Protein 2BNG (pdb70)

B-factor: mean 41.93, std 12.01, range [17.82, 84.01]

Organism: Mycobacterium tuberculosis (strain ATCC 25618 / H37Rv) (NCBI:txid83332)

GO terms:
  GO:0033963 cholesterol-5,6-oxide hydrolase activity (F, IDA)
  GO:0004301 epoxide hydrolase activity (F, IDA)
  GO:0097176 epoxide metabolic process (P, IDA)
  GO:0005886 plasma membrane (C, HDA)

Solvent-accessible surface area: 20639 Å² total

InterPro domains:
  IPR013100 Limonene-1,2-epoxide hydrolase [PF07858] (15-135)
  IPR032710 NTF2-like domain superfamily [SSF54427] (14-142)

CATH classification: 3.10.450.50

Secondary structure (DSSP, 8-state):
-HHHHHHHHHHHHHHHHHT-HHHHHHHEEEEEEEEETTTEEEE-HHHHHHHHH---S-EEEEEEEEEEEETTEEEEEEEEEEEETTEEEEEEEEEEEEEETTEEEEEEEE--S---HHHHHHHHHTTS--/-HHHHHHHHHHHHHHHHHHT-HHHHHHHEEEEEEEEETTTEEEE-HHHHHHHHH---S-EEEEEEEEEEEETTEEEEEEEEEEEETTEEEEEEEEEEEEEETTEEEEEEEE--S---HHHHHHHHHTTS--/---HHHHHHHHHHHHHHHHHHT-HHHHHHHEEEEEEEEETTTEEEE-HHHHHHHHH---S-EEEEEEEEEEEETTEEEEEEEEEEEETTEEEEEEEEEEEEEETTEEEEEEEE--S---HHHHHHHHHTTSGGG----

Radius of gyration: 24.44 Å; Cα contacts (8 Å, |Δi|>4): 841; chains: 3; bounding box: 67×51×62 Å

Structure (mmCIF, N/CA/C/O backbone):
data_2BNG
#
_entry.id   2BNG
#
_cell.length_a   81.901
_cell.length_b   81.901
_cell.length_c   117.025
_cell.angle_alpha   90.00
_cell.angle_beta   90.00
_cell.angle_gamma   120.00
#
_symmetry.space_group_name_H-M   'P 32 2 1'
#
loop_
_entity.id
_entity.type
_entity.pdbx_description
1 polymer MB2760
2 non-polymer 'CALCIUM ION'
3 water water
#
loop_
_atom_site.group_PDB
_atom_site.id
_atom_site.type_symbol
_atom_site.label_atom_id
_atom_site.label_alt_id
_atom_site.label_comp_id
_atom_site.label_asym_id
_atom_site.label_entity_id
_atom_site.label_seq_id
_atom_site.pdbx_PDB_ins_code
_atom_site.Cartn_x
_atom_site.Cartn_y
_atom_site.Cartn_z
_atom_site.occupancy
_atom_site.B_iso_or_equiv
_atom_site.auth_seq_id
_atom_site.auth_comp_id
_atom_site.auth_asym_id
_atom_site.auth_atom_id
_atom_site.pdbx_PDB_model_num
ATOM 1 N N . GLU A 1 13 ? 41.609 53.432 42.340 1.00 76.85 13 GLU A N 1
ATOM 2 C CA . GLU A 1 13 ? 41.474 54.421 43.443 1.00 74.93 13 GLU A CA 1
ATOM 3 C C . GLU A 1 13 ? 41.283 55.824 42.865 1.00 71.45 13 GLU A C 1
ATOM 4 O O . GLU A 1 13 ? 40.237 56.466 43.019 1.00 68.62 13 GLU A O 1
ATOM 10 N N . THR A 1 14 ? 42.346 56.282 42.220 1.00 71.31 14 THR A N 1
ATOM 11 C CA . THR A 1 14 ? 42.389 57.499 41.438 1.00 68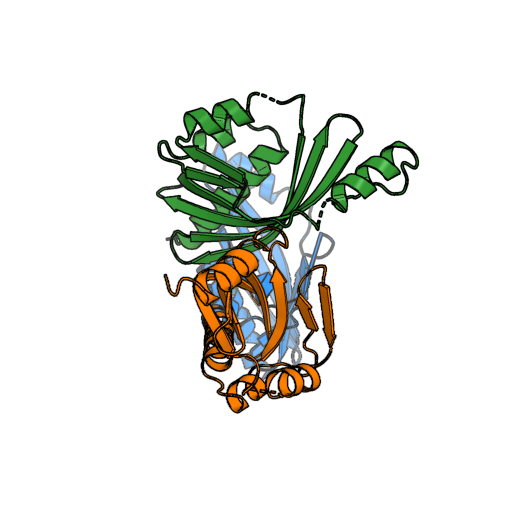.92 14 THR A CA 1
ATOM 12 C C . THR A 1 14 ? 41.399 57.411 40.259 1.00 67.10 14 THR A C 1
ATOM 13 O O . THR A 1 14 ? 40.555 58.299 40.085 1.00 64.31 14 THR A O 1
ATOM 17 N N . THR A 1 15 ? 41.508 56.345 39.457 1.00 68.41 15 THR A N 1
ATOM 18 C CA . THR A 1 15 ? 40.593 56.113 38.332 1.00 66.71 15 THR A CA 1
ATOM 19 C C . THR A 1 15 ? 39.170 55.915 38.795 1.00 64.49 15 THR A C 1
ATOM 20 O O . THR A 1 15 ? 38.229 56.398 38.158 1.00 62.61 15 THR A O 1
ATOM 24 N N . GLU A 1 16 ? 39.023 55.174 39.889 1.00 64.45 16 GLU A N 1
ATOM 25 C CA . GLU A 1 16 ? 37.742 54.945 40.534 1.00 62.18 16 GLU A CA 1
ATOM 26 C C . GLU A 1 16 ? 37.040 56.262 40.846 1.00 57.94 16 GLU A C 1
ATOM 27 O O . GLU A 1 16 ? 35.858 56.449 40.513 1.00 56.21 16 GLU A O 1
ATOM 33 N N . ALA A 1 17 ? 37.770 57.173 41.498 1.00 55.76 17 ALA A N 1
ATOM 34 C CA . ALA A 1 17 ? 37.222 58.476 41.906 1.00 51.52 17 ALA A CA 1
ATOM 35 C C . ALA A 1 17 ? 36.831 59.318 40.690 1.00 48.66 17 ALA A C 1
ATOM 36 O O . ALA A 1 17 ? 35.778 59.943 40.679 1.00 46.30 17 ALA A O 1
ATOM 38 N N . ILE A 1 18 ? 37.668 59.278 39.661 1.00 48.85 18 ILE A N 1
ATOM 39 C CA . ILE A 1 18 ? 37.409 59.953 38.397 1.00 47.37 18 ILE A CA 1
ATOM 40 C C . ILE A 1 18 ? 36.139 59.427 37.717 1.00 47.10 18 ILE A C 1
ATOM 41 O O . ILE A 1 18 ? 35.295 60.200 37.250 1.00 45.28 18 ILE A O 1
ATOM 46 N N . ARG A 1 19 ? 35.996 58.110 37.685 1.00 48.66 19 ARG A N 1
ATOM 47 C CA . ARG A 1 19 ? 34.841 57.499 37.063 1.00 48.50 19 ARG A CA 1
ATOM 48 C C . ARG A 1 19 ? 33.558 57.743 37.791 1.00 46.03 19 ARG A C 1
ATOM 49 O O . ARG A 1 19 ? 32.513 57.882 37.148 1.00 45.39 19 ARG A O 1
ATOM 57 N N . ALA A 1 20 ? 33.621 57.777 39.121 1.00 44.57 20 ALA A N 1
ATOM 58 C CA . ALA A 1 20 ? 32.442 58.108 39.901 1.00 42.44 20 ALA A CA 1
ATOM 59 C C . ALA A 1 20 ? 31.982 59.526 39.527 1.00 40.25 20 ALA A C 1
ATOM 60 O O . ALA A 1 20 ? 30.792 59.770 39.314 1.00 39.21 20 ALA A O 1
ATOM 62 N N . VAL A 1 21 ? 32.935 60.452 39.399 1.00 39.63 21 VAL A N 1
ATOM 63 C CA . VAL A 1 21 ? 32.585 61.837 39.113 1.00 37.26 21 VAL A CA 1
ATOM 64 C C . VAL A 1 21 ? 31.986 61.971 37.712 1.00 37.59 21 VAL A C 1
ATOM 65 O O . VAL A 1 21 ? 30.963 62.617 37.524 1.00 36.44 21 VAL A O 1
ATOM 69 N N . GLU A 1 22 ? 32.622 61.350 36.735 1.00 39.87 22 GLU A N 1
ATOM 70 C CA . GLU A 1 22 ? 32.099 61.342 35.366 1.00 41.60 22 GLU A CA 1
ATOM 71 C C . GLU A 1 22 ? 30.723 60.731 35.317 1.00 40.93 22 GLU A C 1
ATOM 72 O O . GLU A 1 22 ? 29.797 61.334 34.765 1.00 40.62 22 GLU A O 1
ATOM 78 N N . ALA A 1 23 ? 30.583 59.546 35.903 1.00 41.36 23 ALA A N 1
ATOM 79 C CA . ALA A 1 23 ? 29.301 58.852 35.909 1.00 40.84 23 ALA A CA 1
ATOM 80 C C . ALA A 1 23 ? 28.247 59.760 36.520 1.00 38.53 23 ALA A C 1
ATOM 81 O O . ALA A 1 23 ? 27.159 59.913 35.958 1.00 38.10 23 ALA A O 1
ATOM 83 N N . PHE A 1 24 ? 28.579 60.408 37.638 1.00 37.20 24 PHE A N 1
ATOM 84 C CA . PHE A 1 24 ? 27.605 61.274 38.309 1.00 35.54 24 PHE A CA 1
ATOM 85 C C . PHE A 1 24 ? 27.150 62.427 37.402 1.00 34.71 24 PHE A C 1
ATOM 86 O O . PHE A 1 24 ? 25.938 62.682 37.258 1.00 33.87 24 PHE A O 1
ATOM 94 N N . LEU A 1 25 ? 28.118 63.104 36.790 1.00 34.69 25 LEU A N 1
ATOM 95 C CA . LEU A 1 25 ? 27.829 64.278 35.972 1.00 34.51 25 LEU A CA 1
ATOM 96 C C . LEU A 1 25 ? 27.067 63.933 34.704 1.00 35.33 25 LEU A C 1
ATOM 97 O O . LEU A 1 25 ? 26.179 64.683 34.297 1.00 34.82 25 LEU A O 1
ATOM 102 N N . ASN A 1 26 ? 27.397 62.792 34.099 1.00 36.72 26 ASN A N 1
ATOM 103 C CA . ASN A 1 26 ? 26.597 62.270 32.997 1.00 37.99 26 ASN A CA 1
ATOM 104 C C . ASN A 1 26 ? 25.189 61.882 33.404 1.00 36.90 26 ASN A C 1
ATOM 105 O O . ASN A 1 26 ? 24.258 62.102 32.645 1.00 36.99 26 ASN A O 1
ATOM 110 N N . ALA A 1 27 ? 25.044 61.309 34.596 1.00 36.43 27 ALA A N 1
ATOM 111 C CA . ALA A 1 27 ? 23.718 60.938 35.117 1.00 36.39 27 ALA A CA 1
ATOM 112 C C . ALA A 1 27 ? 22.847 62.168 35.324 1.00 35.27 27 ALA A C 1
ATOM 113 O O . ALA A 1 27 ? 21.662 62.134 35.006 1.00 36.04 27 ALA A O 1
ATOM 115 N N . LEU A 1 28 ? 23.438 63.246 35.843 1.00 34.85 28 LEU A N 1
ATOM 116 C CA . LEU A 1 28 ? 22.757 64.543 35.964 1.00 34.50 28 LEU A CA 1
ATOM 117 C C . LEU A 1 28 ? 22.207 65.012 34.626 1.00 34.94 28 LEU A C 1
ATOM 118 O O . LEU A 1 28 ? 21.034 65.332 34.498 1.00 35.31 28 LEU A O 1
ATOM 123 N N . GLN A 1 29 ? 23.075 65.045 33.631 1.00 35.97 29 GLN A N 1
ATOM 124 C CA . GLN A 1 29 ? 22.712 65.482 32.302 1.00 37.94 29 GLN A CA 1
ATOM 125 C C . GLN A 1 29 ? 21.622 64.583 31.706 1.00 39.65 29 GLN A C 1
ATOM 126 O O . GLN A 1 29 ? 20.693 65.065 31.056 1.00 40.31 29 GLN A O 1
ATOM 132 N N . ASN A 1 30 ? 21.719 63.282 31.955 1.00 40.63 30 ASN A N 1
ATOM 133 C CA . ASN A 1 30 ? 20.808 62.332 31.346 1.00 42.79 30 ASN A CA 1
ATOM 134 C C . ASN A 1 30 ? 19.538 62.128 32.151 1.00 42.45 30 ASN A C 1
ATOM 135 O O . ASN A 1 30 ? 18.668 61.374 31.735 1.00 43.14 30 ASN A O 1
ATOM 140 N N . GLU A 1 31 ? 19.437 62.802 33.299 1.00 41.24 31 GLU A N 1
ATOM 141 C CA . GLU A 1 31 ? 18.277 62.693 34.199 1.00 41.49 31 GLU A CA 1
ATOM 142 C C . GLU A 1 31 ? 18.071 61.285 34.719 1.00 41.74 31 GLU A C 1
ATOM 143 O O . GLU A 1 31 ? 16.959 60.826 34.852 1.00 42.46 31 GLU A O 1
ATOM 149 N N . ASP A 1 32 ? 19.182 60.612 34.991 1.00 41.98 32 ASP A N 1
ATOM 150 C CA . ASP A 1 32 ? 19.204 59.253 35.491 1.00 42.67 32 ASP A CA 1
ATOM 151 C C . ASP A 1 32 ? 19.335 59.403 37.003 1.00 41.44 32 ASP A C 1
ATOM 152 O O . ASP A 1 32 ? 20.437 59.360 37.553 1.00 41.00 32 ASP A O 1
ATOM 157 N N . PHE A 1 33 ? 18.200 59.604 37.663 1.00 40.86 33 PHE A N 1
ATOM 158 C CA . PHE A 1 33 ? 18.181 60.002 39.070 1.00 40.38 33 PHE A CA 1
ATOM 159 C C . PHE A 1 33 ? 18.453 58.950 40.118 1.00 41.36 33 PHE A C 1
ATOM 160 O O . PHE A 1 33 ? 18.921 59.284 41.209 1.00 40.94 33 PHE A O 1
ATOM 168 N N . ASP A 1 34 ? 18.166 57.687 39.802 1.00 42.72 34 ASP A N 1
ATOM 169 C CA . ASP A 1 34 ? 18.639 56.590 40.640 1.00 44.23 34 ASP A CA 1
ATOM 170 C C . ASP A 1 34 ? 20.150 56.566 40.703 1.00 43.39 34 ASP A C 1
ATOM 171 O O . ASP A 1 34 ? 20.696 56.379 41.764 1.00 43.74 34 ASP A O 1
ATOM 176 N N . THR A 1 35 ? 20.811 56.782 39.571 1.00 42.83 35 THR A N 1
ATOM 177 C CA . THR A 1 35 ? 22.274 56.784 39.526 1.00 42.74 35 THR A CA 1
ATOM 178 C C . THR A 1 35 ? 22.819 57.990 40.293 1.00 41.64 35 THR A C 1
ATOM 179 O O . THR A 1 35 ? 23.773 57.842 41.060 1.00 42.50 35 THR A O 1
ATOM 183 N N . VAL A 1 36 ? 22.195 59.156 40.103 1.00 39.97 36 VAL A N 1
ATOM 184 C CA . VAL A 1 36 ? 22.463 60.326 40.933 1.00 38.83 36 VAL A CA 1
ATOM 185 C C . VAL A 1 36 ? 22.351 60.004 42.426 1.00 39.80 36 VAL A C 1
ATOM 186 O O . VAL A 1 36 ? 23.267 60.320 43.168 1.00 40.18 36 VAL A O 1
ATOM 190 N N . ASP A 1 37 ? 21.251 59.374 42.848 1.00 40.95 37 ASP A N 1
ATOM 191 C CA . ASP A 1 37 ? 21.084 58.862 44.217 1.00 42.60 37 ASP A CA 1
ATOM 192 C C . ASP A 1 37 ? 22.212 57.961 44.703 1.00 43.11 37 ASP A C 1
ATOM 193 O O . ASP A 1 37 ? 22.700 58.108 45.822 1.00 43.66 37 ASP A O 1
ATOM 198 N N . ALA A 1 38 ? 22.609 57.017 43.856 1.00 43.24 38 ALA A N 1
ATOM 199 C CA . ALA A 1 38 ? 23.613 56.032 44.224 1.00 44.10 38 ALA A CA 1
ATOM 200 C C . ALA A 1 38 ? 24.999 56.685 44.309 1.00 43.12 38 ALA A C 1
ATOM 201 O O . ALA A 1 38 ? 25.854 56.272 45.089 1.00 44.70 38 ALA A O 1
ATOM 203 N N . ALA A 1 39 ? 25.207 57.727 43.523 1.00 40.85 39 ALA A N 1
ATOM 204 C CA . ALA A 1 39 ? 26.505 58.414 43.502 1.00 40.02 39 ALA A CA 1
ATOM 205 C C . ALA A 1 39 ? 26.808 59.289 44.732 1.00 39.31 39 ALA A C 1
ATOM 206 O O . ALA A 1 39 ? 27.980 59.504 45.052 1.00 39.40 39 ALA A O 1
ATOM 208 N N . LEU A 1 40 ? 25.770 59.795 45.406 1.00 38.38 40 LEU A N 1
ATOM 209 C CA . LEU A 1 40 ? 25.975 60.817 46.437 1.00 37.54 40 LEU A CA 1
ATOM 210 C C . LEU A 1 40 ? 26.025 60.236 47.838 1.00 39.21 40 LEU A C 1
ATOM 211 O O . LEU A 1 40 ? 25.114 59.510 48.231 1.00 39.91 40 LEU A O 1
ATOM 216 N N . GLY A 1 41 ? 27.079 60.565 48.593 1.00 40.24 41 GLY A N 1
ATOM 217 C CA . GLY A 1 41 ? 27.221 60.081 49.992 1.00 42.30 41 GLY A CA 1
ATOM 218 C C . GLY A 1 41 ? 26.190 60.671 50.949 1.00 42.75 41 GLY A C 1
ATOM 219 O O . GLY A 1 41 ? 25.643 61.747 50.700 1.00 41.62 41 GLY A O 1
ATOM 220 N N . ASP A 1 42 ? 25.921 59.972 52.046 1.00 45.03 42 ASP A N 1
ATOM 221 C CA . ASP A 1 42 ? 24.935 60.414 53.036 1.00 46.17 42 ASP A CA 1
ATOM 222 C C . ASP A 1 42 ? 25.316 61.759 53.627 1.00 45.81 42 ASP A C 1
ATOM 223 O O . ASP A 1 42 ? 24.460 62.572 53.909 1.00 45.56 42 ASP A O 1
ATOM 228 N N . ASP A 1 43 ? 26.614 61.996 53.786 1.00 46.30 43 ASP A N 1
ATOM 229 C CA . ASP A 1 43 ? 27.102 63.216 54.409 1.00 46.40 43 ASP A CA 1
ATOM 230 C C . ASP A 1 43 ? 27.654 64.219 53.400 1.00 43.75 43 ASP A C 1
ATOM 231 O O . ASP A 1 43 ? 28.450 65.106 53.756 1.00 43.98 43 ASP A O 1
ATOM 236 N N . LEU A 1 44 ? 27.219 64.088 52.146 1.00 41.05 44 LEU A N 1
ATOM 237 C CA . LEU A 1 44 ? 27.557 65.064 51.110 1.00 38.17 44 LEU A CA 1
ATOM 238 C C . LEU A 1 44 ? 27.433 66.498 51.635 1.00 37.80 44 LEU A C 1
ATOM 239 O O . LEU A 1 44 ? 26.417 66.845 52.242 1.00 38.14 44 LEU A O 1
ATOM 244 N N . VAL A 1 45 ? 28.466 67.316 51.437 1.00 36.67 45 VAL A N 1
ATOM 245 C CA . VAL A 1 45 ? 28.231 68.755 51.420 1.00 35.37 45 VAL A CA 1
ATOM 246 C C . VAL A 1 45 ? 28.318 69.239 49.968 1.00 33.54 45 VAL A C 1
ATOM 247 O O . VAL A 1 45 ? 29.249 68.895 49.239 1.00 32.97 45 VAL A O 1
ATOM 251 N N . TYR A 1 46 ? 27.298 69.987 49.552 1.00 32.56 46 TYR A N 1
ATOM 252 C CA . TYR A 1 46 ? 27.164 70.484 48.187 1.00 30.67 46 TYR A CA 1
ATOM 253 C C . TYR A 1 46 ? 27.127 72.001 48.232 1.00 30.91 46 TYR A C 1
ATOM 254 O O . TYR A 1 46 ? 26.207 72.576 48.817 1.00 31.39 46 TYR A O 1
ATOM 263 N N . GLU A 1 47 ? 28.127 72.621 47.609 1.00 30.50 47 GLU A N 1
ATOM 264 C CA . GLU A 1 47 ? 28.281 74.051 47.570 1.00 31.63 47 GLU A CA 1
ATOM 265 C C . GLU A 1 47 ? 28.282 74.553 46.143 1.00 29.91 47 GLU A C 1
ATOM 266 O O . GLU A 1 47 ? 28.951 73.977 45.259 1.00 29.61 47 GLU A O 1
ATOM 272 N N . ASN A 1 48 ? 27.531 75.627 45.924 1.00 29.47 48 ASN A N 1
ATOM 273 C CA . ASN A 1 48 ? 27.797 76.552 44.816 1.00 28.92 48 ASN A CA 1
ATOM 274 C C . ASN A 1 48 ? 28.501 77.752 45.451 1.00 29.49 48 ASN A C 1
ATOM 275 O O . ASN A 1 48 ? 27.886 78.487 46.247 1.00 29.67 48 ASN A O 1
ATOM 280 N N . VAL A 1 49 ? 29.795 77.920 45.166 1.00 29.63 49 VAL A N 1
ATOM 281 C CA . VAL A 1 49 ? 30.562 78.826 46.036 1.00 31.21 49 VAL A CA 1
ATOM 282 C C . VAL A 1 49 ? 30.151 80.276 45.950 1.00 32.46 49 VAL A C 1
ATOM 283 O O . VAL A 1 49 ? 29.870 80.826 44.869 1.00 32.36 49 VAL A O 1
ATOM 287 N N . GLY A 1 50 ? 30.024 80.855 47.140 1.00 34.13 50 GLY A N 1
ATOM 288 C CA . GLY A 1 50 ? 29.443 82.171 47.325 1.00 35.08 50 GLY A CA 1
ATOM 289 C C . GLY A 1 50 ? 27.926 82.177 47.344 1.00 35.81 50 GLY A C 1
ATOM 290 O O . GLY A 1 50 ? 27.333 83.202 47.638 1.00 36.85 50 GLY A O 1
ATOM 291 N N . PHE A 1 51 ? 27.278 81.051 47.039 1.00 35.18 51 PHE A N 1
ATOM 292 C CA . PHE A 1 51 ? 25.833 81.097 46.761 1.00 36.30 51 PHE A CA 1
ATOM 293 C C . PHE A 1 51 ? 24.946 80.146 47.536 1.00 36.68 51 PHE A C 1
ATOM 294 O O . PHE A 1 51 ? 23.883 80.546 47.971 1.00 37.66 51 PHE A O 1
ATOM 302 N N . SER A 1 52 ? 25.361 78.887 47.690 1.00 36.15 52 SER A N 1
ATOM 303 C CA . SER A 1 52 ? 24.535 77.905 48.399 1.00 36.43 52 SER A CA 1
ATOM 304 C C . SER A 1 52 ? 25.341 76.768 49.039 1.00 36.78 52 SER A C 1
ATOM 305 O O . SER A 1 52 ? 26.356 76.315 48.507 1.00 35.34 52 SER A O 1
ATOM 308 N N . ARG A 1 53 ? 24.880 76.335 50.203 1.00 38.55 53 ARG A N 1
ATOM 309 C CA . ARG A 1 53 ? 25.383 75.126 50.804 1.00 39.90 53 ARG A CA 1
ATOM 310 C C . ARG A 1 53 ? 24.256 74.228 51.298 1.00 40.62 53 ARG A C 1
ATOM 311 O O . ARG A 1 53 ? 23.376 74.658 52.036 1.00 41.99 53 ARG A O 1
ATOM 319 N N . ILE A 1 54 ? 24.308 72.973 50.884 1.00 40.11 54 ILE A N 1
ATOM 320 C CA . ILE A 1 54 ? 23.339 71.984 51.301 1.00 41.29 54 ILE A CA 1
ATOM 321 C C . ILE A 1 54 ? 24.109 70.800 51.879 1.00 41.78 54 ILE A C 1
ATOM 322 O O . ILE A 1 54 ? 25.144 70.381 51.333 1.00 40.89 54 ILE A O 1
ATOM 327 N N . ARG A 1 55 ? 23.605 70.265 52.985 1.00 43.39 55 ARG A N 1
ATOM 328 C CA . ARG A 1 55 ? 24.186 69.067 53.595 1.00 44.94 55 ARG A CA 1
ATOM 329 C C . ARG A 1 55 ? 23.279 67.871 53.490 1.00 44.32 55 ARG A C 1
ATOM 330 O O . ARG A 1 55 ? 22.098 67.959 53.799 1.00 45.50 55 ARG A O 1
ATOM 338 N N . GLY A 1 56 ? 23.836 66.744 53.072 1.00 43.28 56 GLY A N 1
ATOM 339 C CA . GLY A 1 56 ? 23.079 65.510 52.977 1.00 42.57 56 GLY A CA 1
ATOM 340 C C . GLY A 1 56 ? 22.917 65.089 51.534 1.00 40.92 56 GLY A C 1
ATOM 341 O O . GLY A 1 56 ? 22.469 65.867 50.691 1.00 39.97 56 GLY A O 1
ATOM 342 N N . GLY A 1 57 ? 23.298 63.853 51.244 1.00 40.68 57 GLY A N 1
ATOM 343 C CA . GLY A 1 57 ? 23.134 63.282 49.918 1.00 39.53 57 GLY A CA 1
ATOM 344 C C . GLY A 1 57 ? 21.710 62.985 49.471 1.00 39.22 57 GLY A C 1
ATOM 345 O O . GLY A 1 57 ? 21.401 63.187 48.300 1.00 37.80 57 GLY A O 1
ATOM 346 N N . ARG A 1 58 ? 20.862 62.477 50.377 1.00 40.75 58 ARG A N 1
ATOM 347 C CA . ARG A 1 58 ? 19.425 62.273 50.114 1.00 41.15 58 ARG A CA 1
ATOM 348 C C . ARG A 1 58 ? 18.708 63.579 49.829 1.00 40.19 58 ARG A C 1
ATOM 349 O O . ARG A 1 58 ? 17.897 63.633 48.926 1.00 39.27 58 ARG A O 1
ATOM 357 N N . ARG A 1 59 ? 18.938 64.595 50.663 1.00 40.59 59 ARG A N 1
ATOM 358 C CA . ARG A 1 59 ? 18.342 65.899 50.431 1.00 40.71 59 ARG A CA 1
ATOM 359 C C . ARG A 1 59 ? 18.735 66.463 49.054 1.00 38.65 59 ARG A C 1
ATOM 360 O O . ARG A 1 59 ? 17.875 66.926 48.284 1.00 38.30 59 ARG A O 1
ATOM 368 N N . THR A 1 60 ? 20.027 66.411 48.738 1.00 37.19 60 THR A N 1
ATOM 369 C CA . THR A 1 60 ? 20.515 66.953 47.471 1.00 35.35 60 THR A CA 1
ATOM 370 C C . THR A 1 60 ? 19.930 66.180 46.286 1.00 34.91 60 THR A C 1
ATOM 371 O O . THR A 1 60 ? 19.426 66.772 45.315 1.00 33.79 60 THR A O 1
ATOM 375 N N . ALA A 1 61 ? 19.995 64.857 46.387 1.00 35.31 61 ALA A N 1
ATOM 376 C CA . ALA A 1 61 ? 19.450 63.983 45.372 1.00 35.21 61 ALA A CA 1
ATOM 377 C C . ALA A 1 61 ? 17.961 64.250 45.114 1.00 35.68 61 ALA A C 1
ATOM 378 O O . ALA A 1 61 ? 17.566 64.336 43.960 1.00 35.23 61 ALA A O 1
ATOM 380 N N . THR A 1 62 ? 17.132 64.388 46.152 1.00 36.64 62 THR A N 1
ATOM 381 C CA . THR A 1 62 ? 15.716 64.639 45.888 1.00 37.57 62 THR A CA 1
ATOM 382 C C . THR A 1 62 ? 15.434 66.068 45.374 1.00 37.33 62 THR A C 1
ATOM 383 O O . THR A 1 62 ? 14.552 66.268 44.549 1.00 37.23 62 THR A O 1
ATOM 387 N N . LEU A 1 63 ? 16.246 67.032 45.787 1.00 37.28 63 LEU A N 1
ATOM 388 C CA . LEU A 1 63 ? 16.163 68.377 45.233 1.00 37.27 63 LEU A CA 1
ATOM 389 C C . LEU A 1 63 ? 16.426 68.403 43.739 1.00 36.26 63 LEU A C 1
ATOM 390 O O . LEU A 1 63 ? 15.705 69.078 42.992 1.00 35.70 63 LEU A O 1
ATOM 395 N N . LEU A 1 64 ? 17.469 67.687 43.305 1.00 35.74 64 LEU A N 1
ATOM 396 C CA . LEU A 1 64 ? 17.760 67.570 41.872 1.00 35.62 64 LEU A CA 1
ATOM 397 C C . LEU A 1 64 ? 16.647 66.812 41.134 1.00 36.46 64 LEU A C 1
ATOM 398 O O . LEU A 1 64 ? 16.170 67.264 40.091 1.00 36.31 64 LEU A O 1
ATOM 403 N N . ARG A 1 65 ? 16.223 65.684 41.698 1.00 37.43 65 ARG A N 1
ATOM 404 C CA . ARG A 1 65 ? 15.151 64.862 41.107 1.00 39.35 65 ARG A CA 1
ATOM 405 C C . ARG A 1 65 ? 13.908 65.707 40.860 1.00 39.93 65 ARG A C 1
ATOM 406 O O . ARG A 1 65 ? 13.279 65.606 39.819 1.00 40.17 65 ARG A O 1
ATOM 414 N N . ARG A 1 66 ? 13.595 66.583 41.812 1.00 40.46 66 ARG A N 1
ATOM 415 C CA . ARG A 1 66 ? 12.383 67.398 41.734 1.00 41.49 66 ARG A CA 1
ATOM 416 C C . ARG A 1 66 ? 12.414 68.571 40.773 1.00 41.59 66 ARG A C 1
ATOM 417 O O . ARG A 1 66 ? 11.394 69.176 40.531 1.00 41.95 66 ARG A O 1
ATOM 433 N N . GLN A 1 68 ? 13.370 68.031 37.636 1.00 42.48 68 GLN A N 1
ATOM 434 C CA . GLN A 1 68 ? 13.128 67.441 36.342 1.00 43.21 68 GLN A CA 1
ATOM 435 C C . GLN A 1 68 ? 11.858 67.987 35.669 1.00 43.94 68 GLN A C 1
ATOM 436 O O . GLN A 1 68 ? 10.787 67.994 36.264 1.00 44.25 68 GLN A O 1
ATOM 442 N N . GLY A 1 69 ? 11.992 68.428 34.422 1.00 44.06 69 GLY A N 1
ATOM 443 C CA . GLY A 1 69 ? 10.873 68.973 33.668 1.00 44.92 69 GLY A CA 1
ATOM 444 C C . GLY A 1 69 ? 10.750 70.480 33.865 1.00 44.95 69 GLY A C 1
ATOM 445 O O . GLY A 1 69 ? 9.903 71.118 33.245 1.00 45.89 69 GLY A O 1
ATOM 446 N N . ARG A 1 70 ? 11.583 71.052 34.732 1.00 43.38 70 ARG A N 1
ATOM 447 C CA . ARG A 1 70 ? 11.633 72.508 34.912 1.00 44.11 70 ARG A CA 1
ATOM 448 C C . ARG A 1 70 ? 12.967 73.098 34.561 1.00 42.48 70 ARG A C 1
ATOM 449 O O . ARG A 1 70 ? 13.045 74.202 34.015 1.00 42.69 70 ARG A O 1
ATOM 457 N N . VAL A 1 71 ? 14.018 72.417 35.003 1.00 40.76 71 VAL A N 1
ATOM 458 C CA . VAL A 1 71 ? 15.367 72.771 34.577 1.00 39.53 71 VAL A CA 1
ATOM 459 C C . VAL A 1 71 ? 16.181 71.556 34.144 1.00 38.43 71 VAL A C 1
ATOM 460 O O . VAL A 1 71 ? 16.273 70.567 34.868 1.00 37.85 71 VAL A O 1
ATOM 464 N N . GLY A 1 72 ? 16.710 71.643 32.924 1.00 38.12 72 GLY A N 1
ATOM 465 C CA . GLY A 1 72 ? 17.610 70.640 32.397 1.00 37.70 72 GLY A CA 1
ATOM 466 C C . GLY A 1 72 ? 19.046 71.081 32.619 1.00 36.81 72 GLY A C 1
ATOM 467 O O . GLY A 1 72 ? 19.326 72.270 32.785 1.00 36.42 72 GLY A O 1
ATOM 468 N N . PHE A 1 73 ? 19.944 70.104 32.641 1.00 36.29 73 PHE A N 1
ATOM 469 C CA . PHE A 1 73 ? 21.351 70.342 32.809 1.00 35.83 73 PHE A CA 1
ATOM 470 C C . PHE A 1 73 ? 22.117 69.752 31.638 1.00 36.20 73 PHE A C 1
ATOM 471 O O . PHE A 1 73 ? 21.783 68.696 31.129 1.00 36.20 73 PHE A O 1
ATOM 479 N N . GLU A 1 74 ? 23.146 70.467 31.208 1.00 36.68 74 GLU A N 1
ATOM 480 C CA . GLU A 1 74 ? 24.156 69.918 30.318 1.00 37.99 74 GLU A CA 1
ATOM 481 C C . GLU A 1 74 ? 25.499 70.165 30.943 1.00 36.97 74 GLU A C 1
ATOM 482 O O . GLU A 1 74 ? 25.719 71.203 31.560 1.00 36.03 74 GLU A O 1
ATOM 488 N N . VAL A 1 75 ? 26.377 69.172 30.820 1.00 37.54 75 VAL A N 1
ATOM 489 C CA . VAL A 1 75 ? 27.727 69.224 31.382 1.00 36.48 75 VAL A CA 1
ATOM 490 C C . VAL A 1 75 ? 28.686 68.680 30.350 1.00 37.57 75 VAL A C 1
ATOM 491 O O . VAL A 1 75 ? 28.522 67.553 29.879 1.00 38.93 75 VAL A O 1
ATOM 495 N N . LYS A 1 76 ? 29.666 69.498 29.978 1.00 37.32 76 LYS A N 1
ATOM 496 C CA . LYS A 1 76 ? 30.776 69.067 29.138 1.00 38.18 76 LYS A CA 1
ATOM 497 C C . LYS A 1 76 ? 32.081 69.189 29.956 1.00 37.39 76 LYS A C 1
ATOM 498 O O . LYS A 1 76 ? 32.403 70.272 30.453 1.00 36.90 76 LYS A O 1
ATOM 504 N N . ILE A 1 77 ? 32.796 68.082 30.147 1.00 37.24 77 ILE A N 1
ATOM 505 C CA . ILE A 1 77 ? 34.032 68.080 30.947 1.00 36.11 77 ILE A CA 1
ATOM 506 C C . ILE A 1 77 ? 35.218 68.173 30.022 1.00 37.40 77 ILE A C 1
ATOM 507 O O . ILE A 1 77 ? 35.431 67.272 29.226 1.00 39.38 77 ILE A O 1
ATOM 512 N N . HIS A 1 78 ? 35.979 69.258 30.112 1.00 36.78 78 HIS A N 1
ATOM 513 C CA . HIS A 1 78 ? 37.100 69.490 29.210 1.00 38.11 78 HIS A CA 1
ATOM 514 C C . HIS A 1 78 ? 38.346 68.788 29.724 1.00 38.84 78 HIS A C 1
ATOM 515 O O . HIS A 1 78 ? 39.153 68.289 28.947 1.00 40.79 78 HIS A O 1
ATOM 522 N N . ARG A 1 79 ? 38.491 68.786 31.044 1.00 37.36 79 ARG A N 1
ATOM 523 C CA . ARG A 1 79 ? 39.635 68.217 31.749 1.00 37.80 79 ARG A CA 1
ATOM 524 C C . ARG A 1 79 ? 39.190 67.781 33.149 1.00 36.79 79 ARG A C 1
ATOM 525 O O . ARG A 1 79 ? 38.334 68.408 33.791 1.00 34.54 79 ARG A O 1
ATOM 533 N N . ILE A 1 80 ? 39.787 66.693 33.606 1.00 38.50 80 ILE A N 1
ATOM 534 C CA . ILE A 1 80 ? 39.437 66.057 34.867 1.00 38.06 80 ILE A CA 1
ATOM 535 C C . ILE A 1 80 ? 40.677 65.343 35.409 1.00 40.76 80 ILE A C 1
ATOM 536 O O . ILE A 1 80 ? 41.225 64.461 34.746 1.00 43.28 80 ILE A O 1
ATOM 541 N N . GLY A 1 81 ? 41.136 65.749 36.593 1.00 40.70 81 GLY A N 1
ATOM 542 C CA . GLY A 1 81 ? 42.261 65.092 37.255 1.00 42.41 81 GLY A CA 1
ATOM 543 C C . GLY A 1 81 ? 41.988 64.758 38.701 1.00 42.21 81 GLY A C 1
ATOM 544 O O . GLY A 1 81 ? 41.027 65.231 39.288 1.00 41.09 81 GLY A O 1
ATOM 545 N N . ALA A 1 82 ? 42.840 63.938 39.284 1.00 44.71 82 ALA A N 1
ATOM 546 C CA . ALA A 1 82 ? 42.611 63.465 40.642 1.00 45.51 82 ALA A CA 1
ATOM 547 C C . ALA A 1 82 ? 43.868 63.586 41.462 1.00 47.39 82 ALA A C 1
ATOM 548 O O . ALA A 1 82 ? 44.963 63.510 40.942 1.00 48.76 82 ALA A O 1
ATOM 550 N N . ASP A 1 83 ? 43.672 63.796 42.752 1.00 48.25 83 ASP A N 1
ATOM 551 C CA . ASP A 1 83 ? 44.736 63.674 43.721 1.00 51.47 83 ASP A CA 1
ATOM 552 C C . ASP A 1 83 ? 44.186 62.964 44.950 1.00 52.01 83 ASP A C 1
ATOM 553 O O . ASP A 1 83 ? 43.525 63.550 45.812 1.00 50.90 83 ASP A O 1
ATOM 558 N N . GLY A 1 84 ? 44.429 61.655 44.948 1.00 54.05 84 GLY A N 1
ATOM 559 C CA . GLY A 1 84 ? 43.891 60.732 45.935 1.00 55.03 84 GLY A CA 1
ATOM 560 C C . GLY A 1 84 ? 42.374 60.642 45.838 1.00 53.37 84 GLY A C 1
ATOM 561 O O . GLY A 1 84 ? 41.808 60.245 44.799 1.00 53.03 84 GLY A O 1
ATOM 562 N N . ALA A 1 85 ? 41.703 61.040 46.920 1.00 52.00 85 ALA A N 1
ATOM 563 C CA . ALA A 1 85 ? 40.254 61.085 46.955 1.00 48.98 85 ALA A CA 1
ATOM 564 C C . ALA A 1 85 ? 39.682 62.367 46.328 1.00 45.71 85 ALA A C 1
ATOM 565 O O . ALA A 1 85 ? 38.473 62.449 46.113 1.00 44.58 85 ALA A O 1
ATOM 567 N N . ALA A 1 86 ? 40.519 63.362 46.034 1.00 43.78 86 ALA A N 1
ATOM 568 C CA . ALA A 1 86 ? 40.016 64.588 45.408 1.00 40.53 86 ALA A CA 1
ATOM 569 C C . ALA A 1 86 ? 40.021 64.511 43.881 1.00 39.16 86 ALA A C 1
ATOM 570 O O . ALA A 1 86 ? 40.952 63.980 43.288 1.00 40.23 86 ALA A O 1
ATOM 572 N N . VAL A 1 87 ? 38.959 65.028 43.262 1.00 36.39 87 VAL A N 1
ATOM 573 C CA . VAL A 1 87 ? 38.818 65.071 41.809 1.00 35.06 87 VAL A CA 1
ATOM 574 C C . VAL A 1 87 ? 38.462 66.501 41.432 1.00 33.46 87 VAL A C 1
ATOM 575 O O . VAL A 1 87 ? 37.529 67.092 42.003 1.00 32.39 87 VAL A O 1
ATOM 579 N N . LEU A 1 88 ? 39.216 67.074 40.497 1.00 33.40 88 LEU A N 1
ATOM 580 C CA . LEU A 1 88 ? 38.930 68.424 40.034 1.00 32.08 88 LEU A CA 1
ATOM 581 C C . LEU A 1 88 ? 38.508 68.348 38.583 1.00 31.69 88 LEU A C 1
ATOM 582 O O . LEU A 1 88 ? 39.015 67.510 37.844 1.00 32.34 88 LEU A O 1
ATOM 587 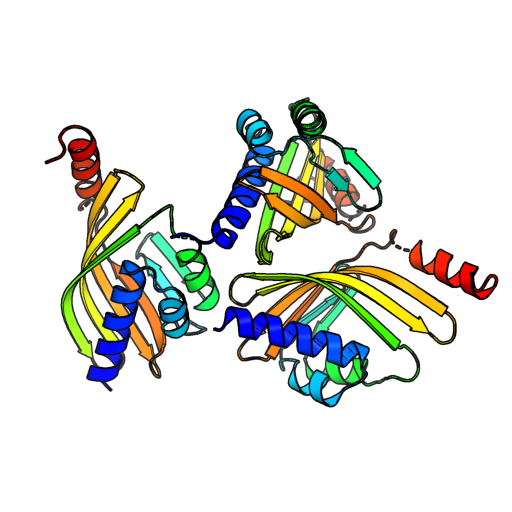N N . THR A 1 89 ? 37.580 69.229 38.195 1.00 30.45 89 THR A N 1
ATOM 588 C CA . THR A 1 89 ? 37.052 69.271 36.836 1.00 30.55 89 THR A CA 1
ATOM 589 C C . THR A 1 89 ? 37.062 70.683 36.257 1.00 29.87 89 THR A C 1
ATOM 590 O O . THR A 1 89 ? 36.783 71.634 36.973 1.00 29.66 89 THR A O 1
ATOM 594 N N . GLU A 1 90 ? 37.372 70.806 34.967 1.00 29.90 90 GLU A N 1
ATOM 595 C CA . GLU A 1 90 ? 37.138 72.031 34.212 1.00 29.20 90 GLU A CA 1
ATOM 596 C C . GLU A 1 90 ? 36.006 71.733 33.228 1.00 29.33 90 GLU A C 1
ATOM 597 O O . GLU A 1 90 ? 36.159 70.850 32.351 1.00 30.83 90 GLU A O 1
ATOM 603 N N . ARG A 1 91 ? 34.900 72.475 33.344 1.00 27.85 91 ARG A N 1
ATOM 604 C CA . ARG A 1 91 ? 33.687 72.153 32.587 1.00 28.25 91 ARG A CA 1
ATOM 605 C C . ARG A 1 91 ? 33.036 73.359 31.961 1.00 28.45 91 ARG A C 1
ATOM 606 O O . ARG A 1 91 ? 33.371 74.506 32.297 1.00 28.42 91 ARG A O 1
ATOM 614 N N . THR A 1 92 ? 32.119 73.072 31.032 1.00 29.18 92 THR A N 1
ATOM 615 C CA . THR A 1 92 ? 31.102 74.013 30.564 1.00 29.41 92 THR A CA 1
ATOM 616 C C . THR A 1 92 ? 29.767 73.370 30.944 1.00 28.95 92 THR A C 1
ATOM 617 O O . THR A 1 92 ? 29.496 72.225 30.560 1.00 29.31 92 THR A O 1
ATOM 621 N N . ASP A 1 93 ? 28.964 74.101 31.713 1.00 27.91 93 ASP A N 1
ATOM 622 C CA . ASP A 1 93 ? 27.627 73.671 32.108 1.00 28.07 93 ASP A CA 1
ATOM 623 C C . ASP A 1 93 ? 26.567 74.494 31.397 1.00 28.10 93 ASP A C 1
ATOM 624 O O . ASP A 1 93 ? 26.856 75.547 30.903 1.00 28.36 93 ASP A O 1
ATOM 629 N N . ALA A 1 94 ? 25.329 74.013 31.363 1.00 29.19 94 ALA A N 1
ATOM 630 C CA . ALA A 1 94 ? 24.213 74.822 30.902 1.00 30.33 94 ALA A CA 1
ATOM 631 C C . ALA A 1 94 ? 22.990 74.528 31.750 1.00 31.04 94 ALA A C 1
ATOM 632 O O . ALA A 1 94 ? 22.720 73.368 32.074 1.00 30.90 94 ALA A O 1
ATOM 634 N N . LEU A 1 95 ? 22.261 75.577 32.131 1.00 31.92 95 LEU A N 1
ATOM 635 C CA . LEU A 1 95 ? 20.913 75.394 32.675 1.00 33.28 95 LEU A CA 1
ATOM 636 C C . LEU A 1 95 ? 19.922 75.740 31.598 1.00 34.96 95 LEU A C 1
ATOM 637 O O . LEU A 1 95 ? 20.112 76.734 30.869 1.00 36.39 95 LEU A O 1
ATOM 642 N N . ILE A 1 96 ? 18.892 74.906 31.489 1.00 35.29 96 ILE A N 1
ATOM 643 C CA . ILE A 1 96 ? 17.886 75.032 30.445 1.00 37.10 96 ILE A CA 1
ATOM 644 C C . ILE A 1 96 ? 16.505 75.084 31.082 1.00 38.08 96 ILE A C 1
ATOM 645 O O . ILE A 1 96 ? 16.065 74.142 31.766 1.00 37.92 96 ILE A O 1
ATOM 650 N N . ILE A 1 97 ? 15.841 76.210 30.862 1.00 39.31 97 ILE A N 1
ATOM 651 C CA . ILE A 1 97 ? 14.488 76.456 31.363 1.00 40.70 97 ILE A CA 1
ATOM 652 C C . ILE A 1 97 ? 13.607 76.829 30.181 1.00 42.53 97 ILE A C 1
ATOM 653 O O . ILE A 1 97 ? 13.681 77.964 29.683 1.00 43.51 97 ILE A O 1
ATOM 658 N N . GLY A 1 98 ? 12.811 75.863 29.721 1.00 42.96 98 GLY A N 1
ATOM 659 C CA . GLY A 1 98 ? 12.114 75.968 28.440 1.00 44.68 98 GLY A CA 1
ATOM 660 C C . GLY A 1 98 ? 13.051 76.315 27.295 1.00 45.24 98 GLY A C 1
ATOM 661 O O . GLY A 1 98 ? 14.055 75.636 27.071 1.00 44.15 98 GLY A O 1
ATOM 662 N N . PRO A 1 99 ? 12.738 77.399 26.572 1.00 46.89 99 PRO A N 1
ATOM 663 C CA . PRO A 1 99 ? 13.567 77.779 25.420 1.00 47.47 99 PRO A CA 1
ATOM 664 C C . PRO A 1 99 ? 14.828 78.521 25.832 1.00 45.85 99 PRO A C 1
ATOM 665 O O . PRO A 1 99 ? 15.724 78.700 25.004 1.00 46.39 99 PRO A O 1
ATOM 669 N N . LEU A 1 100 ? 14.886 78.957 27.093 1.00 44.02 100 LEU A N 1
ATOM 670 C CA . LEU A 1 100 ? 16.036 79.700 27.611 1.00 42.21 100 LEU A CA 1
ATOM 671 C C . LEU A 1 100 ? 17.179 78.780 28.003 1.00 40.29 100 LEU A C 1
ATOM 672 O O . LEU A 1 100 ? 17.033 77.954 28.896 1.00 39.18 100 LEU A O 1
ATOM 677 N N . ARG A 1 101 ? 18.319 78.947 27.341 1.00 40.22 101 ARG A N 1
ATOM 678 C CA . ARG A 1 101 ? 19.515 78.185 27.657 1.00 38.66 101 ARG A CA 1
ATOM 679 C C . ARG A 1 101 ? 20.595 79.124 28.174 1.00 37.35 101 ARG A C 1
ATOM 680 O O . ARG A 1 101 ? 20.941 80.104 27.515 1.00 38.43 101 ARG A O 1
ATOM 688 N N . VAL A 1 102 ? 21.108 78.833 29.365 1.00 35.35 102 VAL A N 1
ATOM 689 C CA . VAL A 1 102 ? 22.180 79.650 29.965 1.00 34.09 102 VAL A CA 1
ATOM 690 C C . VAL A 1 102 ? 23.436 78.795 30.113 1.00 33.11 102 VAL A C 1
ATOM 691 O O . VAL A 1 102 ? 23.468 77.834 30.889 1.00 32.15 102 VAL A O 1
ATOM 695 N N . GLN A 1 103 ? 24.467 79.155 29.362 1.00 33.24 103 GLN A N 1
ATOM 696 C CA . GLN A 1 103 ? 25.720 78.416 29.383 1.00 32.70 103 GLN A CA 1
ATOM 697 C C . GLN A 1 103 ? 26.827 79.227 30.065 1.00 31.58 103 GLN A C 1
ATOM 698 O O . GLN A 1 103 ? 26.868 80.456 29.909 1.00 32.62 103 GLN A O 1
ATOM 704 N N . PHE A 1 104 ? 27.707 78.541 30.802 1.00 29.58 104 PHE A N 1
ATOM 705 C CA . PHE A 1 104 ? 28.724 79.183 31.654 1.00 28.44 104 PHE A CA 1
ATOM 706 C C . PHE A 1 104 ? 29.793 78.153 32.080 1.00 27.74 104 PHE A C 1
ATOM 707 O O . PHE A 1 104 ? 29.498 76.969 32.226 1.00 27.38 104 PHE A O 1
ATOM 715 N N . TRP A 1 105 ? 31.029 78.608 32.281 1.00 27.11 105 TRP A N 1
ATOM 716 C CA . TRP A 1 105 ? 32.075 77.717 32.760 1.00 26.51 105 TRP A CA 1
ATOM 717 C C . TRP A 1 105 ? 31.875 77.343 34.226 1.00 25.69 105 TRP A C 1
ATOM 718 O O . TRP A 1 105 ? 31.356 78.147 35.013 1.00 24.85 105 TRP A O 1
ATOM 729 N N . VAL A 1 106 ? 32.262 76.113 34.578 1.00 25.37 106 VAL A N 1
ATOM 730 C CA . VAL A 1 106 ? 32.285 75.692 35.967 1.00 25.00 106 VAL A CA 1
ATOM 731 C C . VAL A 1 106 ? 33.564 74.940 36.249 1.00 25.96 106 VAL A C 1
ATOM 732 O O . VAL A 1 106 ? 33.996 74.120 35.427 1.00 26.99 106 VAL A O 1
ATOM 736 N N . CYS A 1 107 ? 34.210 75.243 37.376 1.00 26.14 107 CYS A N 1
ATOM 737 C CA . CYS A 1 107 ? 35.261 74.347 37.885 1.00 26.97 107 CYS A CA 1
ATOM 738 C C . CYS A 1 107 ? 34.695 73.668 39.122 1.00 27.37 107 CYS A C 1
ATOM 739 O O . CYS A 1 107 ? 34.295 74.341 40.093 1.00 27.40 107 CYS A O 1
ATOM 742 N N . GLY A 1 108 ? 34.614 72.345 39.074 1.00 27.37 108 GLY A N 1
ATOM 743 C CA . GLY A 1 108 ? 34.038 71.597 40.175 1.00 28.48 108 GLY A CA 1
ATOM 744 C C . GLY A 1 108 ? 35.108 70.800 40.891 1.00 30.07 108 GLY A C 1
ATOM 745 O O . GLY A 1 108 ? 35.923 70.131 40.232 1.00 31.18 108 GLY A O 1
ATOM 746 N N . VAL A 1 109 ? 35.113 70.886 42.226 1.00 30.12 109 VAL A N 1
ATOM 747 C CA . VAL A 1 109 ? 35.956 70.017 43.032 1.00 31.77 109 VAL A CA 1
ATOM 748 C C . VAL A 1 109 ? 35.137 69.012 43.849 1.00 31.96 109 VAL A C 1
ATOM 749 O O . VAL A 1 109 ? 34.113 69.352 44.421 1.00 30.90 109 VAL A O 1
ATOM 753 N N . PHE A 1 110 ? 35.582 67.759 43.836 1.00 33.09 110 PHE A N 1
ATOM 754 C CA . PHE A 1 110 ? 34.822 66.689 44.448 1.00 34.04 110 PHE A CA 1
ATOM 755 C C . PHE A 1 110 ? 35.707 65.934 45.404 1.00 37.05 110 PHE A C 1
ATOM 756 O O . PHE A 1 110 ? 36.935 65.913 45.264 1.00 38.15 110 PHE A O 1
ATOM 764 N N . GLU A 1 111 ? 35.082 65.317 46.393 1.00 39.22 111 GLU A N 1
ATOM 765 C CA . GLU A 1 111 ? 35.766 64.311 47.168 1.00 42.97 111 GLU A CA 1
ATOM 766 C C . GLU A 1 111 ? 34.958 63.041 47.113 1.00 43.61 111 GLU A C 1
ATOM 767 O O . GLU A 1 111 ? 33.733 63.064 47.285 1.00 42.79 111 GLU A O 1
ATOM 773 N N . VAL A 1 112 ? 35.633 61.936 46.809 1.00 45.75 112 VAL A N 1
ATOM 774 C CA . VAL A 1 112 ? 34.944 60.656 46.757 1.00 47.08 112 VAL A CA 1
ATOM 775 C C . VAL A 1 112 ? 35.530 59.636 47.713 1.00 50.55 112 VAL A C 1
ATOM 776 O O . VAL A 1 112 ? 36.751 59.487 47.845 1.00 52.27 112 VAL A O 1
ATOM 780 N N . ASP A 1 113 ? 34.623 58.971 48.405 1.00 52.21 113 ASP A N 1
ATOM 781 C CA . ASP A 1 113 ? 34.967 58.012 49.416 1.00 56.04 113 ASP A CA 1
ATOM 782 C C . ASP A 1 113 ? 34.131 56.770 49.144 1.00 57.03 113 ASP A C 1
ATOM 783 O O . ASP A 1 113 ? 32.884 56.822 49.211 1.00 56.10 113 ASP A O 1
ATOM 788 N N . ASP A 1 114 ? 34.801 55.671 48.791 1.00 59.24 114 ASP A N 1
ATOM 789 C CA . ASP A 1 114 ? 34.111 54.385 48.608 1.00 60.62 114 ASP A CA 1
ATOM 790 C C . ASP A 1 114 ? 33.090 54.416 47.473 1.00 58.18 114 ASP A C 1
ATOM 791 O O . ASP A 1 114 ? 31.964 53.912 47.621 1.00 58.16 114 ASP A O 1
ATOM 796 N N . GLY A 1 115 ? 33.470 55.031 46.359 1.00 56.16 115 GLY A N 1
ATOM 797 C CA . GLY A 1 115 ? 32.561 55.212 45.230 1.00 53.78 115 GLY A CA 1
ATOM 798 C C . GLY A 1 115 ? 31.486 56.274 45.432 1.00 50.98 115 GLY A C 1
ATOM 799 O O . GLY A 1 115 ? 30.749 56.582 44.499 1.00 49.84 115 GLY A O 1
ATOM 800 N N . ARG A 1 116 ? 31.376 56.830 46.639 1.00 49.74 116 ARG A N 1
ATOM 801 C CA . ARG A 1 116 ? 30.362 57.849 46.911 1.00 46.99 116 ARG A CA 1
ATOM 802 C C . ARG A 1 116 ? 30.992 59.253 46.992 1.00 44.61 116 ARG A C 1
ATOM 80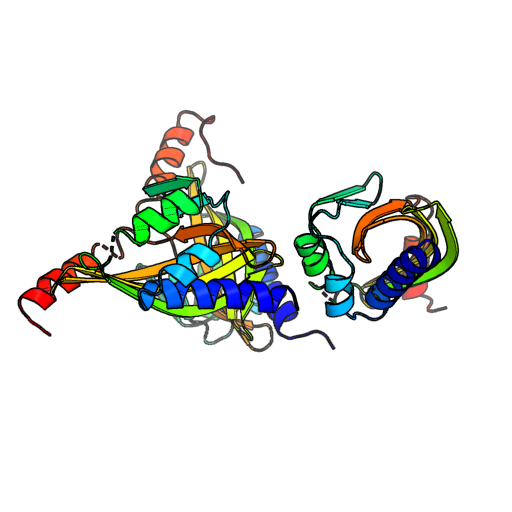3 O O . ARG A 1 116 ? 32.079 59.420 47.557 1.00 45.43 116 ARG A O 1
ATOM 811 N N . ILE A 1 117 ? 30.311 60.245 46.418 1.00 40.96 117 ILE A N 1
ATOM 812 C CA . ILE A 1 117 ? 30.718 61.659 46.505 1.00 38.27 117 ILE A CA 1
ATOM 813 C C . ILE A 1 117 ? 30.322 62.291 47.857 1.00 37.76 117 ILE A C 1
ATOM 814 O O . ILE A 1 117 ? 29.151 62.320 48.220 1.00 37.33 117 ILE A O 1
ATOM 819 N N . THR A 1 118 ? 31.319 62.779 48.584 1.00 37.52 118 THR A N 1
ATOM 820 C CA . THR A 1 118 ? 31.130 63.343 49.907 1.00 37.79 118 THR A CA 1
ATOM 821 C C . THR A 1 118 ? 31.297 64.863 49.908 1.00 36.57 118 THR A C 1
ATOM 822 O O . THR A 1 118 ? 30.858 65.522 50.850 1.00 37.09 118 THR A O 1
ATOM 826 N N . LEU A 1 119 ? 31.955 65.404 48.872 1.00 34.37 119 LEU A N 1
ATOM 827 C CA . LEU A 1 119 ? 32.035 66.843 48.634 1.00 32.70 119 LEU A CA 1
ATOM 828 C C . LEU A 1 119 ? 31.748 67.151 47.152 1.00 31.03 119 LEU A C 1
ATOM 829 O O . LEU A 1 119 ? 32.247 66.474 46.251 1.00 31.28 119 LEU A O 1
ATOM 834 N N . TRP A 1 120 ? 30.959 68.182 46.898 1.00 28.94 120 TRP A N 1
ATOM 835 C CA . TRP A 1 120 ? 30.711 68.600 45.548 1.00 26.94 120 TRP A CA 1
ATOM 836 C C . TRP A 1 120 ? 30.699 70.103 45.580 1.00 26.14 120 TRP A C 1
ATOM 837 O O . TRP A 1 120 ? 29.750 70.716 46.075 1.00 25.71 120 TRP A O 1
ATOM 848 N N . ARG A 1 121 ? 31.764 70.694 45.043 1.00 25.30 121 ARG A N 1
ATOM 849 C CA . ARG A 1 121 ? 31.948 72.122 45.140 1.00 25.36 121 ARG A CA 1
ATOM 850 C C . ARG A 1 121 ? 32.109 72.757 43.775 1.00 24.63 121 ARG A C 1
ATOM 851 O O . ARG A 1 121 ? 33.153 72.609 43.143 1.00 24.73 121 ARG A O 1
ATOM 859 N N . ASP A 1 122 ? 31.067 73.460 43.316 1.00 23.94 122 ASP A N 1
ATOM 860 C CA . ASP A 1 122 ? 31.123 74.125 42.022 1.00 23.68 122 ASP A CA 1
ATOM 861 C C . ASP A 1 122 ? 31.468 75.624 42.145 1.00 24.61 122 ASP A C 1
ATOM 862 O O . ASP A 1 122 ? 30.864 76.357 42.932 1.00 24.61 122 ASP A O 1
ATOM 867 N N . TYR A 1 123 ? 32.463 76.036 41.359 1.00 25.13 123 TYR A N 1
ATOM 868 C CA . TYR A 1 123 ? 32.912 77.394 41.233 1.00 25.95 123 TYR A CA 1
ATOM 869 C C . TYR A 1 123 ? 32.516 77.904 39.866 1.00 26.44 123 TYR A C 1
ATOM 870 O O . TYR A 1 123 ? 32.701 77.209 38.866 1.00 27.21 123 TYR A O 1
ATOM 879 N N . PHE A 1 124 ? 32.022 79.137 39.827 1.00 27.19 124 PHE A N 1
ATOM 880 C CA . PHE A 1 124 ? 31.699 79.827 38.603 1.00 27.41 124 PHE A CA 1
ATOM 881 C C . PHE A 1 124 ? 31.733 81.325 38.870 1.00 27.83 124 PHE A C 1
ATOM 882 O O . PHE A 1 124 ? 31.873 81.756 40.016 1.00 27.19 124 PHE A O 1
ATOM 890 N N . ASP A 1 125 ? 31.546 82.103 37.802 1.00 28.15 125 ASP A N 1
ATOM 891 C CA . ASP A 1 125 ? 31.714 83.557 37.832 1.00 29.18 125 ASP A CA 1
ATOM 892 C C . ASP A 1 125 ? 30.377 84.224 37.496 1.00 29.50 125 ASP A C 1
ATOM 893 O O . ASP A 1 125 ? 29.786 83.896 36.471 1.00 28.88 125 ASP A O 1
ATOM 898 N N . VAL A 1 126 ? 29.917 85.152 38.338 1.00 30.20 126 VAL A N 1
ATOM 899 C CA . VAL A 1 126 ? 28.654 85.860 38.065 1.00 31.47 126 VAL A CA 1
ATOM 900 C C . VAL A 1 126 ? 28.712 86.652 36.761 1.00 32.34 126 VAL A C 1
ATOM 901 O O . VAL A 1 126 ? 27.749 86.696 36.032 1.00 33.35 126 VAL A O 1
ATOM 905 N N . TYR A 1 127 ? 29.835 87.280 36.461 1.00 33.06 127 TYR A N 1
ATOM 906 C CA . TYR A 1 127 ? 29.973 88.002 35.205 1.00 34.44 127 TYR A CA 1
ATOM 907 C C . TYR A 1 127 ? 29.831 87.061 33.977 1.00 33.32 127 TYR A C 1
ATOM 908 O O . TYR A 1 127 ? 29.074 87.332 33.042 1.00 33.54 127 TYR A O 1
ATOM 917 N N . ASP A 1 128 ? 30.530 85.939 34.007 1.00 31.73 128 ASP A N 1
ATOM 918 C CA . ASP A 1 128 ? 30.381 84.941 32.980 1.00 31.92 128 ASP A CA 1
ATOM 919 C C . ASP A 1 128 ? 28.927 84.395 32.892 1.00 32.26 128 ASP A C 1
ATOM 920 O O . ASP A 1 128 ? 28.383 84.230 31.807 1.00 32.93 128 ASP A O 1
ATOM 933 N N . PHE A 1 130 ? 26.262 86.068 33.918 1.00 35.41 130 PHE A N 1
ATOM 934 C CA . PHE A 1 130 ? 25.432 87.160 33.453 1.00 37.06 130 PHE A CA 1
ATOM 935 C C . PHE A 1 130 ? 25.489 87.207 31.920 1.00 37.86 130 PHE A C 1
ATOM 936 O O . PHE A 1 130 ? 24.457 87.318 31.264 1.00 38.41 130 PHE A O 1
ATOM 944 N N . LYS A 1 131 ? 26.695 87.099 31.362 1.00 37.79 131 LYS A N 1
ATOM 945 C CA . LYS A 1 131 ? 26.882 87.105 29.904 1.00 38.91 131 LYS A CA 1
ATOM 946 C C . LYS A 1 131 ? 26.152 85.935 29.261 1.00 38.57 131 LYS A C 1
ATOM 947 O O . LYS A 1 131 ? 25.570 86.075 28.188 1.00 40.06 131 LYS A O 1
ATOM 953 N N . GLY A 1 132 ? 26.194 84.777 29.915 1.00 36.73 132 GLY A N 1
ATOM 954 C CA . GLY A 1 132 ? 25.508 83.594 29.424 1.00 36.32 132 GLY A CA 1
ATOM 955 C C . GLY A 1 132 ? 24.008 83.833 29.389 1.00 38.04 132 GLY A C 1
ATOM 956 O O . GLY A 1 132 ? 23.320 83.393 28.443 1.00 38.54 132 GLY A O 1
ATOM 957 N N . LEU A 1 133 ? 23.504 84.530 30.417 1.00 38.15 133 LEU A N 1
ATOM 958 C CA . LEU A 1 133 ? 22.104 84.908 30.484 1.00 40.13 133 LEU A CA 1
ATOM 959 C C . LEU A 1 133 ? 21.721 85.813 29.315 1.00 42.63 133 LEU A C 1
ATOM 960 O O . LEU A 1 133 ? 20.728 85.528 28.650 1.00 43.99 133 LEU A O 1
ATOM 965 N N . LEU A 1 134 ? 22.506 86.867 29.059 1.00 44.04 134 LEU A N 1
ATOM 966 C CA . LEU A 1 134 ? 22.237 87.818 27.958 1.00 47.34 134 LEU A CA 1
ATOM 967 C C . LEU A 1 134 ? 22.191 87.118 26.624 1.00 48.42 134 LEU A C 1
ATOM 968 O O . LEU A 1 134 ? 21.287 87.339 25.834 1.00 50.03 134 LEU A O 1
ATOM 973 N N . ARG A 1 135 ? 23.185 86.278 26.388 1.00 48.02 135 ARG A N 1
ATOM 974 C CA . ARG A 1 135 ? 23.264 85.450 25.203 1.00 49.94 135 ARG A CA 1
ATOM 975 C C . ARG A 1 135 ? 22.050 84.524 25.078 1.00 49.93 135 ARG A C 1
ATOM 976 O O . ARG A 1 135 ? 21.544 84.318 23.987 1.00 51.98 135 ARG A O 1
ATOM 984 N N . GLY A 1 136 ? 21.591 83.970 26.195 1.00 48.37 136 GLY A N 1
ATOM 985 C CA . GLY A 1 136 ? 20.414 83.106 26.201 1.00 48.48 136 GLY A CA 1
ATOM 986 C C . GLY A 1 136 ? 19.139 83.871 25.880 1.00 50.61 136 GLY A C 1
ATOM 987 O O . GLY A 1 136 ? 18.287 83.377 25.137 1.00 51.49 136 GLY A O 1
ATOM 988 N N . LEU A 1 137 ? 19.016 85.071 26.451 1.00 51.04 137 LEU A N 1
ATOM 989 C CA . LEU A 1 137 ? 17.871 85.924 26.213 1.00 53.39 137 LEU A CA 1
ATOM 990 C C . LEU A 1 137 ? 17.853 86.427 24.778 1.00 55.94 137 LEU A C 1
ATOM 991 O O . LEU A 1 137 ? 16.796 86.457 24.157 1.00 57.80 137 LEU A O 1
ATOM 996 N N . VAL A 1 138 ? 19.019 86.798 24.251 1.00 56.17 138 VAL A N 1
ATOM 997 C CA . VAL A 1 138 ? 19.139 87.224 22.856 1.00 59.05 138 VAL A CA 1
ATOM 998 C C . VAL A 1 138 ? 18.737 86.077 21.919 1.00 60.34 138 VAL A C 1
ATOM 999 O O . VAL A 1 138 ? 17.976 86.279 20.965 1.00 62.92 138 VAL A O 1
ATOM 1003 N N . ALA A 1 139 ? 19.229 84.876 22.221 1.00 58.91 139 ALA A N 1
ATOM 1004 C CA . ALA A 1 139 ? 18.936 83.652 21.447 1.00 60.28 139 ALA A CA 1
ATOM 1005 C C . ALA A 1 139 ? 17.450 83.290 21.371 1.00 62.05 139 ALA A C 1
ATOM 1006 O O . ALA A 1 139 ? 17.022 82.618 20.441 1.00 63.79 139 ALA A O 1
ATOM 1008 N N . LEU A 1 140 ? 16.678 83.721 22.363 1.00 62.48 140 LEU A N 1
ATOM 1009 C CA . LEU A 1 140 ? 15.221 83.542 22.389 1.00 64.86 140 LEU A CA 1
ATOM 1010 C C . LEU A 1 140 ? 14.530 84.238 21.229 1.00 69.39 140 LEU A C 1
ATOM 1011 O O . LEU A 1 140 ? 13.449 83.846 20.800 1.00 71.26 140 LEU A O 1
ATOM 1016 N N . VAL A 1 141 ? 15.169 85.295 20.747 1.00 71.77 141 VAL A N 1
ATOM 1017 C CA . VAL A 1 141 ? 14.612 86.221 19.783 1.00 76.10 141 VAL A CA 1
ATOM 1018 C C . VAL A 1 141 ? 15.328 86.025 18.434 1.00 78.34 141 VAL A C 1
ATOM 1019 O O . VAL A 1 141 ? 14.718 86.111 17.371 1.00 81.80 141 VAL A O 1
ATOM 1023 N N . VAL A 1 142 ? 16.631 85.762 18.491 1.00 77.28 142 VAL A N 1
ATOM 1024 C CA . VAL A 1 142 ? 17.418 85.404 17.315 1.00 79.21 142 VAL A CA 1
ATOM 1025 C C . VAL A 1 142 ? 17.978 84.004 17.548 1.00 77.75 142 VAL A C 1
ATOM 1026 O O . VAL A 1 142 ? 19.098 83.871 18.062 1.00 75.68 142 VAL A O 1
ATOM 1030 N N . PRO A 1 143 ? 17.204 82.950 17.186 1.00 78.95 143 PRO A N 1
ATOM 1031 C CA . PRO A 1 143 ? 17.639 81.580 17.469 1.00 77.21 143 PRO A CA 1
ATOM 1032 C C . PRO A 1 143 ? 18.888 81.313 16.690 1.00 78.15 143 PRO A C 1
ATOM 1033 O O . PRO A 1 143 ? 18.844 80.818 15.620 1.00 80.63 143 PRO A O 1
ATOM 1037 N N . SER A 1 144 ? 20.046 81.653 17.155 1.00 76.79 144 SER A N 1
ATOM 1038 C CA . SER A 1 144 ? 21.146 81.306 16.277 1.00 78.14 144 SER A CA 1
ATOM 1039 C C . SER A 1 144 ? 22.221 81.211 17.188 1.00 75.61 144 SER A C 1
ATOM 1040 O O . SER A 1 144 ? 22.332 82.112 17.956 1.00 74.56 144 SER A O 1
ATOM 1043 N N . PRO B 1 12 ? 17.654 51.415 45.322 1.00 74.30 12 PRO B N 1
ATOM 1044 C CA . PRO B 1 12 ? 16.820 52.612 45.423 1.00 72.53 12 PRO B CA 1
ATOM 1045 C C . PRO B 1 12 ? 16.610 53.046 46.882 1.00 69.62 12 PRO B C 1
ATOM 1046 O O . PRO B 1 12 ? 15.796 52.449 47.601 1.00 67.97 12 PRO B O 1
ATOM 1050 N N . GLU B 1 13 ? 17.336 54.081 47.303 1.00 68.90 13 GLU B N 1
ATOM 1051 C CA . GLU B 1 13 ? 17.390 54.495 48.711 1.00 66.62 13 GLU B CA 1
ATOM 1052 C C . GLU B 1 13 ? 16.015 54.968 49.282 1.00 63.88 13 GLU B C 1
ATOM 1053 O O . GLU B 1 13 ? 15.749 54.803 50.488 1.00 61.91 13 GLU B O 1
ATOM 1059 N N . THR B 1 14 ? 15.171 55.536 48.401 1.00 63.22 14 THR B N 1
ATOM 1060 C CA . THR B 1 14 ? 13.777 55.968 48.659 1.00 61.19 14 THR B CA 1
ATOM 1061 C C . THR B 1 14 ? 12.898 54.771 49.050 1.00 59.65 14 THR B C 1
ATOM 1062 O O . THR B 1 14 ? 12.248 54.760 50.109 1.00 57.46 14 THR B O 1
ATOM 1066 N N . THR B 1 15 ? 12.906 53.764 48.172 1.00 60.61 15 THR B N 1
ATOM 1067 C CA . THR B 1 15 ? 12.160 52.514 48.335 1.00 59.32 15 THR B CA 1
ATOM 1068 C C . THR B 1 15 ? 12.592 51.842 49.621 1.00 57.56 15 THR B C 1
ATOM 1069 O O . THR B 1 15 ? 11.793 51.268 50.372 1.00 56.39 15 THR B O 1
ATOM 1073 N N . GLU B 1 16 ? 13.885 51.921 49.860 1.00 57.39 16 GLU B N 1
ATOM 1074 C CA . GLU B 1 16 ? 14.483 51.344 51.034 1.00 56.23 16 GLU B CA 1
ATOM 1075 C C . GLU B 1 16 ? 13.939 51.947 52.337 1.00 52.49 16 GLU B C 1
ATOM 1076 O O . GLU B 1 16 ? 13.525 51.208 53.244 1.00 51.55 16 GLU B O 1
ATOM 1082 N N . ALA B 1 17 ? 13.949 53.280 52.408 1.00 50.04 17 ALA B N 1
ATOM 1083 C CA . ALA B 1 17 ? 13.423 54.031 53.541 1.00 46.58 17 ALA B CA 1
ATOM 1084 C C . ALA B 1 17 ? 11.964 53.704 53.791 1.00 44.02 17 ALA B C 1
ATOM 1085 O O . ALA B 1 17 ? 11.580 53.474 54.936 1.00 42.30 17 ALA B O 1
ATOM 1087 N N . ILE B 1 18 ? 11.175 53.657 52.719 1.00 43.63 18 ILE B N 1
ATOM 1088 C CA . ILE B 1 18 ? 9.749 53.347 52.814 1.00 42.27 18 ILE B CA 1
ATOM 1089 C C . ILE B 1 18 ? 9.561 51.963 53.451 1.00 42.36 18 ILE B C 1
ATOM 1090 O O . ILE B 1 18 ? 8.793 51.791 54.412 1.00 40.79 18 ILE B O 1
ATOM 1095 N N . ARG B 1 19 ? 10.308 50.991 52.944 1.00 43.61 19 ARG B N 1
ATOM 1096 C CA . ARG B 1 19 ? 10.171 49.629 53.408 1.00 43.65 19 ARG B CA 1
AT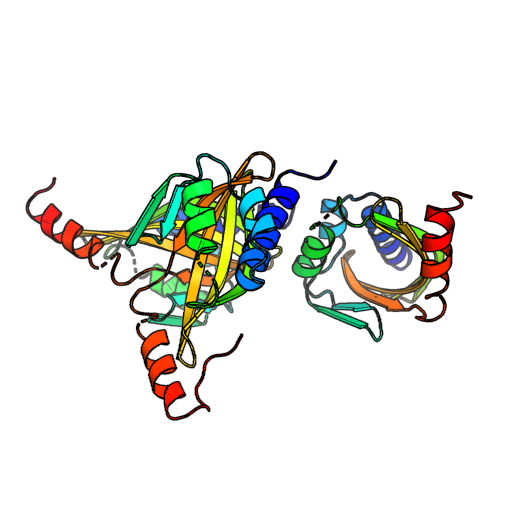OM 1097 C C . ARG B 1 19 ? 10.569 49.425 54.841 1.00 42.17 19 ARG B C 1
ATOM 1098 O O . ARG B 1 19 ? 9.947 48.619 55.552 1.00 41.87 19 ARG B O 1
ATOM 1106 N N . ALA B 1 20 ? 11.624 50.127 55.249 1.00 41.10 20 ALA B N 1
ATOM 1107 C CA . ALA B 1 20 ? 12.080 50.101 56.631 1.00 40.07 20 ALA B CA 1
ATOM 1108 C C . ALA B 1 20 ? 10.973 50.576 57.575 1.00 38.27 20 ALA B C 1
ATOM 1109 O O . ALA B 1 20 ? 10.744 49.952 58.612 1.00 38.02 20 ALA B O 1
ATOM 1111 N N . VAL B 1 21 ? 10.273 51.652 57.192 1.00 37.18 21 VAL B N 1
ATOM 1112 C CA . VAL B 1 21 ? 9.156 52.194 57.978 1.00 35.23 21 VAL B CA 1
ATOM 1113 C C . VAL B 1 21 ? 7.960 51.227 57.994 1.00 35.88 21 VAL B C 1
ATOM 1114 O O . VAL B 1 21 ? 7.375 50.994 59.055 1.00 35.32 21 VAL B O 1
ATOM 1118 N N . GLU B 1 22 ? 7.629 50.648 56.840 1.00 37.27 22 GLU B N 1
ATOM 1119 C CA . GLU B 1 22 ? 6.538 49.685 56.742 1.00 38.86 22 GLU B CA 1
ATOM 1120 C C . GLU B 1 22 ? 6.841 48.454 57.564 1.00 39.01 22 GLU B C 1
ATOM 1121 O O . GLU B 1 22 ? 5.986 48.000 58.344 1.00 38.96 22 GLU B O 1
ATOM 1127 N N . ALA B 1 23 ? 8.062 47.932 57.402 1.00 39.47 23 ALA B N 1
ATOM 1128 C CA . ALA B 1 23 ? 8.513 46.774 58.174 1.00 39.82 23 ALA B CA 1
ATOM 1129 C C . ALA B 1 23 ? 8.440 47.079 59.667 1.00 38.65 23 ALA B C 1
ATOM 1130 O O . ALA B 1 23 ? 8.001 46.240 60.462 1.00 38.81 23 ALA B O 1
ATOM 1132 N N . PHE B 1 24 ? 8.846 48.291 60.040 1.00 37.29 24 PHE B N 1
ATOM 1133 C CA . PHE B 1 24 ? 8.811 48.678 61.441 1.00 36.49 24 PHE B CA 1
ATOM 1134 C C . PHE B 1 24 ? 7.390 48.705 62.023 1.00 35.73 24 PHE B C 1
ATOM 1135 O O . PHE B 1 24 ? 7.159 48.197 63.113 1.00 35.44 24 PHE B O 1
ATOM 1143 N N . LEU B 1 25 ? 6.454 49.312 61.293 1.00 35.45 25 LEU B N 1
ATOM 1144 C CA . LEU B 1 25 ? 5.092 49.516 61.806 1.00 34.91 25 LEU B CA 1
ATOM 1145 C C . LEU B 1 25 ? 4.325 48.207 61.838 1.00 35.54 25 LEU B C 1
ATOM 1146 O O . LEU B 1 25 ? 3.526 47.988 62.754 1.00 35.42 25 LEU B O 1
ATOM 1151 N N . ASN B 1 26 ? 4.600 47.338 60.865 1.00 36.37 26 ASN B N 1
ATOM 1152 C CA . ASN B 1 26 ? 4.069 45.976 60.869 1.00 37.83 26 ASN B CA 1
ATOM 1153 C C . ASN B 1 26 ? 4.599 45.129 62.026 1.00 37.98 26 ASN B C 1
ATOM 1154 O O . ASN B 1 26 ? 3.858 44.335 62.631 1.00 38.35 26 ASN B O 1
ATOM 1159 N N . ALA B 1 27 ? 5.877 45.318 62.325 1.00 37.72 27 ALA B N 1
ATOM 1160 C CA . ALA B 1 27 ? 6.515 44.619 63.415 1.00 38.82 27 ALA B CA 1
ATOM 1161 C C . ALA B 1 27 ? 5.849 45.019 64.727 1.00 38.49 27 ALA B C 1
ATOM 1162 O O . ALA B 1 27 ? 5.528 44.163 65.523 1.00 40.04 27 ALA B O 1
ATOM 1164 N N . LEU B 1 28 ? 5.619 46.313 64.935 1.00 37.72 28 LEU B N 1
ATOM 1165 C CA . LEU B 1 28 ? 4.907 46.795 66.125 1.00 38.11 28 LEU B CA 1
ATOM 1166 C C . LEU B 1 28 ? 3.562 46.111 66.287 1.00 38.44 28 LEU B C 1
ATOM 1167 O O . LEU B 1 28 ? 3.239 45.592 67.345 1.00 39.38 28 LEU B O 1
ATOM 1172 N N . GLN B 1 29 ? 2.782 46.151 65.217 1.00 38.42 29 GLN B N 1
ATOM 1173 C CA . GLN B 1 29 ? 1.455 45.578 65.177 1.00 39.69 29 GLN B CA 1
ATOM 1174 C C . GLN B 1 29 ? 1.492 44.073 65.414 1.00 41.52 29 GLN B C 1
ATOM 1175 O O . GLN B 1 29 ? 0.614 43.543 66.063 1.00 42.16 29 GLN B O 1
ATOM 1181 N N . ASN B 1 30 ? 2.521 43.405 64.900 1.00 42.96 30 ASN B N 1
ATOM 1182 C CA . ASN B 1 30 ? 2.652 41.954 65.006 1.00 45.39 30 ASN B CA 1
ATOM 1183 C C . ASN B 1 30 ? 3.436 41.447 66.217 1.00 46.83 30 ASN B C 1
ATOM 1184 O O . ASN B 1 30 ? 3.638 40.231 66.358 1.00 48.42 30 ASN B O 1
ATOM 1189 N N . GLU B 1 31 ? 3.867 42.366 67.080 1.00 46.32 31 GLU B N 1
ATOM 1190 C CA . GLU B 1 31 ? 4.696 42.032 68.254 1.00 48.19 31 GLU B CA 1
ATOM 1191 C C . GLU B 1 31 ? 5.979 41.289 67.927 1.00 49.33 31 GLU B C 1
ATOM 1192 O O . GLU B 1 31 ? 6.415 40.408 68.671 1.00 51.53 31 GLU B O 1
ATOM 1198 N N . ASP B 1 32 ? 6.579 41.655 66.807 1.00 48.37 32 ASP B N 1
ATOM 1199 C CA . ASP B 1 32 ? 7.827 41.074 66.365 1.00 49.46 32 ASP B CA 1
ATOM 1200 C C . ASP B 1 32 ? 8.940 41.988 66.882 1.00 49.13 32 ASP B C 1
ATOM 1201 O O . ASP B 1 32 ? 9.427 42.870 66.174 1.00 47.95 32 ASP B O 1
ATOM 1206 N N . PHE B 1 33 ? 9.316 41.779 68.135 1.00 50.18 33 PHE B N 1
ATOM 1207 C CA . PHE B 1 33 ? 10.165 42.731 68.832 1.00 50.60 33 PHE B CA 1
ATOM 1208 C C . PHE B 1 33 ? 11.640 42.705 68.472 1.00 51.94 33 PHE B C 1
ATOM 1209 O O . PHE B 1 33 ? 12.347 43.703 68.674 1.00 51.97 33 PHE B O 1
ATOM 1217 N N . ASP B 1 34 ? 12.102 41.599 67.914 1.00 53.16 34 ASP B N 1
ATOM 1218 C CA . ASP B 1 34 ? 13.452 41.600 67.398 1.00 54.99 34 ASP B CA 1
ATOM 1219 C C . ASP B 1 34 ? 13.565 42.505 66.164 1.00 52.94 34 ASP B C 1
ATOM 1220 O O . ASP B 1 34 ? 14.531 43.257 66.034 1.00 53.32 34 ASP B O 1
ATOM 1225 N N . THR B 1 35 ? 12.557 42.472 65.294 1.00 50.92 35 THR B N 1
ATOM 1226 C CA . THR B 1 35 ? 12.518 43.385 64.144 1.00 48.90 35 THR B CA 1
ATOM 1227 C C . THR B 1 35 ? 12.438 44.841 64.614 1.00 47.60 35 THR B C 1
ATOM 1228 O O . THR B 1 35 ? 13.179 45.701 64.109 1.00 47.64 35 THR B O 1
ATOM 1232 N N . VAL B 1 36 ? 11.571 45.113 65.592 1.00 46.52 36 VAL B N 1
ATOM 1233 C CA . VAL B 1 36 ? 11.537 46.437 66.237 1.00 45.39 36 VAL B CA 1
ATOM 1234 C C . VAL B 1 36 ? 12.926 46.911 66.718 1.00 47.09 36 VAL B C 1
ATOM 1235 O O . VAL B 1 36 ? 13.337 48.033 66.420 1.00 46.70 36 VAL B O 1
ATOM 1239 N N . ASP B 1 37 ? 13.641 46.048 67.435 1.00 49.62 37 ASP B N 1
ATOM 1240 C CA . ASP B 1 37 ? 15.027 46.308 67.833 1.00 51.99 37 ASP B CA 1
ATOM 1241 C C . ASP B 1 37 ? 15.968 46.638 66.673 1.00 51.67 37 ASP B C 1
ATOM 1242 O O . ASP B 1 37 ? 16.651 47.666 66.694 1.00 51.82 37 ASP B O 1
ATOM 1247 N N . ALA B 1 38 ? 15.991 45.763 65.668 1.00 51.34 38 ALA B N 1
ATOM 1248 C CA . ALA B 1 38 ? 16.799 45.966 64.470 1.00 51.07 38 ALA B CA 1
ATOM 1249 C C . ALA B 1 38 ? 16.448 47.272 63.724 1.00 48.71 38 ALA B C 1
ATOM 1250 O O . ALA B 1 38 ? 17.332 47.933 63.187 1.00 49.55 38 ALA B O 1
ATOM 1252 N N . ALA B 1 39 ? 15.173 47.659 63.724 1.00 46.16 39 ALA B N 1
ATOM 1253 C CA . ALA B 1 39 ? 14.719 48.823 62.941 1.00 43.58 39 ALA B CA 1
ATOM 1254 C C . ALA B 1 39 ? 15.053 50.178 63.563 1.00 42.83 39 ALA B C 1
ATOM 1255 O O . ALA B 1 39 ? 15.061 51.193 62.856 1.00 42.06 39 ALA B O 1
ATOM 1257 N N . LEU B 1 40 ? 15.346 50.208 64.868 1.00 43.00 40 LEU B N 1
ATOM 1258 C CA . LEU B 1 40 ? 15.550 51.480 65.566 1.00 41.86 40 LEU B CA 1
ATOM 1259 C C . LEU B 1 40 ? 17.002 51.876 65.750 1.00 43.97 40 LEU B C 1
ATOM 1260 O O . LEU B 1 40 ? 17.789 51.119 66.298 1.00 45.76 40 LEU B O 1
ATOM 1265 N N . GLY B 1 41 ? 17.344 53.082 65.292 1.00 44.14 41 GLY B N 1
ATOM 1266 C CA . GLY B 1 41 ? 18.713 53.602 65.385 1.00 46.21 41 GLY B CA 1
ATOM 1267 C C . GLY B 1 41 ? 19.087 53.923 66.814 1.00 47.77 41 GLY B C 1
ATOM 1268 O O . GLY B 1 41 ? 18.226 54.267 67.612 1.00 46.73 41 GLY B O 1
ATOM 1269 N N . ASP B 1 42 ? 20.374 53.797 67.138 1.00 50.70 42 ASP B N 1
ATOM 1270 C CA . ASP B 1 42 ? 20.873 54.069 68.487 1.00 53.14 42 ASP B CA 1
ATOM 1271 C C . ASP B 1 42 ? 20.503 55.465 68.976 1.00 52.13 42 ASP B C 1
ATOM 1272 O O . ASP B 1 42 ? 20.138 55.635 70.139 1.00 52.47 42 ASP B O 1
ATOM 1277 N N . ASP B 1 43 ? 20.569 56.438 68.089 1.00 51.22 43 ASP B N 1
ATOM 1278 C CA . ASP B 1 43 ? 20.244 57.821 68.426 1.00 50.72 43 ASP B CA 1
ATOM 1279 C C . ASP B 1 43 ? 18.815 58.239 68.047 1.00 47.35 43 ASP B C 1
ATOM 1280 O O . ASP B 1 43 ? 18.558 59.425 67.775 1.00 46.75 43 ASP B O 1
ATOM 1285 N N . LEU B 1 44 ? 17.906 57.274 68.010 1.00 45.03 44 LEU B N 1
ATOM 1286 C CA . LEU B 1 44 ? 16.493 57.565 67.747 1.00 41.62 44 LEU B CA 1
ATOM 1287 C C . LEU B 1 44 ? 15.962 58.667 68.656 1.00 41.15 44 LEU B C 1
ATOM 1288 O O . LEU B 1 44 ? 16.195 58.642 69.879 1.00 42.22 44 LEU B O 1
ATOM 1293 N N . VAL B 1 45 ? 15.304 59.658 68.048 1.00 39.09 45 VAL B N 1
ATOM 1294 C CA . VAL B 1 45 ? 14.356 60.483 68.783 1.00 37.49 45 VAL B CA 1
ATOM 1295 C C . VAL B 1 45 ? 12.894 60.132 68.414 1.00 35.58 45 VAL B C 1
ATOM 1296 O O . VAL B 1 45 ? 12.515 59.997 67.237 1.00 33.97 45 VAL B O 1
ATOM 1300 N N . TYR B 1 46 ? 12.111 59.900 69.462 1.00 35.30 46 TYR B N 1
ATOM 1301 C CA . TYR B 1 46 ? 10.742 59.417 69.347 1.00 33.55 46 TYR B CA 1
ATOM 1302 C C . TYR B 1 46 ? 9.810 60.380 70.059 1.00 33.57 46 TYR B C 1
ATOM 1303 O O . TYR B 1 46 ? 9.839 60.536 71.288 1.00 34.31 46 TYR B O 1
ATOM 1312 N N . GLU B 1 47 ? 8.968 61.013 69.254 1.00 32.54 47 GLU B N 1
ATOM 1313 C CA . GLU B 1 47 ? 8.078 62.030 69.732 1.00 32.97 47 GLU B CA 1
ATOM 1314 C C . GLU B 1 47 ? 6.658 61.679 69.430 1.00 31.40 47 GLU B C 1
ATOM 1315 O O . GLU B 1 47 ? 6.336 61.321 68.308 1.00 30.67 47 GLU B O 1
ATOM 1321 N N . ASN B 1 48 ? 5.810 61.758 70.448 1.00 31.44 48 ASN B N 1
ATOM 1322 C CA . ASN B 1 48 ? 4.387 61.971 70.214 1.00 30.45 48 ASN B CA 1
ATOM 1323 C C . ASN B 1 48 ? 4.164 63.469 70.376 1.00 30.52 48 ASN B C 1
ATOM 1324 O O . ASN B 1 48 ? 4.233 64.004 71.488 1.00 31.39 48 ASN B O 1
ATOM 1329 N N . VAL B 1 49 ? 3.930 64.165 69.272 1.00 29.73 49 VAL B N 1
ATOM 1330 C CA . VAL B 1 49 ? 4.040 65.602 69.340 1.00 30.73 49 VAL B CA 1
ATOM 1331 C C . VAL B 1 49 ? 3.086 66.323 70.300 1.00 32.27 49 VAL B C 1
ATOM 1332 O O . VAL B 1 49 ? 1.866 66.111 70.294 1.00 32.00 49 VAL B O 1
ATOM 1336 N N . GLY B 1 50 ? 3.707 67.145 71.153 1.00 33.71 50 GLY B N 1
ATOM 1337 C CA . GLY B 1 50 ? 3.031 67.833 72.226 1.00 34.76 50 GLY B CA 1
ATOM 1338 C C . GLY B 1 50 ? 2.923 67.009 73.483 1.00 36.19 50 GLY B C 1
ATOM 1339 O O . GLY B 1 50 ? 2.450 67.536 74.489 1.00 37.35 50 GLY B O 1
ATOM 1340 N N . PHE B 1 51 ? 3.366 65.743 73.449 1.00 35.96 51 PHE B N 1
ATOM 1341 C CA . PHE B 1 51 ? 3.124 64.823 74.576 1.00 38.04 51 PHE B CA 1
ATOM 1342 C C . PHE B 1 51 ? 4.309 64.121 75.183 1.00 38.98 51 PHE B C 1
ATOM 1343 O O . PHE B 1 51 ? 4.371 64.024 76.390 1.00 40.98 51 PHE B O 1
ATOM 1351 N N . SER B 1 52 ? 5.224 63.616 74.364 1.00 38.45 52 SER B N 1
ATOM 1352 C CA . SER B 1 52 ? 6.351 62.847 74.872 1.00 39.88 52 SER B CA 1
ATOM 1353 C C . SER B 1 52 ? 7.533 62.892 73.943 1.00 39.99 52 SER B C 1
ATOM 1354 O O . SER B 1 52 ? 7.388 62.878 72.729 1.00 38.66 52 SER B O 1
ATOM 1357 N N . ARG B 1 53 ? 8.711 62.933 74.535 1.00 42.41 53 ARG B N 1
ATOM 1358 C CA . ARG B 1 53 ? 9.912 62.689 73.793 1.00 43.71 53 ARG B CA 1
ATOM 1359 C C . ARG B 1 53 ? 10.869 61.739 74.499 1.00 45.35 53 ARG B C 1
ATOM 1360 O O . ARG B 1 53 ? 11.149 61.902 75.676 1.00 47.40 53 ARG B O 1
ATOM 1368 N N . ILE B 1 54 ? 11.366 60.761 73.752 1.00 45.31 54 ILE B N 1
ATOM 1369 C CA . ILE B 1 54 ? 12.331 59.791 74.252 1.00 47.61 54 ILE B CA 1
ATOM 1370 C C . ILE B 1 54 ? 13.517 59.781 73.304 1.00 47.83 54 ILE B C 1
ATOM 1371 O O . ILE B 1 54 ? 13.350 59.847 72.078 1.00 46.11 54 ILE B O 1
ATOM 1376 N N . ARG B 1 55 ? 14.712 59.705 73.887 1.00 50.34 55 ARG B N 1
ATOM 1377 C CA . ARG B 1 55 ? 15.952 59.510 73.133 1.00 51.54 55 ARG B CA 1
ATOM 1378 C C . ARG B 1 55 ? 16.580 58.150 73.317 1.00 51.99 55 ARG B C 1
ATOM 1379 O O . ARG B 1 55 ? 16.757 57.686 74.444 1.00 54.07 55 ARG B O 1
ATOM 1387 N N . GLY B 1 56 ? 16.966 57.542 72.207 1.00 50.49 56 GLY B N 1
ATOM 1388 C CA . GLY B 1 56 ? 17.630 56.263 72.254 1.00 50.93 56 GLY B CA 1
ATOM 1389 C C . GLY B 1 56 ? 16.775 55.150 71.695 1.00 49.27 56 GLY B C 1
ATOM 1390 O O . GLY B 1 56 ? 15.693 54.850 72.230 1.00 48.54 56 GLY B O 1
ATOM 1391 N N . GLY B 1 57 ? 17.268 54.543 70.617 1.00 48.57 57 GLY B N 1
ATOM 1392 C CA . GLY B 1 57 ? 16.655 53.362 70.031 1.00 47.81 57 GLY B CA 1
ATOM 1393 C C . GLY B 1 57 ? 16.402 52.260 71.039 1.00 49.09 57 GLY B C 1
ATOM 1394 O O . GLY B 1 57 ? 15.327 51.650 71.048 1.00 47.57 57 GLY B O 1
ATOM 1395 N N . ARG B 1 58 ? 17.386 52.029 71.905 1.00 51.74 58 ARG B N 1
ATOM 1396 C CA . ARG B 1 58 ? 17.322 50.909 72.830 1.00 53.92 58 ARG B CA 1
ATOM 1397 C C . ARG B 1 58 ? 16.387 51.024 73.980 1.00 53.82 58 ARG B C 1
ATOM 1398 O O . ARG B 1 58 ? 15.665 50.079 74.313 1.00 53.72 58 ARG B O 1
ATOM 1406 N N . ARG B 1 59 ? 16.385 52.216 74.550 1.00 53.79 59 ARG B N 1
ATOM 1407 C CA . ARG B 1 59 ? 15.401 52.592 75.527 1.00 53.90 59 ARG B CA 1
ATOM 1408 C C . ARG B 1 59 ? 13.946 52.562 74.977 1.00 50.78 59 ARG B C 1
ATOM 1409 O O . ARG B 1 59 ? 13.031 52.143 75.682 1.00 50.60 59 ARG B O 1
ATOM 1417 N N . THR B 1 60 ? 13.742 52.996 73.729 1.00 48.22 60 THR B N 1
ATOM 1418 C CA . THR B 1 60 ? 12.416 52.940 73.095 1.00 45.33 60 THR B CA 1
ATOM 1419 C C . THR B 1 60 ? 11.999 51.496 72.782 1.00 45.51 60 THR B C 1
ATOM 1420 O O . THR B 1 60 ? 10.855 51.074 73.054 1.00 44.35 60 THR B O 1
ATOM 1424 N N . ALA B 1 61 ? 12.942 50.744 72.213 1.00 46.54 61 ALA B N 1
ATOM 1425 C CA . ALA B 1 61 ? 12.725 49.344 71.873 1.00 46.91 61 ALA B CA 1
ATOM 1426 C C . ALA B 1 61 ? 12.327 48.542 73.103 1.00 48.82 61 ALA B C 1
ATOM 1427 O O . ALA B 1 61 ? 11.379 47.740 73.039 1.00 48.44 61 ALA B O 1
ATOM 1429 N N . THR B 1 62 ? 13.010 48.763 74.228 1.00 50.94 62 THR B N 1
ATOM 1430 C CA . THR B 1 62 ? 12.666 47.970 75.418 1.00 53.40 62 THR B CA 1
ATOM 1431 C C . THR B 1 62 ? 11.349 48.433 76.059 1.00 52.71 62 THR B C 1
ATOM 1432 O O . THR B 1 62 ? 10.595 47.632 76.603 1.00 53.46 62 THR B O 1
ATOM 1436 N N . LEU B 1 63 ? 11.051 49.720 75.934 1.00 51.50 63 LEU B N 1
ATOM 1437 C CA . LEU B 1 63 ? 9.799 50.252 76.439 1.00 51.11 63 LEU B CA 1
ATOM 1438 C C . LEU B 1 63 ? 8.615 49.647 75.714 1.00 49.46 63 LEU B C 1
ATOM 1439 O O . LEU B 1 63 ? 7.607 49.307 76.340 1.00 49.39 63 LEU B O 1
ATOM 1444 N N . LEU B 1 64 ? 8.740 49.542 74.391 1.00 48.07 64 LEU B N 1
ATOM 1445 C CA . LEU B 1 64 ? 7.709 48.917 73.569 1.00 47.13 64 LEU B CA 1
ATOM 1446 C C . LEU B 1 64 ? 7.625 47.415 73.840 1.00 49.11 64 LEU B C 1
ATOM 1447 O O . LEU B 1 64 ? 6.521 46.865 73.944 1.00 48.86 64 LEU B O 1
ATOM 1452 N N . ARG B 1 65 ? 8.781 46.763 73.966 1.00 51.20 65 ARG B N 1
ATOM 1453 C CA . ARG B 1 65 ? 8.814 45.339 74.277 1.00 53.89 65 ARG B CA 1
ATOM 1454 C C . ARG B 1 65 ? 8.079 45.073 75.586 1.00 55.65 65 ARG B C 1
ATOM 1455 O O . ARG B 1 65 ? 7.360 44.084 75.709 1.00 56.62 65 ARG B O 1
ATOM 1463 N N . ARG B 1 66 ? 8.235 45.978 76.548 1.00 56.63 66 ARG B N 1
ATOM 1464 C CA . ARG B 1 66 ? 7.662 45.786 77.873 1.00 58.70 66 ARG B CA 1
ATOM 1465 C C . ARG B 1 66 ? 6.160 46.052 77.917 1.00 57.94 66 ARG B C 1
ATOM 1466 O O . ARG B 1 66 ? 5.527 45.947 78.963 1.00 59.41 66 ARG B O 1
ATOM 1482 N N . GLN B 1 68 ? 4.035 44.543 75.603 1.00 55.76 68 GLN B N 1
ATOM 1483 C CA . GLN B 1 68 ? 3.321 43.401 75.083 1.00 55.88 68 GLN B CA 1
ATOM 1484 C C . GLN B 1 68 ? 2.597 42.658 76.206 1.00 57.28 68 GLN B C 1
ATOM 1485 O O . GLN B 1 68 ? 3.128 42.477 77.301 1.00 59.00 68 GLN B O 1
ATOM 1491 N N . GLY B 1 69 ? 1.367 42.253 75.928 1.00 56.71 69 GLY B N 1
ATOM 1492 C CA . GLY B 1 69 ? 0.538 41.626 76.944 1.00 58.05 69 GLY B CA 1
ATOM 1493 C C . GLY B 1 69 ? -0.300 42.587 77.767 1.00 57.67 69 GLY B C 1
ATOM 1494 O O . GLY B 1 69 ? -1.179 42.134 78.491 1.00 59.32 69 GLY B O 1
ATOM 1495 N N . ARG B 1 70 ? -0.030 43.894 77.696 1.00 55.90 70 ARG B N 1
ATOM 1496 C CA . ARG B 1 70 ? -0.945 44.881 78.302 1.00 55.64 70 ARG B CA 1
ATOM 1497 C C . ARG B 1 70 ? -1.563 45.830 77.318 1.00 52.37 70 ARG B C 1
ATOM 1498 O O . ARG B 1 70 ? -2.722 46.195 77.470 1.00 52.24 70 ARG B O 1
ATOM 1506 N N . VAL B 1 71 ? -0.791 46.261 76.334 1.00 49.90 71 VAL B N 1
ATOM 1507 C CA . VAL B 1 71 ? -1.364 47.038 75.256 1.00 47.05 71 VAL B CA 1
ATOM 1508 C C . VAL B 1 71 ? -0.924 46.449 73.919 1.00 45.71 71 VAL B C 1
ATOM 1509 O O . VAL B 1 71 ? 0.268 46.204 73.690 1.00 46.00 71 VAL B O 1
ATOM 1513 N N . GLY B 1 72 ? -1.916 46.174 73.069 1.00 44.21 72 GLY B N 1
ATOM 1514 C CA . GLY B 1 72 ? -1.687 45.835 71.669 1.00 42.71 72 GLY B CA 1
ATOM 1515 C C . GLY B 1 72 ? -1.824 47.049 70.763 1.00 40.97 72 GLY B C 1
ATOM 1516 O O . GLY B 1 72 ? -2.542 48.016 71.095 1.00 40.70 72 GLY B O 1
ATOM 1517 N N . PHE B 1 73 ? -1.125 47.008 69.629 1.00 39.83 73 PHE B N 1
ATOM 1518 C CA . PHE B 1 73 ? -1.155 48.084 68.649 1.00 38.45 73 PHE B CA 1
ATOM 1519 C C . PHE B 1 73 ? -1.669 47.560 67.317 1.00 37.99 73 PHE B C 1
ATOM 1520 O O . PHE B 1 73 ? -1.253 46.507 66.866 1.00 38.38 73 PHE B O 1
ATOM 1528 N N . GLU B 1 74 ? -2.577 48.298 66.690 1.00 37.69 74 GLU B N 1
ATOM 1529 C CA . GLU B 1 74 ? -2.882 48.109 65.270 1.00 37.95 74 GLU B CA 1
ATOM 1530 C C . GLU B 1 74 ? -2.498 49.354 64.507 1.00 36.80 74 GLU B C 1
ATOM 1531 O O . GLU B 1 74 ? -2.578 50.464 65.027 1.00 36.32 74 GLU B O 1
ATOM 1537 N N . VAL B 1 75 ? -2.010 49.157 63.292 1.00 36.63 75 VAL B N 1
ATOM 1538 C CA . VAL B 1 75 ? -1.570 50.250 62.442 1.00 35.24 75 VAL B CA 1
ATOM 1539 C C . VAL B 1 75 ? -2.111 49.964 61.063 1.00 35.35 75 VAL B C 1
ATOM 1540 O O . VAL B 1 75 ? -2.014 48.857 60.557 1.00 36.60 75 VAL B O 1
ATOM 1544 N N . LYS B 1 76 ? -2.750 50.949 60.478 1.00 34.58 76 LYS B N 1
ATOM 1545 C CA . LYS B 1 76 ? -3.139 50.826 59.114 1.00 34.79 76 LYS B CA 1
ATOM 1546 C C . LYS B 1 76 ? -2.601 52.039 58.323 1.00 33.73 76 LYS B C 1
ATOM 1547 O O . LYS B 1 76 ? -2.931 53.194 58.619 1.00 33.11 76 LYS B O 1
ATOM 1553 N N . ILE B 1 77 ? -1.729 51.772 57.360 1.00 33.30 77 ILE B N 1
ATOM 1554 C CA . ILE B 1 77 ? -1.128 52.821 56.534 1.00 32.27 77 ILE B CA 1
ATOM 1555 C C . ILE B 1 77 ? -1.957 53.028 55.270 1.00 33.33 77 ILE B C 1
ATOM 1556 O O . ILE B 1 77 ? -2.057 52.111 54.450 1.00 34.41 77 ILE B O 1
ATOM 1561 N N . HIS B 1 78 ? -2.558 54.215 55.130 1.00 32.76 78 HIS B N 1
ATOM 1562 C CA . HIS B 1 78 ? -3.410 54.537 53.971 1.00 33.97 78 HIS B CA 1
ATOM 1563 C C . HIS B 1 78 ? -2.578 55.062 52.817 1.00 34.42 78 HIS B C 1
ATOM 1564 O O . HIS B 1 78 ? -2.864 54.778 51.655 1.00 35.75 78 HIS B O 1
ATOM 1571 N N . ARG B 1 79 ? -1.570 55.863 53.171 1.00 33.48 79 ARG B N 1
ATOM 1572 C CA . ARG B 1 79 ? -0.689 56.548 52.247 1.00 33.80 79 ARG B CA 1
ATOM 1573 C C . ARG B 1 79 ? 0.678 56.643 52.887 1.00 32.86 79 ARG B C 1
ATOM 1574 O O . ARG B 1 79 ? 0.795 56.816 54.096 1.00 31.40 79 ARG B O 1
ATOM 1582 N N . ILE B 1 80 ? 1.712 56.498 52.068 1.00 33.86 80 ILE B N 1
ATOM 1583 C CA . ILE B 1 80 ? 3.091 56.591 52.529 1.00 33.28 80 ILE B CA 1
ATOM 1584 C C . ILE B 1 80 ? 3.951 57.107 51.386 1.00 35.28 80 ILE B C 1
ATOM 1585 O O . ILE B 1 80 ? 3.804 56.674 50.261 1.00 37.49 80 ILE B O 1
ATOM 1590 N N . GLY B 1 81 ? 4.844 58.042 51.673 1.00 35.52 81 GLY B N 1
ATOM 1591 C CA . GLY B 1 81 ? 5.725 58.627 50.647 1.00 36.64 81 GLY B CA 1
ATOM 1592 C C . GLY B 1 81 ? 7.070 59.039 51.228 1.00 36.26 81 GLY B C 1
ATOM 1593 O O . GLY B 1 81 ? 7.242 59.159 52.442 1.00 35.23 81 GLY B O 1
ATOM 1594 N N . ALA B 1 82 ? 8.041 59.258 50.362 1.00 38.23 82 ALA B N 1
ATOM 1595 C CA . ALA B 1 82 ? 9.382 59.616 50.831 1.00 38.78 82 ALA B CA 1
ATOM 1596 C C . ALA B 1 82 ? 9.772 60.996 50.383 1.00 39.72 82 ALA B C 1
ATOM 1597 O O . ALA B 1 82 ? 9.275 61.489 49.376 1.00 40.72 82 ALA B O 1
ATOM 1599 N N . ASP B 1 83 ? 10.661 61.613 51.145 1.00 40.27 83 ASP B N 1
ATOM 1600 C CA . ASP B 1 83 ? 11.327 62.845 50.724 1.00 42.35 83 ASP B CA 1
ATOM 1601 C C . ASP B 1 83 ? 12.759 62.699 51.148 1.00 42.83 83 ASP B C 1
ATOM 1602 O O . ASP B 1 83 ? 13.095 63.036 52.283 1.00 41.57 83 ASP B O 1
ATOM 1607 N N . GLY B 1 84 ? 13.583 62.167 50.238 1.00 44.80 84 GLY B N 1
ATOM 1608 C CA . GLY B 1 84 ? 14.978 61.828 50.548 1.00 46.03 84 GLY B CA 1
ATOM 1609 C C . GLY B 1 84 ? 15.057 60.776 51.628 1.00 44.52 84 GLY B C 1
ATOM 1610 O O . GLY B 1 84 ? 14.613 59.650 51.429 1.00 44.88 84 GLY B O 1
ATOM 1611 N N . ALA B 1 85 ? 15.589 61.174 52.780 1.00 43.37 85 ALA B N 1
ATOM 1612 C CA . ALA B 1 85 ? 15.728 60.273 53.924 1.00 42.01 85 ALA B CA 1
ATOM 1613 C C . ALA B 1 85 ? 14.474 60.247 54.776 1.00 39.42 85 ALA B C 1
ATOM 1614 O O . ALA B 1 85 ? 14.330 59.361 55.611 1.00 38.94 85 ALA B O 1
ATOM 1616 N N . ALA B 1 86 ? 13.580 61.214 54.578 1.00 37.27 86 ALA B N 1
ATOM 1617 C CA . ALA B 1 86 ? 12.347 61.249 55.353 1.00 34.73 86 ALA B CA 1
ATOM 1618 C C . ALA B 1 86 ? 11.260 60.368 54.725 1.00 33.42 86 ALA B C 1
ATOM 1619 O O . ALA B 1 86 ? 11.206 60.197 53.512 1.00 34.20 86 ALA B O 1
ATOM 1621 N N . VAL B 1 87 ? 10.393 59.826 55.568 1.00 31.28 87 VAL B N 1
ATOM 1622 C CA . VAL B 1 87 ? 9.224 59.101 55.105 1.00 30.50 87 VAL B CA 1
ATOM 1623 C C . VAL B 1 87 ? 7.993 59.625 55.853 1.00 29.58 87 VAL B C 1
ATOM 1624 O O . VAL B 1 87 ? 8.037 59.750 57.087 1.00 28.99 87 VAL B O 1
ATOM 1628 N N . LEU B 1 88 ? 6.931 59.977 55.116 1.00 29.29 88 LEU B N 1
ATOM 1629 C CA . LEU B 1 88 ? 5.676 60.461 55.736 1.00 28.67 88 LEU B CA 1
ATOM 1630 C C . LEU B 1 88 ? 4.585 59.410 55.613 1.00 28.19 88 LEU B C 1
ATOM 1631 O O . LEU B 1 88 ? 4.534 58.688 54.625 1.00 28.51 88 LEU B O 1
ATOM 1636 N N . THR B 1 89 ? 3.718 59.338 56.621 1.00 27.61 89 THR B N 1
ATOM 1637 C CA . THR B 1 89 ? 2.635 58.355 56.617 1.00 28.01 89 THR B CA 1
ATOM 1638 C C . THR B 1 89 ? 1.316 58.980 56.990 1.00 27.21 89 THR B C 1
ATOM 1639 O O . THR B 1 89 ? 1.286 59.882 57.809 1.00 27.13 89 THR B O 1
ATOM 1643 N N . GLU B 1 90 ? 0.235 58.510 56.377 1.00 27.10 90 GLU B N 1
ATOM 1644 C CA . GLU B 1 90 ? -1.104 58.797 56.890 1.00 26.92 90 GLU B CA 1
ATOM 1645 C C . GLU B 1 90 ? -1.705 57.469 57.363 1.00 26.91 90 GLU B C 1
ATOM 1646 O O . GLU B 1 90 ? -1.808 56.520 56.565 1.00 27.94 90 GLU B O 1
ATOM 1652 N N . ARG B 1 91 ? -2.094 57.405 58.638 1.00 25.59 91 ARG B N 1
ATOM 1653 C CA . ARG B 1 91 ? -2.483 56.126 59.253 1.00 26.27 91 ARG B CA 1
ATOM 1654 C C . ARG B 1 91 ? -3.754 56.190 60.082 1.00 26.41 91 ARG B C 1
ATOM 1655 O O . ARG B 1 91 ? -4.199 57.262 60.461 1.00 26.87 91 ARG B O 1
ATOM 1663 N N . THR B 1 92 ? -4.318 55.021 60.352 1.00 27.23 92 THR B N 1
ATOM 1664 C CA . THR B 1 92 ? -5.246 54.808 61.464 1.00 27.73 92 THR B CA 1
ATOM 1665 C C . THR B 1 92 ? -4.522 53.886 62.440 1.00 27.65 92 THR B C 1
ATOM 1666 O O . THR B 1 92 ? -4.003 52.838 62.044 1.00 28.36 92 THR B O 1
ATOM 1670 N N . ASP B 1 93 ? -4.449 54.284 63.701 1.00 27.11 93 ASP B N 1
ATOM 1671 C CA . ASP B 1 93 ? -3.818 53.461 64.710 1.00 27.49 93 ASP B CA 1
ATOM 1672 C C . ASP B 1 93 ? -4.892 53.089 65.707 1.00 27.83 93 ASP B C 1
ATOM 1673 O O . ASP B 1 93 ? -5.957 53.713 65.742 1.00 27.48 93 ASP B O 1
ATOM 1678 N N . ALA B 1 94 ? -4.587 52.108 66.549 1.00 28.89 94 ALA B N 1
ATOM 1679 C CA . ALA B 1 94 ? -5.463 51.719 67.650 1.00 30.67 94 ALA B CA 1
ATOM 1680 C C . ALA B 1 94 ? -4.629 51.155 68.786 1.00 31.92 94 ALA B C 1
ATOM 1681 O O . ALA B 1 94 ? -3.749 50.305 68.571 1.00 31.92 94 ALA B O 1
ATOM 1683 N N . LEU B 1 95 ? -4.901 51.640 69.988 1.00 33.01 95 LEU B N 1
ATOM 1684 C CA . LEU B 1 95 ? -4.388 51.004 71.171 1.00 35.21 95 LEU B CA 1
ATOM 1685 C C . LEU B 1 95 ? -5.480 50.074 71.677 1.00 37.08 95 LEU B C 1
ATOM 1686 O O . LEU B 1 95 ? -6.674 50.446 71.687 1.00 37.96 95 LEU B O 1
ATOM 1691 N N . ILE B 1 96 ? -5.078 48.866 72.079 1.00 38.02 96 ILE B N 1
ATOM 1692 C CA . ILE B 1 96 ? -6.007 47.878 72.635 1.00 39.61 96 ILE B CA 1
ATOM 1693 C C . ILE B 1 96 ? -5.597 47.392 74.019 1.00 41.61 96 ILE B C 1
ATOM 1694 O O . ILE B 1 96 ? -4.528 46.810 74.193 1.00 42.60 96 ILE B O 1
ATOM 1699 N N . ILE B 1 97 ? -6.448 47.658 74.998 1.00 42.94 97 ILE B N 1
ATOM 1700 C CA . ILE B 1 97 ? -6.179 47.302 76.378 1.00 45.10 97 ILE B CA 1
ATOM 1701 C C . ILE B 1 97 ? -7.346 46.410 76.762 1.00 46.68 97 ILE B C 1
ATOM 1702 O O . ILE B 1 97 ? -8.473 46.874 76.943 1.00 47.07 97 ILE B O 1
ATOM 1707 N N . GLY B 1 98 ? -7.072 45.114 76.830 1.00 47.68 98 GLY B N 1
ATOM 1708 C CA . GLY B 1 98 ? -8.111 44.115 77.034 1.00 48.98 98 GLY B CA 1
ATOM 1709 C C . GLY B 1 98 ? -9.243 44.265 76.022 1.00 48.15 98 GLY B C 1
ATOM 1710 O O . GLY B 1 98 ? -9.011 44.248 74.809 1.00 46.39 98 GLY B O 1
ATOM 1711 N N . PRO B 1 99 ? -10.487 44.419 76.514 1.00 49.16 99 PRO B N 1
ATOM 1712 C CA . PRO B 1 99 ? -11.622 44.618 75.605 1.00 48.30 99 PRO B CA 1
ATOM 1713 C C . PRO B 1 99 ? -11.783 46.076 75.089 1.00 46.56 99 PRO B C 1
ATOM 1714 O O . PRO B 1 99 ? -12.556 46.301 74.147 1.00 46.09 99 PRO B O 1
ATOM 1718 N N . LEU B 1 100 ? -11.080 47.040 75.705 1.00 45.45 100 LEU B N 1
ATOM 1719 C CA . L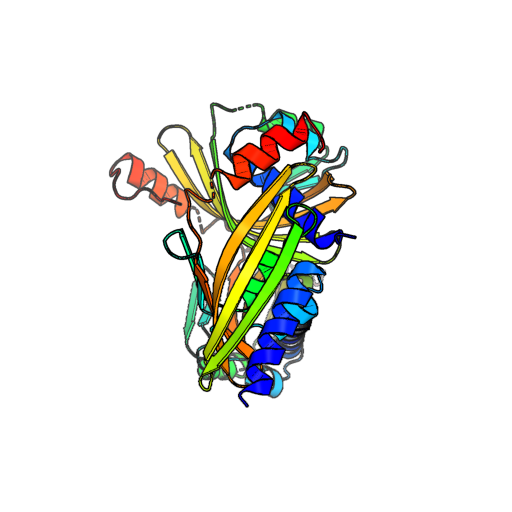EU B 1 100 ? -11.101 48.449 75.276 1.00 43.26 100 LEU B CA 1
ATOM 1720 C C . LEU B 1 100 ? -10.217 48.713 74.053 1.00 41.34 100 LEU B C 1
ATOM 1721 O O . LEU B 1 100 ? -8.990 48.510 74.067 1.00 40.84 100 LEU B O 1
ATOM 1726 N N . ARG B 1 101 ? -10.852 49.218 73.006 1.00 40.35 101 ARG B N 1
ATOM 1727 C CA . ARG B 1 101 ? -10.162 49.587 71.785 1.00 38.42 101 ARG B CA 1
ATOM 1728 C C . ARG B 1 101 ? -10.259 51.082 71.498 1.00 37.06 101 ARG B C 1
ATOM 1729 O O . ARG B 1 101 ? -11.361 51.629 71.366 1.00 37.26 101 ARG B O 1
ATOM 1737 N N . VAL B 1 102 ? -9.101 51.738 71.386 1.00 35.41 102 VAL B N 1
ATOM 1738 C CA . VAL B 1 102 ? -9.060 53.179 71.141 1.00 34.04 102 VAL B CA 1
ATOM 1739 C C . VAL B 1 102 ? -8.425 53.446 69.787 1.00 32.75 102 VAL B C 1
ATOM 1740 O O . VAL B 1 102 ? -7.228 53.218 69.586 1.00 32.24 102 VAL B O 1
ATOM 1744 N N . GLN B 1 103 ? -9.238 53.926 68.859 1.00 32.20 103 GLN B N 1
ATOM 1745 C CA . GLN B 1 103 ? -8.809 54.176 67.501 1.00 31.47 103 GLN B CA 1
ATOM 1746 C C . GLN B 1 103 ? -8.740 55.689 67.210 1.00 30.62 103 GLN B C 1
ATOM 1747 O O . GLN B 1 103 ? -9.530 56.470 67.732 1.00 31.54 103 GLN B O 1
ATOM 1753 N N . PHE B 1 104 ? -7.784 56.094 66.376 1.00 29.06 104 PHE B N 1
ATOM 1754 C CA . PHE B 1 104 ? -7.512 57.504 66.108 1.00 27.68 104 PHE B CA 1
ATOM 1755 C C . PHE B 1 104 ? -6.580 57.637 64.907 1.00 26.94 104 PHE B C 1
ATOM 1756 O O . PHE B 1 104 ? -5.754 56.751 64.647 1.00 27.39 104 PHE B O 1
ATOM 1764 N N . TRP B 1 105 ? -6.684 58.740 64.171 1.00 25.94 105 TRP B N 1
ATOM 1765 C CA . TRP B 1 105 ? -5.786 58.939 63.041 1.00 25.34 105 TRP B CA 1
ATOM 1766 C C . TRP B 1 105 ? -4.420 59.361 63.551 1.00 24.86 105 TRP B C 1
ATOM 1767 O O . TRP B 1 105 ? -4.318 59.960 64.639 1.00 24.53 105 TRP B O 1
ATOM 1778 N N . VAL B 1 106 ? -3.382 59.033 62.783 1.00 24.34 106 VAL B N 1
ATOM 1779 C CA . VAL B 1 106 ? -2.007 59.448 63.105 1.00 24.21 106 VAL B CA 1
ATOM 1780 C C . VAL B 1 106 ? -1.2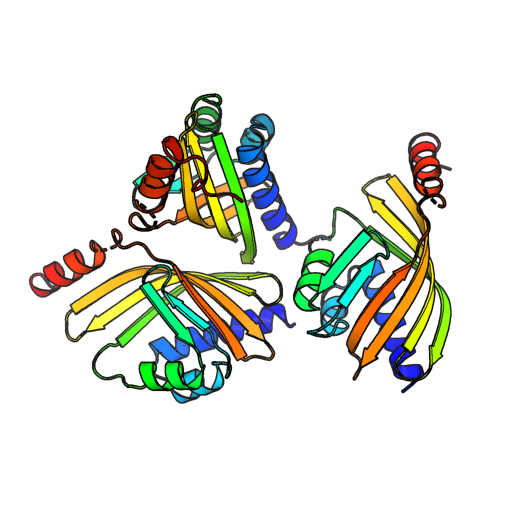73 59.741 61.804 1.00 24.75 106 VAL B C 1
ATOM 1781 O O . VAL B 1 106 ? -1.326 58.943 60.855 1.00 25.45 106 VAL B O 1
ATOM 1785 N N . CYS B 1 107 ? -0.591 60.872 61.748 1.00 24.57 107 CYS B N 1
ATOM 1786 C CA . CYS B 1 107 ? 0.318 61.107 60.658 1.00 25.18 107 CYS B CA 1
ATOM 1787 C C . CYS B 1 107 ? 1.702 60.989 61.255 1.00 25.78 107 CYS B C 1
ATOM 1788 O O . CYS B 1 107 ? 2.017 61.662 62.253 1.00 26.21 107 CYS B O 1
ATOM 1791 N N . GLY B 1 108 ? 2.511 60.093 60.692 1.00 25.97 108 GLY B N 1
ATOM 1792 C CA . GLY B 1 108 ? 3.871 59.894 61.195 1.00 26.92 108 GLY B CA 1
ATOM 1793 C C . GLY B 1 108 ? 4.948 60.391 60.239 1.00 27.81 108 GLY B C 1
ATOM 1794 O O . GLY B 1 108 ? 4.873 60.159 59.030 1.00 28.70 108 GLY B O 1
ATOM 1795 N N . VAL B 1 109 ? 5.957 61.080 60.760 1.00 28.04 109 VAL B N 1
ATOM 1796 C CA . VAL B 1 109 ? 7.128 61.354 59.928 1.00 28.95 109 VAL B CA 1
ATOM 1797 C C . VAL B 1 109 ? 8.361 60.643 60.510 1.00 29.43 109 VAL B C 1
ATOM 1798 O O . VAL B 1 109 ? 8.567 60.601 61.725 1.00 29.13 109 VAL B O 1
ATOM 1802 N N . PHE B 1 110 ? 9.150 60.054 59.626 1.00 30.25 110 PHE B N 1
ATOM 1803 C CA . PHE B 1 110 ? 10.308 59.260 60.027 1.00 31.61 110 PHE B CA 1
ATOM 1804 C C . PHE B 1 110 ? 11.533 59.722 59.283 1.00 33.83 110 PHE B C 1
ATOM 1805 O O . PHE B 1 110 ? 11.444 60.246 58.172 1.00 34.40 110 PHE B O 1
ATOM 1813 N N . GLU B 1 111 ? 12.681 59.537 59.903 1.00 36.25 111 GLU B N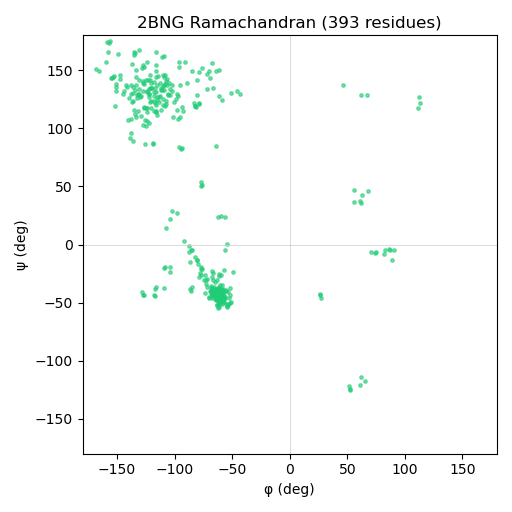 1
ATOM 1814 C CA . GLU B 1 111 ? 13.931 59.647 59.176 1.00 39.51 111 GLU B CA 1
ATOM 1815 C C . GLU B 1 111 ? 14.689 58.361 59.304 1.00 40.65 111 GLU B C 1
ATOM 1816 O O . GLU B 1 111 ? 14.824 57.808 60.396 1.00 40.84 111 GLU B O 1
ATOM 1822 N N . VAL B 1 112 ? 15.127 57.852 58.166 1.00 42.11 112 VAL B N 1
ATOM 1823 C CA . VAL B 1 112 ? 15.874 56.627 58.146 1.00 43.88 112 VAL B CA 1
ATOM 1824 C C . VAL B 1 112 ? 17.246 56.840 57.536 1.00 46.79 112 VAL B C 1
ATOM 1825 O O . VAL B 1 112 ? 17.427 57.574 56.564 1.00 47.52 112 VAL B O 1
ATOM 1829 N N . ASP B 1 113 ? 18.219 56.203 58.161 1.00 49.37 113 ASP B N 1
ATOM 1830 C CA . ASP B 1 113 ? 19.613 56.321 57.813 1.00 52.69 113 ASP B CA 1
ATOM 1831 C C . ASP B 1 113 ? 20.158 54.906 57.819 1.00 54.38 113 ASP B C 1
ATOM 1832 O O . ASP B 1 113 ? 20.161 54.238 58.860 1.00 54.60 113 ASP B O 1
ATOM 1837 N N . ASP B 1 114 ? 20.585 54.429 56.654 1.00 56.01 114 ASP B N 1
ATOM 1838 C CA . ASP B 1 114 ? 21.165 53.099 56.549 1.00 57.71 114 ASP B CA 1
ATOM 1839 C C . ASP B 1 114 ? 20.244 52.014 57.077 1.00 56.33 114 ASP B C 1
ATOM 1840 O O . ASP B 1 114 ? 20.681 51.147 57.862 1.00 57.27 114 ASP B O 1
ATOM 1845 N N . GLY B 1 115 ? 18.980 52.069 56.672 1.00 53.75 115 GLY B N 1
ATOM 1846 C CA . GLY B 1 115 ? 18.020 51.072 57.094 1.00 52.30 115 GLY B CA 1
ATOM 1847 C C . GLY B 1 115 ? 17.529 51.207 58.528 1.00 50.59 115 GLY B C 1
ATOM 1848 O O . GLY B 1 115 ? 16.619 50.471 58.932 1.00 49.97 115 GLY B O 1
ATOM 1849 N N . ARG B 1 116 ? 18.106 52.134 59.300 1.00 49.59 116 ARG B N 1
ATOM 1850 C CA . ARG B 1 116 ? 17.667 52.339 60.692 1.00 47.68 116 ARG B CA 1
ATOM 1851 C C . ARG B 1 116 ? 16.860 53.620 60.850 1.00 44.82 116 ARG B C 1
ATOM 1852 O O . ARG B 1 116 ? 17.164 54.644 60.233 1.00 44.73 116 ARG B O 1
ATOM 1860 N N . ILE B 1 117 ? 15.834 53.564 61.693 1.00 42.04 117 ILE B N 1
ATOM 1861 C CA . ILE B 1 117 ? 15.007 54.743 61.989 1.00 38.79 117 ILE B CA 1
ATOM 1862 C C . ILE B 1 117 ? 15.675 55.630 63.050 1.00 39.11 117 ILE B C 1
ATOM 1863 O O . ILE B 1 117 ? 15.924 55.190 64.179 1.00 39.79 117 ILE B O 1
ATOM 1868 N N . THR B 1 118 ? 15.975 56.871 62.673 1.00 38.16 118 THR B N 1
ATOM 1869 C CA . THR B 1 118 ? 16.630 57.824 63.563 1.00 38.43 118 THR B CA 1
ATOM 1870 C C . THR B 1 118 ? 15.662 58.890 64.119 1.00 36.86 118 THR B C 1
ATOM 1871 O O . THR B 1 118 ? 15.969 59.551 65.117 1.00 37.61 118 THR B O 1
ATOM 1875 N N . LEU B 1 119 ? 14.516 59.066 63.461 1.00 34.54 119 LEU B N 1
ATOM 1876 C CA . LEU B 1 119 ? 13.457 59.978 63.927 1.00 32.58 119 LEU B CA 1
ATOM 1877 C C . LEU B 1 119 ? 12.113 59.293 63.729 1.00 30.89 119 LEU B C 1
ATOM 1878 O O . LEU B 1 119 ? 11.827 58.779 62.645 1.00 30.43 119 LEU B O 1
ATOM 1883 N N . TRP B 1 120 ? 11.304 59.287 64.783 1.00 29.64 120 TRP B N 1
ATOM 1884 C CA . TRP B 1 120 ? 9.945 58.749 64.716 1.00 27.85 120 TRP B CA 1
ATOM 1885 C C . TRP B 1 120 ? 9.041 59.750 65.402 1.00 27.05 120 TRP B C 1
ATOM 1886 O O . TRP B 1 120 ? 9.151 59.968 66.618 1.00 26.92 120 TRP B O 1
ATOM 1897 N N . ARG B 1 121 ? 8.178 60.387 64.610 1.00 25.81 121 ARG B N 1
ATOM 1898 C CA . ARG B 1 121 ? 7.427 61.527 65.092 1.00 25.26 121 ARG B CA 1
ATOM 1899 C C . ARG B 1 121 ? 5.993 61.342 64.685 1.00 24.60 121 ARG B C 1
ATOM 1900 O O . ARG B 1 121 ? 5.663 61.429 63.499 1.00 24.83 121 ARG B O 1
ATOM 1908 N N . ASP B 1 122 ? 5.146 61.075 65.670 1.00 24.39 122 ASP B N 1
ATOM 1909 C CA . ASP B 1 122 ? 3.740 60.870 65.446 1.00 24.06 122 ASP B CA 1
ATOM 1910 C C . ASP B 1 122 ? 2.909 62.099 65.875 1.00 24.85 122 ASP B C 1
ATOM 1911 O O . ASP B 1 122 ? 3.051 62.622 66.981 1.00 25.23 122 ASP B O 1
ATOM 1916 N N . TYR B 1 123 ? 2.064 62.555 64.953 1.00 25.09 123 TYR B N 1
ATOM 1917 C CA . TYR B 1 123 ? 1.083 63.616 65.150 1.00 25.61 123 TYR B CA 1
ATOM 1918 C C . TYR B 1 123 ? -0.316 63.021 65.223 1.00 26.09 123 TYR B C 1
ATOM 1919 O O . TYR B 1 123 ? -0.675 62.169 64.399 1.00 26.88 123 TYR B O 1
ATOM 1928 N N . PHE B 1 124 ? -1.116 63.513 66.161 1.00 26.92 124 PHE B N 1
ATOM 1929 C CA . PHE B 1 124 ? -2.509 63.101 66.336 1.00 27.25 124 PHE B CA 1
ATOM 1930 C C . PHE B 1 124 ? -3.230 64.215 67.099 1.00 27.84 124 PHE B C 1
ATOM 1931 O O . PHE B 1 124 ? -2.590 65.162 67.559 1.00 27.58 124 PHE B O 1
ATOM 1939 N N . ASP B 1 125 ? -4.549 64.077 67.252 1.00 28.21 125 ASP B N 1
ATOM 1940 C CA . ASP B 1 125 ? -5.405 65.124 67.803 1.00 28.92 125 ASP B CA 1
ATOM 1941 C C . ASP B 1 125 ? -6.058 64.610 69.092 1.00 29.92 125 ASP B C 1
ATOM 1942 O O . ASP B 1 125 ? -6.614 63.491 69.104 1.00 29.80 125 ASP B O 1
ATOM 1947 N N . VAL B 1 126 ? -6.002 65.418 70.165 1.00 30.98 126 VAL B N 1
ATOM 1948 C CA . VAL B 1 126 ? -6.605 65.025 71.454 1.00 32.01 126 VAL B CA 1
ATOM 1949 C C . VAL B 1 126 ? -8.108 64.961 71.354 1.00 32.54 126 VAL B C 1
ATOM 1950 O O . VAL B 1 126 ? -8.732 64.206 72.080 1.00 33.76 126 VAL B O 1
ATOM 1954 N N . TYR B 1 127 ? -8.698 65.748 70.469 1.00 32.67 127 TYR B N 1
ATOM 1955 C CA . TYR B 1 127 ? -10.139 65.684 70.276 1.00 34.08 127 TYR B CA 1
ATOM 1956 C C . TYR B 1 127 ? -10.519 64.362 69.591 1.00 32.76 127 TYR B C 1
ATOM 1957 O O . TYR B 1 127 ? -11.419 63.656 70.031 1.00 32.99 127 TYR B O 1
ATOM 1966 N N . ASP B 1 128 ? -9.775 64.006 68.552 1.00 31.42 128 ASP B N 1
ATOM 1967 C CA . ASP B 1 128 ? -9.998 62.763 67.839 1.00 31.13 128 ASP B CA 1
ATOM 1968 C C . ASP B 1 128 ? -9.773 61.564 68.755 1.00 31.59 128 ASP B C 1
ATOM 1969 O O . ASP B 1 128 ? -10.563 60.612 68.764 1.00 32.11 128 ASP B O 1
ATOM 1982 N N . PHE B 1 130 ? -10.013 61.633 72.009 1.00 34.71 130 PHE B N 1
ATOM 1983 C CA . PHE B 1 130 ? -11.055 61.623 73.022 1.00 36.56 130 PHE B CA 1
ATOM 1984 C C . PHE B 1 130 ? -12.320 60.934 72.484 1.00 37.26 130 PHE B C 1
ATOM 1985 O O . PHE B 1 130 ? -12.939 60.110 73.171 1.00 37.73 130 PHE B O 1
ATOM 1993 N N . LYS B 1 131 ? -12.686 61.259 71.246 1.00 37.03 131 LYS B N 1
ATOM 1994 C CA . LYS B 1 131 ? -13.824 60.632 70.588 1.00 37.62 131 LYS B CA 1
ATOM 1995 C C . LYS B 1 131 ? -13.592 59.150 70.488 1.00 37.44 131 LYS B C 1
ATOM 1996 O O . LYS B 1 131 ? -14.523 58.361 70.702 1.00 38.91 131 LYS B O 1
ATOM 2002 N N . GLY B 1 132 ? -12.346 58.773 70.180 1.00 36.00 132 GLY B N 1
ATOM 2003 C CA . GLY B 1 132 ? -11.953 57.366 70.063 1.00 35.72 132 GLY B CA 1
ATOM 2004 C C . GLY B 1 132 ? -12.136 56.631 71.379 1.00 37.42 132 GLY B C 1
ATOM 2005 O O . GLY B 1 132 ? -12.617 55.480 71.413 1.00 38.11 132 GLY B O 1
ATOM 2006 N N . LEU B 1 133 ? -11.751 57.301 72.459 1.00 37.89 133 LEU B N 1
ATOM 2007 C CA . LEU B 1 133 ? -11.951 56.790 73.805 1.00 39.86 133 LEU B CA 1
ATOM 2008 C C . LEU B 1 133 ? -13.422 56.590 74.115 1.00 41.87 133 LEU B C 1
ATOM 2009 O O . LEU B 1 133 ? -13.786 55.515 74.580 1.00 43.11 133 LEU B O 1
ATOM 2014 N N . LEU B 1 134 ? -14.258 57.604 73.861 1.00 42.92 134 LEU B N 1
ATOM 2015 C CA . LEU B 1 134 ? -15.710 57.484 74.102 1.00 45.59 134 LEU B CA 1
ATOM 2016 C C . LEU B 1 134 ? -16.322 56.327 73.345 1.00 45.98 134 LEU B C 1
ATOM 2017 O O . LEU B 1 134 ? -17.079 55.567 73.908 1.00 47.02 134 LEU B O 1
ATOM 2022 N N . ARG B 1 135 ? -15.979 56.217 72.068 1.00 45.52 135 ARG B N 1
ATOM 2023 C CA . ARG B 1 135 ? -16.419 55.104 71.244 1.00 47.17 135 ARG B CA 1
ATOM 2024 C C . ARG B 1 135 ? -15.977 53.740 71.748 1.00 47.25 135 ARG B C 1
ATOM 2025 O O . ARG B 1 135 ? -16.765 52.793 71.719 1.00 48.49 135 ARG B O 1
ATOM 2033 N N . GLY B 1 136 ? -14.716 53.652 72.175 1.00 46.10 136 GLY B N 1
ATOM 2034 C CA . GLY B 1 136 ? -14.200 52.456 72.842 1.00 46.44 136 GLY B CA 1
ATOM 2035 C C . GLY B 1 136 ? -15.005 52.102 74.084 1.00 48.55 136 GLY B C 1
ATOM 2036 O O . GLY B 1 136 ? -15.428 50.967 74.246 1.00 49.45 136 GLY B O 1
ATOM 2037 N N . LEU B 1 137 ? -15.227 53.086 74.952 1.00 49.28 137 LEU B N 1
ATOM 2038 C CA . LEU B 1 137 ? -15.940 52.859 76.201 1.00 51.67 137 LEU B CA 1
ATOM 2039 C C . LEU B 1 137 ? -17.390 52.447 75.949 1.00 53.23 137 LEU B C 1
ATOM 2040 O O . LEU B 1 137 ? -17.861 51.507 76.566 1.00 54.66 137 LEU B O 1
ATOM 2045 N N . VAL B 1 138 ? -18.073 53.126 75.026 1.00 53.06 138 VAL B N 1
ATOM 2046 C CA . VAL B 1 138 ? -19.439 52.773 74.645 1.00 55.23 138 VAL B CA 1
ATOM 2047 C C . VAL B 1 138 ? -19.524 51.349 74.069 1.00 56.35 138 VAL B C 1
ATOM 2048 O O . VAL B 1 138 ? -20.427 50.582 74.433 1.00 58.34 138 VAL B O 1
ATOM 2052 N N . ALA B 1 139 ? -18.582 51.005 73.188 1.00 55.14 139 ALA B N 1
ATOM 2053 C CA . ALA B 1 139 ? -18.504 49.676 72.593 1.00 56.30 139 ALA B CA 1
ATOM 2054 C C . ALA B 1 139 ? -18.290 48.594 73.653 1.00 58.39 139 ALA B C 1
ATOM 2055 O O . ALA B 1 139 ? -18.671 47.448 73.454 1.00 59.74 139 ALA B O 1
ATOM 2057 N N . LEU B 1 140 ? -17.697 48.977 74.781 1.00 59.44 140 LEU B N 1
ATOM 2058 C CA . LEU B 1 140 ? -17.451 48.078 75.905 1.00 62.10 140 LEU B CA 1
ATOM 2059 C C . LEU B 1 140 ? -18.745 47.609 76.586 1.00 65.78 140 LEU B C 1
ATOM 2060 O O . LEU B 1 140 ? -18.758 46.566 77.240 1.00 67.70 140 LEU B O 1
ATOM 2065 N N . VAL B 1 141 ? -19.814 48.397 76.458 1.00 67.41 141 VAL B N 1
ATOM 2066 C CA . VAL B 1 141 ? -21.136 47.980 76.938 1.00 71.06 141 VAL B CA 1
ATOM 2067 C C . VAL B 1 141 ? -22.116 47.657 75.823 1.00 72.16 141 VAL B C 1
ATOM 2068 O O . VAL B 1 141 ? -23.101 46.965 76.058 1.00 75.15 141 VAL B O 1
ATOM 2072 N N . VAL B 1 142 ? -21.849 48.162 74.624 1.00 70.88 142 VAL B N 1
ATOM 2073 C CA . VAL B 1 142 ? -22.598 47.778 73.433 1.00 72.01 142 VAL B CA 1
ATOM 2074 C C . VAL B 1 142 ? -21.584 47.306 72.385 1.00 70.78 142 VAL B C 1
ATOM 2075 O O . VAL B 1 142 ? -21.149 48.123 71.553 1.00 69.06 142 VAL B O 1
ATOM 2079 N N . PRO B 1 143 ? -21.198 46.008 72.423 1.00 71.79 143 PRO B N 1
ATOM 2080 C CA . PRO B 1 143 ? -20.150 45.434 71.534 1.00 70.37 143 PRO B CA 1
ATOM 2081 C C . PRO B 1 143 ? -20.417 45.664 70.054 1.00 70.14 143 PRO B C 1
ATOM 2082 O O . PRO B 1 143 ? -19.733 45.188 69.200 1.00 69.58 143 PRO B O 1
ATOM 2086 N N . SER B 1 144 ? -21.477 46.311 69.785 1.00 71.30 144 SER B N 1
ATOM 2087 C CA . SER B 1 144 ? -21.610 47.200 68.670 1.00 70.64 144 SER B CA 1
ATOM 2088 C C . SER B 1 144 ? -22.866 46.979 68.319 1.00 72.85 144 SER B C 1
ATOM 2089 O O . SER B 1 144 ? -23.517 47.892 68.539 1.00 73.38 144 SER B O 1
ATOM 2092 N N . GLU C 1 10 ? 10.980 62.212 30.176 1.00 68.42 10 GLU C N 1
ATOM 2093 C CA . GLU C 1 10 ? 9.566 61.963 30.601 1.00 67.66 10 GLU C CA 1
ATOM 2094 C C . GLU C 1 10 ? 9.457 62.063 32.121 1.00 64.19 10 GLU C C 1
ATOM 2095 O O . GLU C 1 10 ? 9.807 61.124 32.853 1.00 63.69 10 GLU C O 1
ATOM 2101 N N . THR C 1 11 ? 8.979 63.214 32.582 1.00 61.51 11 THR C N 1
ATOM 2102 C CA . THR C 1 11 ? 8.972 63.538 33.996 1.00 58.82 11 THR C CA 1
ATOM 2103 C C . THR C 1 11 ? 7.794 62.866 34.710 1.00 57.12 11 THR C C 1
ATOM 2104 O O . THR C 1 11 ? 6.655 62.979 34.254 1.00 56.88 11 THR C O 1
ATOM 2108 N N . PRO C 1 12 ? 8.072 62.143 35.820 1.00 56.14 12 PRO C N 1
ATOM 2109 C CA . PRO C 1 12 ? 7.030 61.330 36.481 1.00 55.27 12 PRO C CA 1
ATOM 2110 C C . PRO C 1 12 ? 5.929 62.124 37.171 1.00 53.75 12 PRO C C 1
ATOM 2111 O O . PRO C 1 12 ? 6.183 63.172 37.780 1.00 51.87 12 PRO C O 1
ATOM 2115 N N . GLU C 1 13 ? 4.710 61.593 37.087 1.00 55.17 13 GLU C N 1
ATOM 2116 C CA . GLU C 1 13 ? 3.521 62.182 37.726 1.00 55.12 13 GLU C CA 1
ATOM 2117 C C . GLU C 1 13 ? 3.745 62.517 39.187 1.00 53.40 13 GLU C C 1
ATOM 2118 O O . GLU C 1 13 ? 3.105 63.399 39.749 1.00 51.39 13 GLU C O 1
ATOM 2124 N N . THR C 1 14 ? 4.702 61.818 39.765 1.00 55.74 14 THR C N 1
ATOM 2125 C CA . THR C 1 14 ? 5.108 61.983 41.141 1.00 54.90 14 THR C CA 1
ATOM 2126 C C . THR C 1 14 ? 5.679 63.401 41.404 1.00 53.62 14 THR C C 1
ATOM 2127 O O . THR C 1 14 ? 5.218 64.103 42.309 1.00 51.51 14 THR C O 1
ATOM 2131 N N . THR C 1 15 ? 6.649 63.816 40.577 1.00 54.17 15 THR C N 1
ATOM 2132 C CA . THR C 1 15 ? 7.255 65.151 40.635 1.00 52.69 15 THR C CA 1
ATOM 2133 C C . THR C 1 15 ? 6.221 66.207 40.334 1.00 51.32 15 THR C C 1
ATOM 2134 O O . THR C 1 15 ? 6.198 67.242 40.981 1.00 50.04 15 THR C O 1
ATOM 2138 N N . GLU C 1 16 ? 5.380 65.930 39.339 1.00 51.30 16 GLU C N 1
ATOM 2139 C CA . GLU C 1 16 ? 4.284 66.808 38.972 1.00 50.28 16 GLU C CA 1
ATOM 2140 C C . GLU C 1 16 ? 3.303 67.057 40.109 1.00 47.13 16 GLU C C 1
ATOM 2141 O O . GLU C 1 16 ? 2.942 68.203 40.369 1.00 45.88 16 GLU C O 1
ATOM 2147 N N . ALA C 1 17 ? 2.890 65.978 40.772 1.00 45.19 17 ALA C N 1
ATOM 2148 C CA . ALA C 1 17 ? 1.914 66.058 41.849 1.00 42.66 17 ALA C CA 1
ATOM 2149 C C . ALA C 1 17 ? 2.464 66.883 43.022 1.00 40.28 17 ALA C C 1
ATOM 2150 O O . ALA C 1 17 ? 1.783 67.759 43.550 1.00 38.67 17 ALA C O 1
ATOM 2152 N N . ILE C 1 18 ? 3.707 66.614 43.400 1.00 39.75 18 ILE C N 1
ATOM 2153 C CA . ILE C 1 18 ? 4.405 67.389 44.436 1.00 38.57 18 ILE C CA 1
ATOM 2154 C C . ILE C 1 18 ? 4.435 68.901 44.128 1.00 38.71 18 ILE C C 1
ATOM 2155 O O . ILE C 1 18 ? 4.049 69.746 44.946 1.00 37.12 18 ILE C O 1
ATOM 2160 N N . ARG C 1 19 ? 4.870 69.219 42.920 1.00 39.55 19 ARG C N 1
ATOM 2161 C CA . ARG C 1 19 ? 4.884 70.570 42.438 1.00 39.47 19 ARG C CA 1
ATOM 2162 C C . ARG C 1 19 ? 3.518 71.277 42.393 1.00 38.01 19 ARG C C 1
ATOM 2163 O O . ARG C 1 19 ? 3.450 72.459 42.680 1.00 37.65 19 ARG C O 1
ATOM 2171 N N . ALA C 1 20 ? 2.460 70.562 42.019 1.00 37.17 20 ALA C N 1
ATOM 2172 C CA . ALA C 1 20 ? 1.103 71.125 42.009 1.00 36.78 20 ALA C CA 1
ATOM 2173 C C . ALA C 1 20 ? 0.697 71.547 43.422 1.00 35.33 20 ALA C C 1
ATOM 2174 O O . ALA C 1 20 ? 0.188 72.648 43.623 1.00 34.64 20 ALA C O 1
ATOM 2176 N N . VAL C 1 21 ? 0.978 70.674 44.393 1.00 34.68 21 VAL C N 1
ATOM 2177 C CA . VAL C 1 21 ? 0.664 70.924 45.798 1.00 33.25 21 VAL C CA 1
ATOM 2178 C C . VAL C 1 21 ? 1.480 72.078 46.363 1.00 33.76 21 VAL C C 1
ATOM 2179 O O . VAL C 1 21 ? 0.933 72.943 47.063 1.00 33.18 21 VAL C O 1
ATOM 2183 N N . GLU C 1 22 ? 2.769 72.126 46.034 1.00 34.74 22 GLU C N 1
ATOM 2184 C CA . GLU C 1 22 ? 3.597 73.257 46.431 1.00 35.55 22 GLU C CA 1
ATOM 2185 C C . GLU C 1 22 ? 3.124 74.573 45.808 1.00 35.43 22 GLU C C 1
ATOM 2186 O O . GLU C 1 22 ? 3.017 75.597 46.501 1.00 34.98 22 GLU C O 1
ATOM 2192 N N . ALA C 1 23 ? 2.845 74.546 44.503 1.00 35.68 23 ALA C N 1
ATOM 2193 C CA . ALA C 1 23 ? 2.315 75.736 43.815 1.00 35.48 23 ALA C CA 1
ATOM 2194 C C . ALA C 1 23 ? 0.999 76.184 44.471 1.00 34.45 23 ALA C C 1
ATOM 2195 O O . ALA C 1 23 ? 0.799 77.376 44.737 1.00 34.26 23 ALA C O 1
ATOM 2197 N N . PHE C 1 24 ? 0.132 75.229 44.794 1.00 33.49 24 PHE C N 1
ATOM 2198 C CA . PHE C 1 24 ? -1.124 75.585 45.418 1.00 32.95 24 PHE C CA 1
ATOM 2199 C C . PHE C 1 24 ? -0.971 76.256 46.806 1.00 32.20 24 PHE C C 1
ATOM 2200 O O . PHE C 1 24 ? -1.576 77.283 47.074 1.00 31.56 24 PHE C O 1
ATOM 2208 N N . LEU C 1 25 ? -0.158 75.669 47.671 1.00 32.18 25 LEU C N 1
ATOM 2209 C CA . LEU C 1 25 ? 0.071 76.211 49.012 1.00 32.11 25 LEU C CA 1
ATOM 2210 C C . LEU C 1 25 ? 0.779 77.574 49.014 1.00 32.40 25 LEU C C 1
ATOM 2211 O O . LEU C 1 25 ? 0.398 78.459 49.793 1.00 32.02 25 LEU C O 1
ATOM 2216 N N . ASN C 1 26 ? 1.759 77.767 48.130 1.00 32.77 26 ASN C N 1
ATOM 2217 C CA . ASN C 1 26 ? 2.340 79.096 47.957 1.00 33.32 26 ASN C CA 1
ATOM 2218 C C . ASN C 1 26 ? 1.289 80.070 47.453 1.00 33.23 26 ASN C C 1
ATOM 2219 O O . ASN C 1 26 ? 1.231 81.213 47.898 1.00 33.48 26 ASN C O 1
ATOM 2224 N N . ALA C 1 27 ? 0.422 79.610 46.560 1.00 32.97 27 ALA C N 1
ATOM 2225 C CA . ALA C 1 27 ? -0.620 80.466 46.018 1.00 33.59 27 ALA C CA 1
ATOM 2226 C C . ALA C 1 27 ? -1.569 80.984 47.091 1.00 33.55 27 ALA C C 1
ATOM 2227 O O . ALA C 1 27 ? -1.966 82.147 47.051 1.00 34.65 27 ALA C O 1
ATOM 2229 N N . LEU C 1 28 ? -1.926 80.126 48.048 1.00 33.41 28 LEU C N 1
ATOM 2230 C CA . LEU C 1 28 ? -2.744 80.521 49.194 1.00 33.69 28 LEU C CA 1
ATOM 2231 C C . LEU C 1 28 ? -2.068 81.583 50.048 1.00 33.94 28 LEU C C 1
ATOM 2232 O O . LEU C 1 28 ? -2.681 82.586 50.421 1.00 34.46 28 LEU C O 1
ATOM 2237 N N . GLN C 1 29 ? -0.810 81.334 50.381 1.00 34.46 29 GLN C N 1
ATOM 2238 C CA . GLN C 1 29 ? -0.023 82.252 51.181 1.00 36.00 29 GLN C CA 1
ATOM 2239 C C . GLN C 1 29 ? 0.105 83.591 50.438 1.00 37.01 29 GLN C C 1
ATOM 2240 O O . GLN C 1 29 ? -0.022 84.655 51.037 1.00 37.44 29 GLN C O 1
ATOM 2246 N N . ASN C 1 30 ? 0.314 83.523 49.124 1.00 37.98 30 ASN C N 1
ATOM 2247 C CA . ASN C 1 30 ? 0.566 84.715 48.308 1.00 39.60 30 ASN C CA 1
ATOM 2248 C C . ASN C 1 30 ? -0.702 85.425 47.839 1.00 40.24 30 ASN C C 1
ATOM 2249 O O . ASN C 1 30 ? -0.633 86.485 47.194 1.00 40.58 30 ASN C O 1
ATOM 2254 N N . GLU C 1 31 ? -1.853 84.823 48.134 1.00 39.70 31 GLU C N 1
ATOM 2255 C CA . GLU C 1 31 ? -3.156 85.372 47.719 1.00 40.71 31 GLU C CA 1
ATOM 2256 C C . GLU C 1 31 ? -3.304 85.457 46.205 1.00 41.27 31 GLU C C 1
ATOM 2257 O O . GLU C 1 31 ? -3.919 86.385 45.670 1.00 42.35 31 GLU C O 1
ATOM 2263 N N . ASP C 1 32 ? -2.734 84.468 45.527 1.00 40.93 32 ASP C N 1
ATOM 2264 C CA . ASP C 1 32 ? -2.698 84.414 44.079 1.00 41.62 32 ASP C CA 1
ATOM 2265 C C . ASP C 1 32 ? -3.898 83.563 43.660 1.00 41.67 32 ASP C C 1
ATOM 2266 O O . ASP C 1 32 ? -3.793 82.347 43.393 1.00 41.01 32 ASP C O 1
ATOM 2271 N N . PHE C 1 33 ? -5.054 84.221 43.614 1.00 42.03 33 PHE C N 1
ATOM 2272 C CA . PHE C 1 33 ? -6.328 83.488 43.609 1.00 42.42 33 PHE C CA 1
ATOM 2273 C C . PHE C 1 33 ? -6.672 82.861 42.283 1.00 43.38 33 PHE C C 1
ATOM 2274 O O . PHE C 1 33 ? -7.436 81.897 42.229 1.00 43.66 33 PHE C O 1
ATOM 2282 N N . ASP C 1 34 ? -6.079 83.376 41.216 1.00 44.22 34 ASP C N 1
ATOM 2283 C CA . ASP C 1 34 ? -6.243 82.743 39.923 1.00 45.96 34 ASP C CA 1
ATOM 2284 C C . ASP C 1 34 ? -5.483 81.407 39.817 1.00 45.32 34 ASP C C 1
ATOM 2285 O O . ASP C 1 34 ? -5.975 80.459 39.186 1.00 46.36 34 ASP C O 1
ATOM 2290 N N . THR C 1 35 ? -4.305 81.323 40.434 1.00 43.66 35 THR C N 1
ATOM 2291 C CA . THR C 1 35 ? -3.614 80.039 40.563 1.00 42.48 35 THR C CA 1
ATOM 2292 C C . THR C 1 35 ? -4.373 79.071 41.486 1.00 41.82 35 THR C C 1
ATOM 2293 O O . THR C 1 35 ? -4.436 77.872 41.213 1.00 42.36 35 THR C O 1
ATOM 2297 N N . VAL C 1 36 ? -4.946 79.588 42.571 1.00 40.79 36 VAL C N 1
ATOM 2298 C CA . VAL C 1 36 ? -5.797 78.775 43.445 1.00 40.06 36 VAL C CA 1
ATOM 2299 C C . VAL C 1 36 ? -6.976 78.170 42.644 1.00 41.48 36 VAL C C 1
ATOM 2300 O O . VAL C 1 36 ? -7.263 76.972 42.736 1.00 41.60 36 VAL C O 1
ATOM 2304 N N . ASP C 1 37 ? -7.627 79.005 41.840 1.00 42.89 37 ASP C N 1
ATOM 2305 C CA . ASP C 1 37 ? -8.689 78.572 40.917 1.00 44.94 37 ASP C CA 1
ATOM 2306 C C . ASP C 1 37 ? -8.290 77.511 39.908 1.00 44.98 37 ASP C C 1
ATOM 2307 O O . ASP C 1 37 ? -9.025 76.554 39.679 1.00 45.80 37 ASP C O 1
ATOM 2312 N N . ALA C 1 38 ? -7.144 77.703 39.276 1.00 44.40 38 ALA C N 1
ATOM 2313 C CA . ALA C 1 38 ? -6.622 76.720 38.337 1.00 44.56 38 ALA C CA 1
ATOM 2314 C C . ALA C 1 38 ? -6.220 75.406 39.029 1.00 43.34 38 ALA C C 1
ATOM 2315 O O . ALA C 1 38 ? -6.315 74.340 38.416 1.00 44.57 38 ALA C O 1
ATOM 2317 N N . ALA C 1 39 ? -5.793 75.480 40.298 1.00 41.07 39 ALA C N 1
ATOM 2318 C CA . ALA C 1 39 ? -5.237 74.317 41.003 1.00 39.37 39 ALA C CA 1
ATOM 2319 C C . ALA C 1 39 ? -6.302 73.332 41.490 1.00 39.10 39 ALA C C 1
ATOM 2320 O O . ALA C 1 39 ? -6.012 72.152 41.666 1.00 39.05 39 ALA C O 1
ATOM 2322 N N . LEU C 1 40 ? -7.534 73.796 41.702 1.00 38.85 40 LEU C N 1
ATOM 2323 C CA . LEU C 1 40 ? -8.526 72.958 42.391 1.00 38.03 40 LEU C CA 1
ATOM 2324 C C . LEU C 1 40 ? -9.489 72.308 41.420 1.00 39.74 40 LEU C C 1
ATOM 2325 O O . LEU C 1 40 ? -10.152 72.985 40.650 1.00 40.81 40 LEU C O 1
ATOM 2330 N N . GLY C 1 41 ? -9.556 70.983 41.455 1.00 40.28 41 GLY C N 1
ATOM 2331 C CA . GLY C 1 41 ? -10.458 70.244 40.599 1.00 42.16 41 GLY C CA 1
ATOM 2332 C C . GLY C 1 41 ? -11.920 70.538 40.904 1.00 43.27 41 GLY C C 1
ATOM 2333 O O . GLY C 1 41 ? -12.287 70.822 42.048 1.00 42.06 41 GLY C O 1
ATOM 2334 N N . ASP C 1 42 ? -12.757 70.456 39.875 1.00 45.55 42 ASP C N 1
ATOM 2335 C CA . ASP C 1 42 ? -14.203 70.657 40.019 1.00 47.33 42 ASP C CA 1
ATOM 2336 C C . ASP C 1 42 ? -14.868 69.816 41.109 1.00 46.61 42 ASP C C 1
ATOM 2337 O O . ASP C 1 42 ? -15.748 70.305 41.804 1.00 46.49 42 ASP C O 1
ATOM 2342 N N . ASP C 1 43 ? -14.421 68.578 41.284 1.00 46.41 43 ASP C N 1
ATOM 2343 C CA . ASP C 1 43 ? -14.955 67.725 42.337 1.00 46.19 43 ASP C CA 1
ATOM 2344 C C . ASP C 1 43 ? -14.075 67.581 43.575 1.00 43.76 43 ASP C C 1
ATOM 2345 O O . ASP C 1 43 ? -14.130 66.565 44.274 1.00 43.99 43 ASP C O 1
ATOM 2350 N N . LEU C 1 44 ? -13.286 68.613 43.859 1.00 41.37 44 LEU C N 1
ATOM 2351 C CA . LEU C 1 44 ? -12.528 68.685 45.093 1.00 38.44 44 LEU C CA 1
ATOM 2352 C C . LEU C 1 44 ? -13.374 68.317 46.303 1.00 38.30 44 LEU C C 1
ATOM 2353 O O . LEU C 1 44 ? -14.506 68.805 46.449 1.00 38.79 44 LEU C O 1
ATOM 2358 N N . VAL C 1 45 ? -12.838 67.446 47.161 1.00 37.01 45 VAL C N 1
ATOM 2359 C CA . VAL C 1 45 ? -13.313 67.399 48.540 1.00 35.67 45 VAL C CA 1
ATOM 2360 C C . VAL C 1 45 ? -12.250 67.930 49.493 1.00 34.33 45 VAL C C 1
ATOM 2361 O O . VAL C 1 45 ? -11.083 67.481 49.488 1.00 33.73 45 VAL C O 1
ATOM 2365 N N . TYR C 1 46 ? -12.668 68.928 50.276 1.00 33.77 46 TYR C N 1
ATOM 2366 C CA . TYR C 1 46 ? -11.797 69.657 51.192 1.00 32.36 46 TYR C CA 1
ATOM 2367 C C . TYR C 1 46 ? -12.207 69.465 52.665 1.00 32.63 46 TYR C C 1
ATOM 2368 O O . TYR C 1 46 ? -13.290 69.914 53.114 1.00 32.99 46 TYR C O 1
ATOM 2377 N N . GLU C 1 47 ? -11.312 68.823 53.414 1.00 32.18 47 GLU C N 1
ATOM 2378 C CA . GLU C 1 47 ? -11.573 68.447 54.795 1.00 33.19 47 GLU C CA 1
ATOM 2379 C C . GLU C 1 47 ? -10.546 69.052 55.716 1.00 31.44 47 GLU C C 1
ATOM 2380 O O . GLU C 1 47 ? -9.344 68.914 55.498 1.00 31.21 47 GLU C O 1
ATOM 2386 N N . ASN C 1 48 ? -11.028 69.746 56.734 1.00 31.19 48 ASN C N 1
ATOM 2387 C CA . ASN C 1 48 ? -10.260 69.927 57.944 1.00 30.48 48 ASN C CA 1
ATOM 2388 C C . ASN C 1 48 ? -10.745 68.818 58.866 1.00 30.83 48 ASN C C 1
ATOM 2389 O O . ASN C 1 48 ? -11.895 68.844 59.315 1.00 31.52 48 ASN C O 1
ATOM 2394 N N . VAL C 1 49 ? -9.896 67.826 59.108 1.00 30.43 49 VAL C N 1
ATOM 2395 C CA . VAL C 1 49 ? -10.356 66.569 59.703 1.00 31.40 49 VAL C CA 1
ATOM 2396 C C . VAL C 1 49 ? -11.006 66.781 61.065 1.00 32.97 49 VAL C C 1
ATOM 2397 O O . VAL C 1 49 ? -10.397 67.370 61.969 1.00 33.11 49 VAL C O 1
ATOM 2401 N N . GLY C 1 50 ? -12.248 66.305 61.192 1.00 34.34 50 GLY C N 1
ATOM 2402 C CA . GLY C 1 50 ? -13.025 66.426 62.417 1.00 35.13 50 GLY C CA 1
ATOM 2403 C C . GLY C 1 50 ? -13.806 67.727 62.492 1.00 36.20 50 GLY C C 1
ATOM 2404 O O . GLY C 1 50 ? -14.566 67.930 63.439 1.00 36.86 50 GLY C O 1
ATOM 2405 N N . PHE C 1 51 ? -13.633 68.617 61.516 1.00 35.73 51 PHE C N 1
ATOM 2406 C CA . PHE C 1 51 ? -14.234 69.955 61.629 1.00 37.24 51 PHE C CA 1
ATOM 2407 C C . PHE C 1 51 ? -15.082 70.441 60.460 1.00 37.53 51 PHE C C 1
ATOM 2408 O O . PHE C 1 51 ? -16.112 71.065 60.671 1.00 38.67 51 PHE C O 1
ATOM 2416 N N . SER C 1 52 ? -14.651 70.182 59.240 1.00 36.79 52 SER C N 1
ATOM 2417 C CA . SER C 1 52 ? -15.366 70.695 58.103 1.00 37.68 52 SER C CA 1
ATOM 2418 C C . SER C 1 52 ? -15.108 69.844 56.882 1.00 38.27 52 SER C C 1
ATOM 2419 O O . SER C 1 52 ? -13.996 69.309 56.687 1.00 37.39 52 SER C O 1
ATOM 2422 N N . ARG C 1 53 ? -16.161 69.705 56.085 1.00 40.06 53 ARG C N 1
ATOM 2423 C CA . ARG C 1 53 ? -16.046 69.165 54.751 1.00 41.71 53 ARG C CA 1
ATOM 2424 C C . ARG C 1 53 ? -16.782 70.035 53.737 1.00 42.35 53 ARG C C 1
ATOM 2425 O O . ARG C 1 53 ? -17.937 70.391 53.930 1.00 43.60 53 ARG C O 1
ATOM 2433 N N . ILE C 1 54 ? -16.087 70.381 52.663 1.00 42.34 54 ILE C N 1
ATOM 2434 C CA . ILE C 1 54 ? -16.675 71.126 51.561 1.00 43.48 54 ILE C CA 1
ATOM 2435 C C . ILE C 1 54 ? -16.432 70.335 50.294 1.00 43.71 54 ILE C C 1
ATOM 2436 O O . ILE C 1 54 ? -15.350 69.754 50.105 1.00 42.59 54 ILE C O 1
ATOM 2441 N N . ARG C 1 55 ? -17.440 70.336 49.430 1.00 45.30 55 ARG C N 1
ATOM 2442 C CA . ARG C 1 55 ? -17.359 69.711 48.119 1.00 46.70 55 ARG C CA 1
ATOM 2443 C C . ARG C 1 55 ? -17.430 70.695 46.971 1.00 46.46 55 ARG C C 1
ATOM 2444 O O . ARG C 1 55 ? -18.366 71.481 46.879 1.00 47.71 55 ARG C O 1
ATOM 2452 N N . GLY C 1 56 ? -16.450 70.621 46.082 1.00 45.30 56 GLY C N 1
ATOM 2453 C CA . GLY C 1 56 ? -16.450 71.442 44.888 1.00 45.30 56 GLY C CA 1
ATOM 2454 C C . GLY C 1 56 ? -15.338 72.457 44.890 1.00 43.69 56 GLY C C 1
ATOM 2455 O O . GLY C 1 56 ? -15.252 73.279 45.798 1.00 42.87 56 GLY C O 1
ATOM 2456 N N . GLY C 1 57 ? -14.496 72.388 43.861 1.00 43.28 57 GLY C N 1
ATOM 2457 C CA . GLY C 1 57 ? -13.365 73.285 43.700 1.00 42.49 57 GLY C CA 1
ATOM 2458 C C . GLY C 1 57 ? -13.733 74.754 43.606 1.00 42.79 57 GLY C C 1
ATOM 2459 O O . GLY C 1 57 ? -13.089 75.604 44.204 1.00 41.60 57 GLY C O 1
ATOM 2460 N N . ARG C 1 58 ? -14.776 75.056 42.858 1.00 44.64 58 ARG C N 1
ATOM 2461 C CA . ARG C 1 58 ? -15.244 76.441 42.744 1.00 45.82 58 ARG C CA 1
ATOM 2462 C C . ARG C 1 58 ? -15.815 77.069 43.971 1.00 45.16 58 ARG C C 1
ATOM 2463 O O . ARG C 1 58 ? -15.628 78.256 44.211 1.00 44.93 58 ARG C O 1
ATOM 2471 N N . ARG C 1 59 ? -16.566 76.282 44.712 1.00 45.03 59 ARG C N 1
ATOM 2472 C CA . ARG C 1 59 ? -17.103 76.767 45.938 1.00 45.14 59 ARG C CA 1
ATOM 2473 C C . ARG C 1 59 ? -15.979 77.011 46.956 1.00 42.78 59 ARG C C 1
ATOM 2474 O O . ARG C 1 59 ? -16.010 78.021 47.661 1.00 42.27 59 ARG C O 1
ATOM 2482 N N . THR C 1 60 ? -14.989 76.106 47.004 1.00 41.18 60 THR C N 1
ATOM 2483 C CA . THR C 1 60 ? -13.820 76.266 47.892 1.00 39.03 60 THR C CA 1
ATOM 2484 C C . THR C 1 60 ? -12.940 77.442 47.450 1.00 38.61 60 THR C C 1
ATOM 2485 O O . THR C 1 60 ? -12.500 78.248 48.284 1.00 37.29 60 THR C O 1
ATOM 2489 N N . ALA C 1 61 ? -12.711 77.530 46.136 1.00 39.24 61 ALA C N 1
ATOM 2490 C CA . ALA C 1 61 ? -11.912 78.596 45.542 1.00 39.23 61 ALA C CA 1
ATOM 2491 C C . ALA C 1 61 ? -12.457 79.988 45.860 1.00 40.03 61 ALA C C 1
ATOM 2492 O O . ALA C 1 61 ? -11.680 80.877 46.229 1.00 39.28 61 ALA C O 1
ATOM 2494 N N . THR C 1 62 ? -13.778 80.180 45.744 1.00 41.44 62 THR C N 1
ATOM 2495 C CA . THR C 1 62 ? -14.332 81.511 46.031 1.00 42.48 62 THR C CA 1
ATOM 2496 C C . THR C 1 62 ? -14.466 81.783 47.535 1.00 42.08 62 THR C C 1
ATOM 2497 O O . THR C 1 62 ? -14.371 82.934 47.973 1.00 42.05 62 THR C O 1
ATOM 2501 N N . LEU C 1 63 ? -14.644 80.728 48.325 1.00 41.77 63 LEU C N 1
ATOM 2502 C CA . LEU C 1 63 ? -14.577 80.864 49.784 1.00 41.76 63 LEU C CA 1
ATOM 2503 C C . LEU C 1 63 ? -13.221 81.434 50.214 1.00 40.64 63 LEU C C 1
ATOM 2504 O O . LEU C 1 63 ? -13.155 82.398 50.992 1.00 40.16 63 LEU C O 1
ATOM 2509 N N . LEU C 1 64 ? -12.154 80.827 49.687 1.00 39.80 64 LEU C N 1
ATOM 2510 C CA . LEU C 1 64 ? -10.800 81.256 49.969 1.00 39.46 64 LEU C CA 1
ATOM 2511 C C . LEU C 1 64 ? -10.528 82.657 49.440 1.00 40.55 64 LEU C C 1
ATOM 2512 O O . LEU C 1 64 ? -9.959 83.496 50.146 1.00 40.27 64 LEU C O 1
ATOM 2517 N N . ARG C 1 65 ? -10.958 82.920 48.209 1.00 41.90 65 ARG C N 1
ATOM 2518 C CA . ARG C 1 65 ? -10.840 84.251 47.640 1.00 43.56 65 ARG C CA 1
ATOM 2519 C C . ARG C 1 65 ? -11.496 85.300 48.534 1.00 44.23 65 ARG C C 1
ATOM 2520 O O . ARG C 1 65 ? -10.958 86.395 48.716 1.00 44.51 65 ARG C O 1
ATOM 2528 N N . ARG C 1 66 ? -12.641 84.959 49.108 1.00 45.08 66 ARG C N 1
ATOM 2529 C CA . ARG C 1 66 ? -13.379 85.928 49.898 1.00 46.21 66 ARG C CA 1
ATOM 2530 C C . ARG C 1 66 ? -12.809 86.169 51.280 1.00 46.13 66 ARG C C 1
ATOM 2531 O O . ARG C 1 66 ? -13.256 87.058 51.992 1.00 46.87 66 ARG C O 1
ATOM 2547 N N . GLN C 1 68 ? -9.642 87.029 51.679 1.00 45.85 68 GLN C N 1
ATOM 2548 C CA . GLN C 1 68 ? -8.663 88.053 51.439 1.00 45.77 68 GLN C CA 1
ATOM 2549 C C . GLN C 1 68 ? -8.955 89.328 52.236 1.00 46.22 68 GLN C C 1
ATOM 2550 O O . GLN C 1 68 ? -10.072 89.857 52.192 1.00 46.64 68 GLN C O 1
ATOM 2556 N N . GLY C 1 69 ? -7.953 89.826 52.962 1.00 45.47 69 GLY C N 1
ATOM 2557 C CA . GLY C 1 69 ? -8.145 91.033 53.778 1.00 45.98 69 GLY C CA 1
ATOM 2558 C C . GLY C 1 69 ? -8.785 90.802 55.151 1.00 45.79 69 GLY C C 1
ATOM 2559 O O . GLY C 1 69 ? -8.898 91.727 55.938 1.00 46.43 69 GLY C O 1
ATOM 2560 N N . ARG C 1 70 ? -9.195 89.570 55.447 1.00 44.83 70 ARG C N 1
ATOM 2561 C CA . ARG C 1 70 ? -9.753 89.234 56.765 1.00 45.24 70 ARG C CA 1
ATOM 2562 C C . ARG C 1 70 ? -8.932 88.237 57.513 1.00 43.39 70 ARG C C 1
ATOM 2563 O O . ARG C 1 70 ? -8.744 88.343 58.711 1.00 43.61 70 ARG C O 1
ATOM 2571 N N . VAL C 1 71 ? -8.504 87.212 56.808 1.00 41.80 71 VAL C N 1
ATOM 2572 C CA . VAL C 1 71 ? -7.569 86.277 57.383 1.00 40.25 71 VAL C CA 1
ATOM 2573 C C . VAL C 1 71 ? -6.478 85.953 56.367 1.00 39.21 71 VAL C C 1
ATOM 2574 O O . VAL C 1 71 ? -6.770 85.541 55.245 1.00 39.59 71 VAL C O 1
ATOM 2578 N N . GLY C 1 72 ? -5.228 86.176 56.758 1.00 38.27 72 GLY C N 1
ATOM 2579 C CA . GLY C 1 72 ? -4.084 85.799 55.932 1.00 37.45 72 GLY C CA 1
ATOM 2580 C C . GLY C 1 72 ? -3.619 84.397 56.287 1.00 36.85 72 GLY C C 1
ATOM 2581 O O . GLY C 1 72 ? -3.874 83.908 57.399 1.00 36.81 72 GLY C O 1
ATOM 2582 N N . PHE C 1 73 ? -2.941 83.741 55.350 1.00 36.02 73 PHE C N 1
ATOM 2583 C CA . PHE C 1 73 ? -2.384 82.427 55.622 1.00 35.70 73 PHE C CA 1
ATOM 2584 C C . PHE C 1 73 ? -0.886 82.426 55.421 1.00 35.05 73 PHE C C 1
ATOM 2585 O O . PHE C 1 73 ? -0.390 83.061 54.506 1.00 34.92 73 PHE C O 1
ATOM 2593 N N . GLU C 1 74 ? -0.178 81.713 56.291 1.00 34.96 74 GLU C N 1
ATOM 2594 C CA . GLU C 1 74 ? 1.205 81.341 56.031 1.00 36.10 74 GLU C CA 1
ATOM 2595 C C . GLU C 1 74 ? 1.365 79.817 56.056 1.00 35.36 74 GLU C C 1
ATOM 2596 O O . GLU C 1 74 ? 0.661 79.095 56.795 1.00 35.25 74 GLU C O 1
ATOM 2602 N N . VAL C 1 75 ? 2.257 79.325 55.205 1.00 34.90 75 VAL C N 1
ATOM 2603 C CA . VAL C 1 75 ? 2.481 77.903 55.097 1.00 33.99 75 VAL C CA 1
ATOM 2604 C C . VAL C 1 75 ? 3.964 77.680 54.952 1.00 34.04 75 VAL C C 1
ATOM 2605 O O . VAL C 1 75 ? 4.626 78.269 54.116 1.00 34.49 75 VAL C O 1
ATOM 2609 N N . LYS C 1 76 ? 4.493 76.841 55.814 1.00 33.63 76 LYS C N 1
ATOM 2610 C CA . LYS C 1 76 ? 5.859 76.457 55.715 1.00 33.58 76 LYS C CA 1
ATOM 2611 C C . LYS C 1 76 ? 5.842 74.931 55.649 1.00 32.79 76 LYS C C 1
ATOM 2612 O O . LYS C 1 76 ? 5.346 74.264 56.566 1.00 32.15 76 LYS C O 1
ATOM 2618 N N . ILE C 1 77 ? 6.325 74.392 54.526 1.00 32.22 77 ILE C N 1
ATOM 2619 C CA . ILE C 1 77 ? 6.364 72.946 54.318 1.00 31.30 77 ILE C CA 1
ATOM 2620 C C . ILE C 1 77 ? 7.730 72.448 54.768 1.00 31.60 77 ILE C C 1
ATOM 2621 O O . ILE C 1 77 ? 8.740 72.874 54.228 1.00 32.29 77 ILE C O 1
ATOM 2626 N N . HIS C 1 78 ? 7.760 71.572 55.765 1.00 31.26 78 HIS C N 1
ATOM 2627 C CA . HIS C 1 78 ? 9.016 70.984 56.251 1.00 31.95 78 HIS C CA 1
ATOM 2628 C C . HIS C 1 78 ? 9.439 69.753 55.448 1.00 32.31 78 HIS C C 1
ATOM 2629 O O . HIS C 1 78 ? 10.621 69.562 55.172 1.00 33.30 78 HIS C O 1
ATOM 2636 N N . ARG C 1 79 ? 8.462 68.919 55.100 1.00 31.40 79 ARG C N 1
ATOM 2637 C CA . ARG C 1 79 ? 8.675 67.706 54.319 1.00 31.66 79 ARG C CA 1
ATOM 2638 C C . ARG C 1 79 ? 7.442 67.481 53.467 1.00 31.06 79 ARG C C 1
ATOM 2639 O O . ARG C 1 79 ? 6.324 67.818 53.891 1.00 29.72 79 ARG C O 1
ATOM 2647 N N . ILE C 1 80 ? 7.670 66.936 52.271 1.00 31.56 80 ILE C N 1
ATOM 2648 C CA . ILE C 1 80 ? 6.635 66.650 51.298 1.00 31.31 80 ILE C CA 1
ATOM 2649 C C . ILE C 1 80 ? 7.093 65.463 50.454 1.00 32.93 80 ILE C C 1
ATOM 2650 O O . ILE C 1 80 ? 8.243 65.394 50.082 1.00 34.21 80 ILE C O 1
ATOM 2655 N N . GLY C 1 81 ? 6.192 64.532 50.165 1.00 33.47 81 GLY C N 1
ATOM 2656 C CA . GLY C 1 81 ? 6.529 63.337 49.388 1.00 34.37 81 GLY C CA 1
ATOM 2657 C C . GLY C 1 81 ? 5.279 62.777 48.764 1.00 34.48 81 GLY C C 1
ATOM 2658 O O . GLY C 1 81 ? 4.184 63.159 49.147 1.00 34.62 81 GLY C O 1
ATOM 2659 N N . ALA C 1 82 ? 5.430 61.879 47.805 1.00 35.92 82 ALA C N 1
ATOM 2660 C CA . ALA C 1 82 ? 4.308 61.423 47.006 1.00 36.84 82 ALA C CA 1
ATOM 2661 C C . ALA C 1 82 ? 4.191 59.920 47.002 1.00 38.27 82 ALA C C 1
ATOM 2662 O O . ALA C 1 82 ? 5.163 59.211 47.173 1.00 38.92 82 ALA C O 1
ATOM 2664 N N . ASP C 1 83 ? 2.974 59.454 46.803 1.00 39.73 83 ASP C N 1
ATOM 2665 C CA . ASP C 1 83 ? 2.651 58.032 46.707 1.00 41.91 83 ASP C CA 1
ATOM 2666 C C . ASP C 1 83 ? 1.692 57.945 45.525 1.00 42.63 83 ASP C C 1
ATOM 2667 O O . ASP C 1 83 ? 0.473 58.078 45.691 1.00 42.22 83 ASP C O 1
ATOM 2672 N N . GLY C 1 84 ? 2.260 57.778 44.335 1.00 43.76 84 GLY C N 1
ATOM 2673 C CA . GLY C 1 84 ? 1.500 57.838 43.110 1.00 45.02 84 GLY C CA 1
ATOM 2674 C C . GLY C 1 84 ? 0.863 59.208 42.977 1.00 44.04 84 GLY C C 1
ATOM 2675 O O . GLY C 1 84 ? 1.573 60.208 42.965 1.00 43.89 84 GLY C O 1
ATOM 2676 N N . ALA C 1 85 ? -0.471 59.244 42.890 1.00 43.30 85 ALA C N 1
ATOM 2677 C CA . ALA C 1 85 ? -1.202 60.498 42.797 1.00 41.90 85 ALA C CA 1
ATOM 2678 C C . ALA C 1 85 ? -1.371 61.181 44.178 1.00 39.44 85 ALA C C 1
ATOM 2679 O O . ALA C 1 85 ? -1.702 62.352 44.244 1.00 38.71 85 ALA C O 1
ATOM 2681 N N . ALA C 1 86 ? -1.162 60.448 45.268 1.00 37.74 86 ALA C N 1
ATOM 2682 C CA . ALA C 1 86 ? -1.236 61.054 46.607 1.00 35.45 86 ALA C CA 1
ATOM 2683 C C . ALA C 1 86 ? 0.053 61.824 47.020 1.00 33.82 86 ALA C C 1
ATOM 2684 O O . ALA C 1 86 ? 1.168 61.383 46.739 1.00 33.91 86 ALA C O 1
ATOM 2686 N N . VAL C 1 87 ? -0.138 62.956 47.698 1.00 31.63 87 VAL C N 1
ATOM 2687 C CA . VAL C 1 87 ? 0.940 63.809 48.173 1.00 30.21 87 VAL C CA 1
ATOM 2688 C C . VAL C 1 87 ? 0.719 64.044 49.676 1.00 29.40 87 VAL C C 1
ATOM 2689 O O . VAL C 1 87 ? -0.409 64.345 50.120 1.00 28.51 87 VAL C O 1
ATOM 2693 N N . LEU C 1 88 ? 1.793 63.874 50.453 1.00 29.04 88 LEU C N 1
ATOM 2694 C CA . LEU C 1 88 ? 1.760 64.073 51.905 1.00 28.64 88 LEU C CA 1
ATOM 2695 C C . LEU C 1 88 ? 2.658 65.227 52.297 1.00 28.51 88 LEU C C 1
ATOM 2696 O O . LEU C 1 88 ? 3.712 65.440 51.698 1.00 28.89 88 LEU C O 1
ATOM 2701 N N . THR C 1 89 ? 2.285 65.915 53.366 1.00 28.08 89 THR C N 1
ATOM 2702 C CA . THR C 1 89 ? 2.849 67.192 53.652 1.00 27.72 89 THR C CA 1
ATOM 2703 C C . THR C 1 89 ? 2.985 67.364 55.186 1.00 27.31 89 THR C C 1
ATOM 2704 O O . THR C 1 89 ? 2.062 67.058 55.935 1.00 27.50 89 THR C O 1
ATOM 2708 N N . GLU C 1 90 ? 4.170 67.758 55.659 1.00 27.11 90 GLU C N 1
ATOM 2709 C CA . GLU C 1 90 ? 4.374 68.110 57.073 1.00 26.59 90 GLU C CA 1
ATOM 2710 C C . GLU C 1 90 ? 4.640 69.606 57.107 1.00 26.30 90 GLU C C 1
ATOM 2711 O O . GLU C 1 90 ? 5.622 70.074 56.519 1.00 27.06 90 GLU C O 1
ATOM 2717 N N . ARG C 1 91 ? 3.752 70.363 57.744 1.00 25.60 91 ARG C N 1
ATOM 2718 C CA . ARG C 1 91 ? 3.809 71.818 57.680 1.00 25.89 91 ARG C CA 1
ATOM 2719 C C . ARG C 1 91 ? 3.636 72.497 59.029 1.00 26.57 91 ARG C C 1
ATOM 2720 O O . ARG C 1 91 ? 3.200 71.895 60.016 1.00 27.14 91 ARG C O 1
ATOM 2728 N N . THR C 1 92 ? 3.996 73.775 59.044 1.00 27.25 92 THR C N 1
ATOM 2729 C CA . THR C 1 92 ? 3.545 74.722 60.043 1.00 27.85 92 THR C CA 1
ATOM 2730 C C . THR C 1 92 ? 2.698 75.747 59.291 1.00 27.62 92 THR C C 1
ATOM 2731 O O . THR C 1 92 ? 3.127 76.306 58.284 1.00 27.68 92 THR C O 1
ATOM 2735 N N . ASP C 1 93 ? 1.475 75.956 59.761 1.00 27.26 93 ASP C N 1
ATOM 2736 C CA . ASP C 1 93 ? 0.586 76.948 59.173 1.00 27.44 93 ASP C CA 1
ATOM 2737 C C . ASP C 1 93 ? 0.409 78.086 60.174 1.00 27.60 93 ASP C C 1
ATOM 2738 O O . ASP C 1 93 ? 0.656 77.922 61.366 1.00 27.74 93 ASP C O 1
ATOM 2743 N N . ALA C 1 94 ? -0.041 79.229 59.691 1.00 28.29 94 ALA C N 1
ATOM 2744 C CA . ALA C 1 94 ? -0.442 80.324 60.554 1.00 29.56 94 ALA C CA 1
ATOM 2745 C C . ALA C 1 94 ? -1.675 81.002 59.978 1.00 30.26 94 ALA C C 1
ATOM 2746 O O . ALA C 1 94 ? -1.735 81.232 58.775 1.00 29.67 94 ALA C O 1
ATOM 2748 N N . LEU C 1 95 ? -2.660 81.291 60.832 1.00 31.55 95 LEU C N 1
ATOM 2749 C CA . LEU C 1 95 ? -3.776 82.160 60.447 1.00 33.05 95 LEU C CA 1
ATOM 2750 C C . LEU C 1 95 ? -3.552 83.517 61.098 1.00 34.42 95 LEU C C 1
ATOM 2751 O O . LEU C 1 95 ? -3.206 83.594 62.280 1.00 35.89 95 LEU C O 1
ATOM 2756 N N . ILE C 1 96 ? -3.720 84.580 60.315 1.00 34.65 96 ILE C N 1
ATOM 2757 C CA . ILE C 1 96 ? -3.471 85.946 60.759 1.00 35.61 96 ILE C CA 1
ATOM 2758 C C . ILE C 1 96 ? -4.747 86.722 60.602 1.00 36.68 96 ILE C C 1
ATOM 2759 O O . ILE C 1 96 ? -5.279 86.802 59.505 1.00 36.95 96 ILE C O 1
ATOM 2764 N N . ILE C 1 97 ? -5.228 87.299 61.698 1.00 37.93 97 ILE C N 1
ATOM 2765 C CA . ILE C 1 97 ? -6.408 88.145 61.703 1.00 38.85 97 ILE C CA 1
ATOM 2766 C C . ILE C 1 97 ? -5.962 89.425 62.390 1.00 40.19 97 ILE C C 1
ATOM 2767 O O . ILE C 1 97 ? -5.801 89.464 63.621 1.00 40.90 97 ILE C O 1
ATOM 2772 N N . GLY C 1 98 ? -5.725 90.463 61.581 1.00 40.28 98 GLY C N 1
ATOM 2773 C CA . GLY C 1 98 ? -5.083 91.684 62.039 1.00 40.83 98 GLY C CA 1
ATOM 2774 C C . GLY C 1 98 ? -3.781 91.383 62.773 1.00 41.15 98 GLY C C 1
ATOM 2775 O O . GLY C 1 98 ? -2.878 90.731 62.207 1.00 40.11 98 GLY C O 1
ATOM 2776 N N . PRO C 1 99 ? -3.680 91.823 64.055 1.00 42.18 99 PRO C N 1
ATOM 2777 C CA . PRO C 1 99 ? -2.426 91.659 64.810 1.00 41.97 99 PRO C CA 1
ATOM 2778 C C . PRO C 1 99 ? -2.352 90.314 65.520 1.00 41.11 99 PRO C C 1
ATOM 2779 O O . PRO C 1 99 ? -1.317 89.995 66.100 1.00 41.40 99 PRO C O 1
ATOM 2783 N N . LEU C 1 100 ? -3.441 89.545 65.479 1.00 39.95 100 LEU C N 1
ATOM 2784 C CA . LEU C 1 100 ? -3.469 88.199 66.048 1.00 38.95 100 LEU C CA 1
ATOM 2785 C C . LEU C 1 100 ? -2.905 87.152 65.076 1.00 37.68 100 LEU C C 1
ATOM 2786 O O . LEU C 1 100 ? -3.405 86.992 63.957 1.00 37.20 100 LEU C O 1
ATOM 2791 N N . ARG C 1 101 ? -1.864 86.442 65.505 1.00 37.35 101 ARG C N 1
ATOM 2792 C CA . ARG C 1 101 ? -1.284 85.377 64.702 1.00 36.08 101 ARG C CA 1
ATOM 2793 C C . ARG C 1 101 ? -1.360 84.058 65.446 1.00 35.45 101 ARG C C 1
ATOM 2794 O O . ARG C 1 101 ? -0.879 83.951 66.578 1.00 36.30 101 ARG C O 1
ATOM 2802 N N . VAL C 1 102 ? -1.993 83.069 64.820 1.00 33.71 102 VAL C N 1
ATOM 2803 C CA . VAL C 1 102 ? -2.184 81.760 65.429 1.00 33.03 102 VAL C CA 1
ATOM 2804 C C . VAL C 1 102 ? -1.476 80.696 64.596 1.00 32.11 102 VAL C C 1
ATOM 2805 O O . VAL C 1 102 ? -1.839 80.424 63.451 1.00 31.06 102 VAL C O 1
ATOM 2809 N N . GLN C 1 103 ? -0.473 80.085 65.198 1.00 32.12 103 GLN C N 1
ATOM 2810 C CA . GLN C 1 103 ? 0.412 79.188 64.492 1.00 31.88 103 GLN C CA 1
ATOM 2811 C C . GLN C 1 103 ? 0.317 77.777 65.069 1.00 31.35 103 GLN C C 1
ATOM 2812 O O . GLN C 1 103 ? 0.261 77.599 66.293 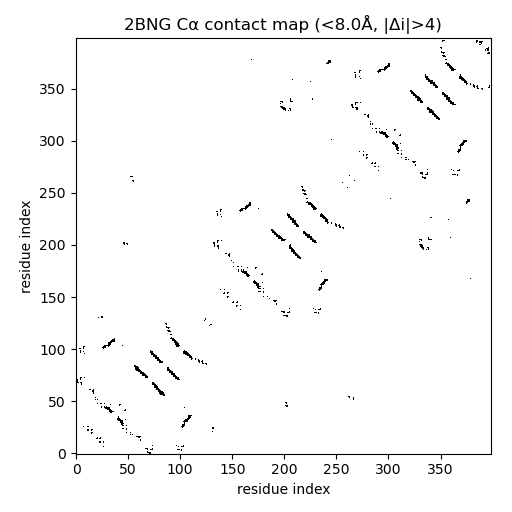1.00 32.80 103 GLN C O 1
ATOM 2818 N N . PHE C 1 104 ? 0.326 76.781 64.195 1.00 29.64 104 PHE C N 1
ATOM 2819 C CA . PHE C 1 104 ? 0.050 75.403 64.591 1.00 29.03 104 PHE C CA 1
ATOM 2820 C C . PHE C 1 104 ? 0.611 74.457 63.523 1.00 28.37 104 PHE C C 1
ATOM 2821 O O . PHE C 1 104 ? 0.772 74.868 62.354 1.00 28.54 104 PHE C O 1
ATOM 2829 N N . TRP C 1 105 ? 0.884 73.205 63.892 1.00 27.25 105 TRP C N 1
ATOM 2830 C CA . TRP C 1 105 ? 1.299 72.249 62.896 1.00 26.70 105 TRP C CA 1
ATOM 2831 C C . TRP C 1 105 ? 0.093 71.719 62.106 1.00 26.43 105 TRP C C 1
ATOM 2832 O O . TRP C 1 105 ? -1.030 71.648 62.634 1.00 25.87 105 TRP C O 1
ATOM 2843 N N . VAL C 1 106 ? 0.333 71.388 60.835 1.00 26.07 106 VAL C N 1
ATOM 2844 C CA . VAL C 1 106 ? -0.645 70.691 59.997 1.00 25.44 106 VAL C CA 1
ATOM 2845 C C . VAL C 1 106 ? 0.070 69.614 59.183 1.00 25.77 106 VAL C C 1
ATOM 2846 O O . VAL C 1 106 ? 1.169 69.845 58.640 1.00 25.41 106 VAL C O 1
ATOM 2850 N N . CYS C 1 107 ? -0.564 68.447 59.113 1.00 25.75 107 CYS C N 1
ATOM 2851 C CA . CYS C 1 107 ? -0.218 67.436 58.134 1.00 26.46 107 CYS C CA 1
ATOM 2852 C C . CYS C 1 107 ? -1.354 67.411 57.089 1.00 26.76 107 CYS C C 1
ATOM 2853 O O . CYS C 1 107 ? -2.512 67.213 57.425 1.00 27.16 107 CYS C O 1
ATOM 2856 N N . GLY C 1 108 ? -1.019 67.659 55.831 1.00 26.52 108 GLY C N 1
ATOM 2857 C CA . GLY C 1 108 ? -2.003 67.635 54.780 1.00 27.50 108 GLY C CA 1
ATOM 2858 C C . GLY C 1 108 ? -1.758 66.487 53.843 1.00 28.45 108 GLY C C 1
ATOM 2859 O O . GLY C 1 108 ? -0.599 66.177 53.508 1.00 29.29 108 GLY C O 1
ATOM 2860 N N . VAL C 1 109 ? -2.841 65.837 53.438 1.00 28.84 109 VAL C N 1
ATOM 2861 C CA . VAL C 1 109 ? -2.770 64.851 52.369 1.00 29.70 109 VAL C CA 1
ATOM 2862 C C . VAL C 1 109 ? -3.623 65.324 51.184 1.00 30.10 109 VAL C C 1
ATOM 2863 O O . VAL C 1 109 ? -4.752 65.809 51.338 1.00 29.26 109 VAL C O 1
ATOM 2867 N N . PHE C 1 110 ? -3.038 65.205 49.997 1.00 31.06 110 PHE C N 1
ATOM 2868 C CA . PHE C 1 110 ? -3.682 65.644 48.768 1.00 31.84 110 PHE C CA 1
ATOM 2869 C C . PHE C 1 110 ? -3.737 64.496 47.805 1.00 33.96 110 PHE C C 1
ATOM 2870 O O . PHE C 1 110 ? -2.946 63.548 47.911 1.00 34.24 110 PHE C O 1
ATOM 2878 N N . GLU C 1 111 ? -4.682 64.587 46.878 1.00 36.22 111 GLU C N 1
ATOM 2879 C CA . GLU C 1 111 ? -4.659 63.786 45.674 1.00 39.52 111 GLU C CA 1
ATOM 2880 C C . GLU C 1 111 ? -4.721 64.707 44.473 1.00 40.23 111 GLU C C 1
ATOM 2881 O O . GLU C 1 111 ? -5.536 65.635 44.409 1.00 40.20 111 GLU C O 1
ATOM 2887 N N . VAL C 1 112 ? -3.836 64.463 43.522 1.00 41.58 112 VAL C N 1
ATOM 2888 C CA . VAL C 1 112 ? -3.833 65.262 42.314 1.00 42.95 112 VAL C CA 1
ATOM 2889 C C . VAL C 1 112 ? -4.002 64.413 41.060 1.00 45.71 112 VAL C C 1
ATOM 2890 O O . VAL C 1 112 ? -3.400 63.354 40.903 1.00 46.50 112 VAL C O 1
ATOM 2894 N N . ASP C 1 113 ? -4.879 64.892 40.196 1.00 47.94 113 ASP C N 1
ATOM 2895 C CA . ASP C 1 113 ? -5.249 64.212 38.980 1.00 51.26 113 ASP C CA 1
ATOM 2896 C C . ASP C 1 113 ? -5.090 65.259 37.897 1.00 52.26 113 ASP C C 1
ATOM 2897 O O . ASP C 1 113 ? -5.828 66.248 37.866 1.00 52.03 113 ASP C O 1
ATOM 2902 N N . ASP C 1 114 ? -4.080 65.073 37.045 1.00 53.67 114 ASP C N 1
ATOM 2903 C CA . ASP C 1 114 ? -3.969 65.868 35.834 1.00 54.98 114 ASP C CA 1
ATOM 2904 C C . ASP C 1 114 ? -3.660 67.323 36.214 1.00 53.24 114 ASP C C 1
ATOM 2905 O O . ASP C 1 114 ? -4.297 68.268 35.726 1.00 53.71 114 ASP C O 1
ATOM 2910 N N . GLY C 1 115 ? -2.702 67.494 37.122 1.00 51.08 115 GLY C N 1
ATOM 2911 C CA . GLY C 1 115 ? -2.353 68.821 37.626 1.00 49.08 115 GLY C CA 1
ATOM 2912 C C . GLY C 1 115 ? -3.386 69.475 38.536 1.00 47.39 115 GLY C C 1
ATOM 2913 O O . GLY C 1 115 ? -3.117 70.526 39.113 1.00 46.39 115 GLY C O 1
ATOM 2914 N N . ARG C 1 116 ? -4.561 68.859 38.686 1.00 46.82 116 ARG C N 1
ATOM 2915 C CA . ARG C 1 116 ? -5.587 69.419 39.572 1.00 44.95 116 ARG C CA 1
ATOM 2916 C C . ARG C 1 116 ? -5.783 68.645 40.869 1.00 42.54 116 ARG C C 1
ATOM 2917 O O . ARG C 1 116 ? -5.734 67.410 40.888 1.00 42.81 116 ARG C O 1
ATOM 2925 N N . ILE C 1 117 ? -5.993 69.391 41.951 1.00 39.54 117 ILE C N 1
ATOM 2926 C CA . ILE C 1 117 ? -6.184 68.817 43.266 1.00 36.76 117 ILE C CA 1
ATOM 2927 C C . ILE C 1 117 ? -7.632 68.378 43.450 1.00 36.96 117 ILE C C 1
ATOM 2928 O O . ILE C 1 117 ? -8.558 69.185 43.387 1.00 36.79 117 ILE C O 1
ATOM 2933 N N . THR C 1 118 ? -7.810 67.076 43.683 1.00 36.72 118 THR C N 1
ATOM 2934 C CA . THR C 1 118 ? -9.141 66.486 43.873 1.00 36.84 118 THR C CA 1
ATOM 2935 C C . THR C 1 118 ? -9.459 66.173 45.333 1.00 35.27 118 THR C C 1
ATOM 2936 O O . THR C 1 118 ? -10.630 66.098 45.708 1.00 35.47 118 THR C O 1
ATOM 2940 N N . LEU C 1 119 ? -8.410 66.003 46.145 1.00 33.35 119 LEU C N 1
ATOM 2941 C CA . LEU C 1 119 ? -8.552 65.835 47.586 1.00 31.79 119 LEU C CA 1
ATOM 2942 C C . LEU C 1 119 ? -7.598 66.770 48.309 1.00 30.46 119 LEU C C 1
ATOM 2943 O O . LEU C 1 119 ? -6.428 66.873 47.946 1.00 29.99 119 LEU C O 1
ATOM 2948 N N . TRP C 1 120 ? -8.114 67.454 49.331 1.00 29.51 120 TRP C N 1
ATOM 2949 C CA . TRP C 1 120 ? -7.295 68.299 50.208 1.00 27.62 120 TRP C CA 1
ATOM 2950 C C . TRP C 1 120 ? -7.781 68.050 51.632 1.00 27.31 120 TRP C C 1
ATOM 2951 O O . TRP C 1 120 ? -8.897 68.452 52.026 1.00 27.34 120 TRP C O 1
ATOM 2962 N N . ARG C 1 121 ? -6.943 67.350 52.386 1.00 26.34 121 ARG C N 1
ATOM 2963 C CA . ARG C 1 121 ? -7.299 66.886 53.718 1.00 26.43 121 ARG C CA 1
ATOM 2964 C C . ARG C 1 121 ? -6.260 67.351 54.741 1.00 25.63 121 ARG C C 1
ATOM 2965 O O . ARG C 1 121 ? -5.127 66.853 54.783 1.00 25.13 121 ARG C O 1
ATOM 2973 N N . ASP C 1 122 ? -6.636 68.321 55.556 1.00 25.42 122 ASP C N 1
ATOM 2974 C CA . ASP C 1 122 ? -5.679 68.856 56.528 1.00 25.11 122 ASP C CA 1
ATOM 2975 C C . ASP C 1 122 ? -5.978 68.297 57.913 1.00 25.52 122 ASP C C 1
ATOM 2976 O O . ASP C 1 122 ? -7.134 68.302 58.360 1.00 25.79 122 ASP C O 1
ATOM 2981 N N . TYR C 1 123 ? -4.923 67.816 58.563 1.00 25.61 123 TYR C N 1
ATOM 2982 C CA . TYR C 1 123 ? -4.955 67.277 59.912 1.00 26.70 123 TYR C CA 1
ATOM 2983 C C . TYR C 1 123 ? -4.257 68.241 60.875 1.00 27.57 123 TYR C C 1
ATOM 2984 O O . TYR C 1 123 ? -3.178 68.746 60.582 1.00 27.84 123 TYR C O 1
ATOM 2993 N N . PHE C 1 124 ? -4.844 68.441 62.051 1.00 28.65 124 PHE C N 1
ATOM 2994 C CA . PHE C 1 124 ? -4.219 69.236 63.109 1.00 29.27 124 PHE C CA 1
ATOM 2995 C C . PHE C 1 124 ? -4.826 68.821 64.453 1.00 30.05 124 PHE C C 1
ATOM 2996 O O . PHE C 1 124 ? -5.797 68.060 64.486 1.00 29.72 124 PHE C O 1
ATOM 3004 N N . ASP C 1 125 ? -4.269 69.356 65.545 1.00 30.37 125 ASP C N 1
ATOM 3005 C CA . ASP C 1 125 ? -4.644 68.998 66.925 1.00 31.11 125 ASP C CA 1
ATOM 3006 C C . ASP C 1 125 ? -5.249 70.232 67.623 1.00 31.77 125 ASP C C 1
ATOM 3007 O O . ASP C 1 125 ? -4.677 71.319 67.569 1.00 31.39 125 ASP C O 1
ATOM 3012 N N . VAL C 1 126 ? -6.409 70.072 68.264 1.00 32.61 126 VAL C N 1
ATOM 3013 C CA . VAL C 1 126 ? -7.046 71.220 68.922 1.00 33.67 126 VAL C CA 1
ATOM 3014 C C . VAL C 1 126 ? -6.174 71.717 70.058 1.00 34.21 126 VAL C C 1
ATOM 3015 O O . VAL C 1 126 ? -6.146 72.907 70.341 1.00 34.72 126 VAL C O 1
ATOM 3019 N N . TYR C 1 127 ? -5.457 70.809 70.703 1.00 34.55 127 TYR C N 1
ATOM 3020 C CA . TYR C 1 127 ? -4.582 71.217 71.788 1.00 36.14 127 TYR C CA 1
ATOM 3021 C C . TYR C 1 127 ? -3.441 72.161 71.321 1.00 35.02 127 TYR C C 1
ATOM 3022 O O . TYR C 1 127 ? -3.241 73.257 71.871 1.00 34.80 127 TYR C O 1
ATOM 3031 N N . ASP C 1 128 ? -2.723 71.722 70.288 1.00 33.40 128 ASP C N 1
ATOM 3032 C CA . ASP C 1 128 ? -1.695 72.509 69.647 1.00 32.90 128 ASP C CA 1
ATOM 3033 C C . ASP C 1 128 ? -2.257 73.836 69.168 1.00 33.02 128 ASP C C 1
ATOM 3034 O O . ASP C 1 128 ? -1.600 74.853 69.300 1.00 33.54 128 ASP C O 1
ATOM 3047 N N . PHE C 1 130 ? -4.962 75.374 70.387 1.00 36.07 130 PHE C N 1
ATOM 3048 C CA . PHE C 1 130 ? -5.307 76.132 71.574 1.00 37.58 130 PHE C CA 1
ATOM 3049 C C . PHE C 1 130 ? -4.047 76.801 72.141 1.00 38.22 130 PHE C C 1
ATOM 3050 O O . PHE C 1 130 ? -4.064 77.985 72.510 1.00 38.53 130 PHE C O 1
ATOM 3058 N N . LYS C 1 131 ? -2.942 76.058 72.160 1.00 38.06 131 LYS C N 1
ATOM 3059 C CA . LYS C 1 131 ? -1.650 76.624 72.550 1.00 38.88 131 LYS C CA 1
ATOM 3060 C C . LYS C 1 131 ? -1.191 77.738 71.623 1.00 38.06 131 LYS C C 1
ATOM 3061 O O . LYS C 1 131 ? -0.600 78.720 72.081 1.00 39.03 131 LYS C O 1
ATOM 3067 N N . GLY C 1 132 ? -1.464 77.580 70.331 1.00 36.44 132 GLY C N 1
ATOM 3068 C CA . GLY C 1 132 ? -1.151 78.602 69.346 1.00 36.12 132 GLY C CA 1
ATOM 3069 C C . GLY C 1 132 ? -1.977 79.855 69.565 1.00 37.38 132 GLY C C 1
ATOM 3070 O O . GLY C 1 132 ? -1.483 80.962 69.378 1.00 37.33 132 GLY C O 1
ATOM 3071 N N . LEU C 1 133 ? -3.234 79.670 69.972 1.00 38.29 133 LEU C N 1
ATOM 3072 C CA . LEU C 1 133 ? -4.140 80.779 70.256 1.00 40.07 133 LEU C CA 1
ATOM 3073 C C . LEU C 1 133 ? -3.693 81.575 71.493 1.00 42.26 133 LEU C C 1
ATOM 3074 O O . LEU C 1 133 ? -3.703 82.806 71.483 1.00 43.37 133 LEU C O 1
ATOM 3079 N N . LEU C 1 134 ? -3.279 80.863 72.535 1.00 43.74 134 LEU C N 1
ATOM 3080 C CA . LEU C 1 134 ? -2.813 81.492 73.768 1.00 46.57 134 LEU C CA 1
ATOM 3081 C C . LEU C 1 134 ? -1.559 82.298 73.544 1.00 47.00 134 LEU C C 1
ATOM 3082 O O . LEU C 1 134 ? -1.411 83.388 74.089 1.00 47.89 134 LEU C O 1
ATOM 3087 N N . ARG C 1 135 ? -0.661 81.749 72.741 1.00 46.44 135 ARG C N 1
ATOM 3088 C CA . ARG C 1 135 ? 0.535 82.458 72.386 1.00 47.83 135 ARG C CA 1
ATOM 3089 C C . ARG C 1 135 ? 0.257 83.667 71.495 1.00 47.29 135 ARG C C 1
ATOM 3090 O O . ARG C 1 135 ? 0.911 84.699 71.629 1.00 48.26 135 ARG C O 1
ATOM 3098 N N . GLY C 1 136 ? -0.705 83.521 70.589 1.00 45.98 136 GLY C N 1
ATOM 3099 C CA . GLY C 1 136 ? -1.145 84.626 69.757 1.00 45.80 136 GLY C CA 1
ATOM 3100 C C . GLY C 1 136 ? -1.692 85.745 70.619 1.00 47.73 136 GLY C C 1
ATOM 3101 O O . GLY C 1 136 ? -1.308 86.918 70.478 1.00 48.22 136 GLY C O 1
ATOM 3102 N N . LEU C 1 137 ? -2.589 85.373 71.523 1.00 48.50 137 LEU C N 1
ATOM 3103 C CA . LEU C 1 137 ? -3.194 86.327 72.434 1.00 50.50 137 LEU C CA 1
ATOM 3104 C C . LEU C 1 137 ? -2.172 87.013 73.339 1.00 52.12 137 LEU C C 1
ATOM 3105 O O . LEU C 1 137 ? -2.224 88.220 73.516 1.00 53.09 137 LEU C O 1
ATOM 3110 N N . VAL C 1 138 ? -1.239 86.245 73.885 1.00 52.54 138 VAL C N 1
ATOM 3111 C CA . VAL C 1 138 ? -0.170 86.810 74.701 1.00 54.83 138 VAL C CA 1
ATOM 3112 C C . VAL C 1 138 ? 0.691 87.791 73.889 1.00 55.43 138 VAL C C 1
ATOM 3113 O O . VAL C 1 138 ? 1.052 88.871 74.386 1.00 57.06 138 VAL C O 1
ATOM 3117 N N . ALA C 1 139 ? 1.000 87.423 72.647 1.00 54.06 139 ALA C N 1
ATOM 3118 C CA . ALA C 1 139 ? 1.862 88.248 71.802 1.00 54.87 139 ALA C CA 1
ATOM 3119 C C . ALA C 1 139 ? 1.203 89.584 71.402 1.00 56.10 139 ALA C C 1
ATOM 3120 O O . ALA C 1 139 ? 1.883 90.551 71.097 1.00 56.98 139 ALA C O 1
ATOM 3122 N N . LEU C 1 140 ? -0.115 89.626 71.431 1.00 56.94 140 LEU C N 1
ATOM 3123 C CA . LEU C 1 140 ? -0.919 90.828 71.248 1.00 58.84 140 LEU C CA 1
ATOM 3124 C C . LEU C 1 140 ? -0.598 91.935 72.237 1.00 62.35 140 LEU C C 1
ATOM 3125 O O . LEU C 1 140 ? -0.891 93.112 71.996 1.00 63.31 140 LEU C O 1
ATOM 3130 N N . VAL C 1 141 ? -0.004 91.502 73.381 1.00 64.61 141 VAL C N 1
ATOM 3131 C CA . VAL C 1 141 ? 0.214 92.358 74.526 1.00 67.97 141 VAL C CA 1
ATOM 3132 C C . VAL C 1 141 ? 1.729 92.476 74.732 1.00 69.35 141 VAL C C 1
ATOM 3133 O O . VAL C 1 141 ? 2.243 93.531 75.102 1.00 71.73 141 VAL C O 1
ATOM 3137 N N . VAL C 1 142 ? 2.435 91.380 74.478 1.00 68.75 142 VAL C N 1
ATOM 3138 C CA . VAL C 1 142 ? 3.894 91.345 74.509 1.00 69.93 142 VAL C CA 1
ATOM 3139 C C . VAL C 1 142 ? 4.367 90.956 73.105 1.00 68.62 142 VAL C C 1
ATOM 3140 O O . VAL C 1 142 ? 4.589 89.770 72.827 1.00 67.42 142 VAL C O 1
ATOM 3144 N N . PRO C 1 143 ? 4.518 91.949 72.205 1.00 69.08 143 PRO C N 1
ATOM 3145 C CA . PRO C 1 143 ? 4.858 91.638 70.811 1.00 67.46 143 PRO C CA 1
ATOM 3146 C C . PRO C 1 143 ? 6.128 90.832 70.700 1.00 67.57 143 PRO C C 1
ATOM 3147 O O . PRO C 1 143 ? 6.509 90.413 69.648 1.00 66.53 143 PRO C O 1
ATOM 3151 N N . SER C 1 144 ? 6.806 90.589 71.782 1.00 69.37 144 SER C N 1
ATOM 3152 C CA . SER C 1 144 ? 7.963 89.787 71.619 1.00 69.46 144 SER C CA 1
ATOM 3153 C C . SER C 1 144 ? 7.709 88.345 71.670 1.00 68.25 144 SER C C 1
ATOM 3154 O O . SER C 1 144 ? 8.624 87.634 71.564 1.00 68.20 144 SER C O 1
ATOM 3157 N N . LEU C 1 145 ? 6.513 87.858 71.946 1.00 67.51 145 LEU C N 1
ATOM 3158 C CA . LEU C 1 145 ? 6.407 86.400 72.081 1.00 66.51 145 LEU C CA 1
ATOM 3159 C C . LEU C 1 145 ? 5.680 85.797 70.882 1.00 64.34 145 LEU C C 1
ATOM 3160 O O . LEU C 1 145 ? 5.282 84.638 70.912 1.00 63.10 145 LEU C O 1
ATOM 3165 N N . LYS C 1 146 ? 5.533 86.597 69.824 1.00 63.90 146 LYS C N 1
ATOM 3166 C CA . LYS C 1 146 ? 4.785 86.191 68.634 1.00 62.41 146 LYS C CA 1
ATOM 3167 C C . LYS C 1 146 ? 5.545 85.141 67.836 1.00 61.42 146 LYS C C 1
ATOM 3168 O O . LYS C 1 146 ? 6.746 85.290 67.599 1.00 62.26 146 LYS C O 1
ATOM 3174 N N . ALA C 1 147 ? 4.833 84.084 67.437 1.00 60.10 147 ALA C N 1
ATOM 3175 C CA . ALA C 1 147 ? 5.385 83.001 66.620 1.00 58.87 147 ALA C CA 1
ATOM 3176 C C . ALA C 1 147 ? 5.867 83.521 65.264 1.00 58.78 147 ALA C C 1
ATOM 3177 O O . ALA C 1 147 ? 5.353 84.521 64.744 1.00 59.01 147 ALA C O 1
ATOM 3179 N N . THR C 1 148 ? 6.875 82.864 64.704 1.00 58.89 148 THR C N 1
ATOM 3180 C CA . THR C 1 148 ? 7.395 83.233 63.382 1.00 58.59 148 THR C CA 1
ATOM 3181 C C . THR C 1 148 ? 7.639 81.970 62.564 1.00 57.94 148 THR C C 1
ATOM 3182 O O . THR C 1 148 ? 7.844 80.889 63.133 1.00 57.98 148 THR C O 1
ATOM 3186 N N . LEU C 1 149 ? 7.618 82.113 61.237 1.00 57.51 149 LEU C N 1
ATOM 3187 C CA . LEU C 1 149 ? 8.095 81.062 60.331 1.00 57.06 149 LEU C CA 1
ATOM 3188 C C . LEU C 1 149 ? 9.485 81.373 59.795 1.00 58.34 149 LEU C C 1
ATOM 3189 O O . LEU C 1 149 ? 10.451 80.690 60.144 1.00 59.53 149 LEU C O 1
#

Foldseek 3Di:
DFVLLQVLVVQLQVCQQVVVLVSVLVAADQQAWEDAPPPDTDGGSVVVSVVSNVPPAKHKDKDWPDWGDDVQKIKTWIWMWIDGPQFIFIFIWIWMWGDDPSHTRYIYIYGDPVSVVSRVVRVVCVVVVD/DVFVLLQVLVVQCQVCQQVVVLVSQLVQADQQAWAEAPPPDIDGGSVVVSVVSNVPPAKHKDKDWPDWGDDRQKIKTWIWMWIDGPQFIFIFIWIWMFGDDPSHTRYIYIYTDPVSVVSRVVRVVCVVVVD/DDAVFVLLQVLVVQCQVCQQVVVLVSQLVAADQQAWAEAPPPDIDGGSVVVSVVSNVPPAKHKDKDWPDWGADRQKIKTWIKMWIDGPQQIFIFIWIWMWGDDPSHTRYTYIYGDPVSVVSRVQSVVCVVVVVSHDDD

Nearest PDB structures (foldseek):
  2bng-assembly1_B  TM=1.007E+00  e=1.058E-24  Mycobacterium tuberculosis H37Rv
  2bng-assembly1_C-2  TM=1.007E+00  e=3.305E-24  Mycobacterium tuberculosis H37Rv
  1k41-assembly1_B  TM=8.331E-01  e=2.196E-07  Pseudomonas putida
  4j9a-assembly6_F  TM=7.945E-01  e=1.948E-07  Pseudomonas aeruginosa PAO1
  6hnm-assembly1_A  TM=7.735E-01  e=3.072E-06  Streptomyces antibioticus

Sequence (399 aa):
ETTEAIRAVEAFLNALQNEDFDTVDAALGDDLVYENVGFSRIRGGRRTATLLRRQGRVGFEVKIHRIGADGAAVLTERTDALIIGPLRVQFWVCGVFEVDDGRITLWRDYFDVYDFKGLLRGLVALVVPSPETTEAIRAVEAFLNALQNEDFDTVDAALGDDLVYENVGFSRIRGGRRTATLLRRQGRVGFEVKIHRIGADGAAVLTERTDALIIGPLRVQFWVCGVFEVDDGRITLWRDYFDVYDFKGLLRGLVALVVPSETPETTEAIRAVEAFLNALQNEDFDTVDAALGDDLVYENVGFSRIRGGRRTATLLRRQGRVGFEVKIHRIGADGAAVLTERTDALIIGPLRVQFWVCGVFEVDDGRITLWRDYFDVYDFKGLLRGLVALVVPSLKATL